Protein AF-0000000078789336 (afdb_homodimer)

Secondary structure (DSSP, 8-state):
--HHHHHHHHHHHHHIIIIIHHHHHHHHHHHHHHHHHHTT---PPPTTHHHHHHHHTTT-S---HHHHHHHHHHH-S-TTPPPHHHIIIIIHHHHS-HHHHHHHH-GGGHHHHHTTT-SS--S--EEEEEETTEEE-TT--EE-GGG--HHHHTTT-SEEEEEESSS--TTTT-EEEEEETTEEEETTEEEEE--HHHHHHHH-SSEEEEE-PPBPHHHHTT-SSS---EEEEEEE-TTT--EE---EEEEEPPTT-S---GGGT-EEEEE-TTSBEEEEEE-TT--EESEETTEETTT---B-TTHHHHHHHHHHHHTT-TT-SEEEEEEEEBTTS-EEEEEEESS---HHHHHTTT--SSGGGHHHHHHHHHHTGGG----B---/--HHHHHHHHHHHHHIIIIIHHHHHHHHHHHHHHHHHHTT---PPPTTHHHHHHHHTTT-S---HHHHHHHHHHH-S-TTPPPHHHIIIIIHHHHS-HHHHHHHH-GGGHHHHHTTT-SS--S--EEEEEETTEEE-TT--EE-GGG--HHHHTTT-SEEEEEESSS--TTTT-EEEEEETTEEEETTEEEEE--HHHHHHHH-SSEEEEE-PPBPHHHHTT-SSS---EEEEEEE-TTT--EE---EEEEEPPTT-S---GGGT-EEEEE-TTSBEEEEEE-TT--EESEETTEETTT---B-TTHHHHHHHHHHHHTT-TT-SEEEEEEEEBTTS-EEEEEEESS---HHHHHTTT--SSGGGHHHHHHHHHHTGGG----B---

Sequence (774 aa):
MSNGKKILYKINRYYDSVLSLGVSKVIASREINKIMSISHISNKKLETEEAWVKKWSVLSKYVNRKFYRTFSKYVGEDINIVPDDICHNIIEPILNPIRYRSLYADKCMFEKFLFNHFTNQVTPRTLLRNINGIYYDENYNELDESEINIDIISDAFDKLIVKPSVDSSSGRNILFFAKNTGGFFLVGNEKEKLSIAFLEETFGKNFLIQECLEQSSFMAQFCNTSVNTLRVQLYRSVKNNEIIIPNIIMRIGKSGSLVDNAHAGGCFVGVGADGLVHNRVCNQYGETSHVFNDIDFQKNTFIIPEFDKVRQLAMEVGKCIPHCRCIALDIMIDSSGMPRLIEYNVSVFSLWLFQFTTGSAFGSYTDEVIEYCVKHKKEASRIFVTFMSNGKKILYKINRYYDSVLSLGVSKVIASREINKIMSISHISNKKLETEEAWVKKWSVLSKYVNRKFYRTFSKYVGEDINIVPDDICHNIIEPILNPIRYRSLYADKCMFEKFLFNHFTNQVTPRTLLRNINGIYYDENYNELDESEINIDIISDAFDKLIVKPSVDSSSGRNILFFAKNTGGFFLVGNEKEKLSIAFLEETFGKNFLIQECLEQSSFMAQFCNTSVNTLRVQLYRSVKNNEIIIPNIIMRIGKSGSLVDNAHAGGCFVGVGADGLVHNRVCNQYGETSHVFNDIDFQKNTFIIPEFDKVRQLAMEVGKCIPHCRCIALDIMIDSSGMPRLIEYNVSVFSLWLFQFTTGSAFGSYTDEVIEYCVKHKKEASRIFVTF

Nearest PDB structures (foldseek):
  3se7-assembly3_E  TM=6.150E-01  e=1.003E-06  unclassified
  3se7-assembly1_B  TM=6.312E-01  e=4.286E-06  unclassified
  3q1k-assembly1_B  TM=6.047E-01  e=5.731E-06  Salmonella enterica subsp. enterica serovar Typhimurium
  7u56-assembly1_A  TM=6.206E-01  e=8.122E-06  Klebsiella pneumoniae subsp. pneumoniae HS11286
  2i87-assembly1_B  TM=5.410E-01  e=3.397E-06  Staphylococcus aureus subsp. aureus COL

Structure (mmCIF, N/CA/C/O backbone):
data_AF-0000000078789336-model_v1
#
loop_
_entity.id
_entity.type
_entity.pdbx_description
1 polymer 'Alpha-L-glutamate ligase-related protein ATP-grasp domain-containing protein'
#
loop_
_atom_site.group_PDB
_atom_site.id
_atom_site.type_symbol
_atom_site.label_atom_id
_atom_site.label_alt_id
_atom_site.label_comp_id
_atom_site.label_asym_id
_atom_site.label_entity_id
_atom_site.label_seq_id
_atom_site.pdbx_PDB_ins_code
_atom_site.Cartn_x
_atom_site.Cartn_y
_atom_site.Cartn_z
_atom_site.occupancy
_atom_site.B_iso_or_equiv
_atom_site.auth_seq_id
_atom_site.auth_comp_id
_atom_site.auth_asym_id
_atom_site.auth_atom_id
_atom_site.pdbx_PDB_model_num
ATOM 1 N N . MET A 1 1 ? -11.961 -20.031 10.039 1 39.78 1 MET A N 1
ATOM 2 C CA . MET A 1 1 ? -10.812 -19.766 10.898 1 39.78 1 MET A CA 1
ATOM 3 C C . MET A 1 1 ? -10.719 -20.812 12.008 1 39.78 1 MET A C 1
ATOM 5 O O . MET A 1 1 ? -11.703 -21.094 12.695 1 39.78 1 MET A O 1
ATOM 9 N N . SER A 1 2 ? -9.695 -21.484 11.898 1 50.03 2 SER A N 1
ATOM 10 C CA . SER A 1 2 ? -9.508 -22.516 12.922 1 50.03 2 SER A CA 1
ATOM 11 C C . SER A 1 2 ? -9.484 -21.891 14.32 1 50.03 2 SER A C 1
ATOM 13 O O . SER A 1 2 ? -9.211 -20.703 14.469 1 50.03 2 SER A O 1
ATOM 15 N N . ASN A 1 3 ? -9.922 -22.703 15.297 1 54.94 3 ASN A N 1
ATOM 16 C CA . ASN A 1 3 ? -9.984 -22.312 16.703 1 54.94 3 ASN A CA 1
ATOM 17 C C . ASN A 1 3 ? -8.656 -21.734 17.172 1 54.94 3 ASN A C 1
ATOM 19 O O . ASN A 1 3 ? -8.633 -20.766 17.938 1 54.94 3 ASN A O 1
ATOM 23 N N . GLY A 1 4 ? -7.648 -22.281 16.688 1 47.56 4 GLY A N 1
ATOM 24 C CA . GLY A 1 4 ? -6.336 -21.781 17.062 1 47.56 4 GLY A CA 1
ATOM 25 C C . GLY A 1 4 ? -6.066 -20.375 16.547 1 47.56 4 GLY A C 1
ATOM 26 O O . GLY A 1 4 ? -5.551 -19.531 17.281 1 47.56 4 GLY A O 1
ATOM 27 N N . LYS A 1 5 ? -6.535 -20.047 15.398 1 53.44 5 LYS A N 1
ATOM 28 C CA . LYS A 1 5 ? -6.359 -18.719 14.828 1 53.44 5 LYS A CA 1
ATOM 29 C C . LYS A 1 5 ? -7.176 -17.688 15.594 1 53.44 5 LYS A C 1
ATOM 31 O O . LYS A 1 5 ? -6.715 -16.562 15.812 1 53.44 5 LYS A O 1
ATOM 36 N N . LYS A 1 6 ? -8.219 -18.297 16.141 1 56.22 6 LYS A N 1
ATOM 37 C CA . LYS A 1 6 ? -9.078 -17.406 16.922 1 56.22 6 LYS A CA 1
ATOM 38 C C . LYS A 1 6 ? -8.406 -16.984 18.219 1 56.22 6 LYS A C 1
ATOM 40 O O . LYS A 1 6 ? -8.484 -15.82 18.609 1 56.22 6 LYS A O 1
ATOM 45 N N . ILE A 1 7 ? -7.91 -18 18.859 1 52.75 7 ILE A N 1
ATOM 46 C CA . ILE A 1 7 ? -7.223 -17.734 20.125 1 52.75 7 ILE A CA 1
ATOM 47 C C . ILE A 1 7 ? -6.035 -16.812 19.891 1 52.75 7 ILE A C 1
ATOM 49 O O . ILE A 1 7 ? -5.844 -15.836 20.625 1 52.75 7 ILE A O 1
ATOM 53 N N . LEU A 1 8 ? -5.449 -17.062 18.891 1 51.12 8 LEU A N 1
ATOM 54 C CA . LEU A 1 8 ? -4.293 -16.234 18.547 1 51.12 8 LEU A CA 1
ATOM 55 C C . LEU A 1 8 ? -4.715 -14.812 18.234 1 51.12 8 LEU A C 1
ATOM 57 O O . LEU A 1 8 ? -4.051 -13.852 18.641 1 51.12 8 LEU A O 1
ATOM 61 N N . TYR A 1 9 ? -5.812 -14.805 17.641 1 52.75 9 TYR A N 1
ATOM 62 C CA . TYR A 1 9 ? -6.363 -13.484 17.328 1 52.75 9 TYR A CA 1
ATOM 63 C C . TYR A 1 9 ? -6.684 -12.719 18.609 1 52.75 9 TYR A C 1
ATOM 65 O O . TYR A 1 9 ? -6.398 -11.523 18.703 1 52.75 9 TYR A O 1
ATOM 73 N N . LYS A 1 10 ? -7.16 -13.438 19.594 1 53.34 10 LYS A N 1
ATOM 74 C CA . LYS A 1 10 ? -7.527 -12.812 20.859 1 53.34 10 LYS A CA 1
ATOM 75 C C . LYS A 1 10 ? -6.293 -12.375 21.641 1 53.34 10 LYS A C 1
ATOM 77 O O . LYS A 1 10 ? -6.266 -11.281 22.219 1 53.34 10 LYS A O 1
ATOM 82 N N . ILE A 1 11 ? -5.359 -13.18 21.625 1 51.88 11 ILE A N 1
ATOM 83 C CA . ILE A 1 11 ? -4.129 -12.875 22.359 1 51.88 11 ILE A CA 1
ATOM 84 C C . ILE A 1 11 ? -3.436 -11.68 21.719 1 51.88 11 ILE A C 1
ATOM 86 O O . ILE A 1 11 ? -2.99 -10.766 22.422 1 51.88 11 ILE A O 1
ATOM 90 N N . ASN A 1 12 ? -3.488 -11.68 20.453 1 50.03 12 ASN A N 1
ATOM 91 C CA . ASN A 1 12 ? -2.875 -10.578 19.719 1 50.03 12 ASN A CA 1
ATOM 92 C C . ASN A 1 12 ? -3.611 -9.266 19.969 1 50.03 12 ASN A C 1
ATOM 94 O O . ASN A 1 12 ? -2.982 -8.219 20.141 1 50.03 12 ASN A O 1
ATOM 98 N N . ARG A 1 13 ? -4.82 -9.5 20.016 1 52.75 13 ARG A N 1
ATOM 99 C CA . ARG A 1 13 ? -5.641 -8.32 20.281 1 52.75 13 ARG A CA 1
ATOM 100 C C . ARG A 1 13 ? -5.344 -7.742 21.656 1 52.75 13 ARG A C 1
ATOM 102 O O . ARG A 1 13 ? -5.281 -6.523 21.828 1 52.75 13 ARG A O 1
ATOM 109 N N . TYR A 1 14 ? -5.246 -8.656 22.578 1 51.97 14 TYR A N 1
ATOM 110 C CA . TYR A 1 14 ? -4.988 -8.219 23.938 1 51.97 14 TYR A CA 1
ATOM 111 C C . TYR A 1 14 ? -3.617 -7.559 24.062 1 51.97 14 TYR A C 1
ATOM 113 O O . TYR A 1 14 ? -3.475 -6.516 24.703 1 51.97 14 TYR A O 1
ATOM 121 N N . TYR A 1 15 ? -2.748 -8.141 23.5 1 49.44 15 TYR A N 1
ATOM 122 C CA . TYR A 1 15 ? -1.38 -7.637 23.547 1 49.44 15 TYR A CA 1
ATOM 123 C C . TYR A 1 15 ? -1.275 -6.285 22.844 1 49.44 15 TYR A C 1
ATOM 125 O O . TYR A 1 15 ? -0.682 -5.348 23.375 1 49.44 15 TYR A O 1
ATOM 133 N N . ASP A 1 16 ? -1.847 -6.293 21.781 1 51.28 16 ASP A N 1
ATOM 134 C CA . ASP A 1 16 ? -1.877 -5.039 21.031 1 51.28 16 ASP A CA 1
ATOM 135 C C . ASP A 1 16 ? -2.498 -3.922 21.859 1 51.28 16 ASP A C 1
ATOM 137 O O . ASP A 1 16 ? -1.985 -2.801 21.891 1 51.28 16 ASP A O 1
ATOM 141 N N . SER A 1 17 ? -3.463 -4.418 22.438 1 51.75 17 SER A N 1
ATOM 142 C CA . SER A 1 17 ? -4.184 -3.457 23.266 1 51.75 17 SER A CA 1
ATOM 143 C C . SER A 1 17 ? -3.322 -2.975 24.422 1 51.75 17 SER A C 1
ATOM 145 O O . SER A 1 17 ? -3.293 -1.781 24.734 1 51.75 17 SER A O 1
ATOM 147 N N . VAL A 1 18 ? -2.695 -3.902 24.953 1 53.81 18 VAL A N 1
ATOM 148 C CA . VAL A 1 18 ? -1.99 -3.545 26.172 1 53.81 18 VAL A CA 1
ATOM 149 C C . VAL A 1 18 ? -0.744 -2.73 25.844 1 53.81 18 VAL A C 1
ATOM 151 O O . VAL A 1 18 ? -0.491 -1.688 26.453 1 53.81 18 VAL A O 1
ATOM 154 N N . LEU A 1 19 ? -0.002 -3.229 24.953 1 51.25 19 LEU A N 1
ATOM 155 C CA . LEU A 1 19 ? 1.288 -2.592 24.719 1 51.25 19 LEU A CA 1
ATOM 156 C C . LEU A 1 19 ? 1.116 -1.294 23.922 1 51.25 19 LEU A C 1
ATOM 158 O O . LEU A 1 19 ? 1.679 -0.261 24.297 1 51.25 19 LEU A O 1
ATOM 162 N N . SER A 1 20 ? 0.394 -1.471 22.859 1 53.97 20 SER A N 1
ATOM 163 C CA . SER A 1 20 ? 0.312 -0.292 22 1 53.97 20 SER A CA 1
ATOM 164 C C . SER A 1 20 ? -0.439 0.842 22.688 1 53.97 20 SER A C 1
ATOM 166 O O . SER A 1 20 ? 0.018 1.987 22.688 1 53.97 20 SER A O 1
ATOM 168 N N . LEU A 1 21 ? -1.457 0.341 23.344 1 57.75 21 LEU A N 1
ATOM 169 C CA . LEU A 1 21 ? -2.307 1.361 23.938 1 57.75 21 LEU A CA 1
ATOM 170 C C . LEU A 1 21 ? -1.665 1.92 25.203 1 57.75 21 LEU A C 1
ATOM 172 O O . LEU A 1 21 ? -1.709 3.127 25.453 1 57.75 21 LEU A O 1
ATOM 176 N N . GLY A 1 22 ? -0.94 1.01 25.781 1 55.53 22 GLY A N 1
ATOM 177 C CA . GLY A 1 22 ? -0.364 1.48 27.031 1 55.53 22 GLY A CA 1
ATOM 178 C C . GLY A 1 22 ? 0.817 2.41 26.828 1 55.53 22 GLY A C 1
ATOM 179 O O . GLY A 1 22 ? 0.872 3.49 27.422 1 55.53 22 GLY A O 1
ATOM 180 N N . VAL A 1 23 ? 1.676 2.062 25.953 1 53.97 23 VAL A N 1
ATOM 181 C CA . VAL A 1 23 ? 2.873 2.857 25.703 1 53.97 23 VAL A CA 1
ATOM 182 C C . VAL A 1 23 ? 2.49 4.18 25.047 1 53.97 23 VAL A C 1
ATOM 184 O O . VAL A 1 23 ? 2.996 5.238 25.422 1 53.97 23 VAL A O 1
ATOM 187 N N . SER A 1 24 ? 1.615 4.062 24.188 1 65.75 24 SER A N 1
ATOM 188 C CA . SER A 1 24 ? 1.168 5.273 23.5 1 65.75 24 SER A CA 1
ATOM 189 C C . SER A 1 24 ? 0.543 6.262 24.484 1 65.75 24 SER A C 1
ATOM 191 O O . SER A 1 24 ? 0.762 7.473 24.375 1 65.75 24 SER A O 1
ATOM 193 N N . LYS A 1 25 ? -0.056 5.656 25.438 1 70.44 25 LYS A N 1
ATOM 194 C CA . LYS A 1 25 ? -0.703 6.516 26.422 1 70.44 25 LYS A CA 1
ATOM 195 C C . LYS A 1 25 ? 0.327 7.191 27.328 1 70.44 25 LYS A C 1
ATOM 197 O O . LYS A 1 25 ? 0.195 8.375 27.656 1 70.44 25 LYS A O 1
ATOM 202 N N . VAL A 1 26 ? 1.337 6.434 27.578 1 70.56 26 VAL A N 1
ATOM 203 C CA . VAL A 1 26 ? 2.381 6.973 28.453 1 70.56 26 VAL A CA 1
ATOM 204 C C . VAL A 1 26 ? 3.146 8.07 27.703 1 70.56 26 VAL A C 1
ATOM 206 O O . VAL A 1 26 ? 3.391 9.148 28.266 1 70.56 26 VAL A O 1
ATOM 209 N N . ILE A 1 27 ? 3.408 7.828 26.5 1 68.44 27 ILE A N 1
ATOM 210 C CA . ILE A 1 27 ? 4.152 8.797 25.703 1 68.44 27 ILE A CA 1
ATOM 211 C C . ILE A 1 27 ? 3.311 10.062 25.516 1 68.44 27 ILE A C 1
ATOM 213 O O . ILE A 1 27 ? 3.805 11.18 25.703 1 68.44 27 ILE A O 1
ATOM 217 N N . ALA A 1 28 ? 2.121 9.859 25.25 1 76.12 28 ALA A N 1
ATOM 218 C CA . ALA A 1 28 ? 1.223 10.992 25.062 1 76.12 28 ALA A CA 1
ATOM 219 C C . ALA A 1 28 ? 1.092 11.82 26.328 1 76.12 28 ALA A C 1
ATOM 221 O O . ALA A 1 28 ? 1.064 13.055 26.281 1 76.12 28 ALA A O 1
ATOM 222 N N . SER A 1 29 ? 1.046 11.133 27.422 1 80.38 29 SER A N 1
ATOM 223 C CA . SER A 1 29 ? 0.927 11.828 28.703 1 80.38 29 SER A CA 1
ATOM 224 C C . SER A 1 29 ? 2.176 12.648 29 1 80.38 29 SER A C 1
ATOM 226 O O . SER A 1 29 ? 2.08 13.773 29.484 1 80.38 29 SER A O 1
ATOM 228 N N . ARG A 1 30 ? 3.248 12.102 28.688 1 81.38 30 ARG A N 1
ATOM 229 C CA . ARG A 1 30 ? 4.496 12.82 28.906 1 81.38 30 ARG A CA 1
ATOM 230 C C . ARG A 1 30 ? 4.574 14.062 28.031 1 81.38 30 ARG A C 1
ATOM 232 O O . ARG A 1 30 ? 5.008 15.125 28.5 1 81.38 30 ARG A O 1
ATOM 239 N N . GLU A 1 31 ? 4.164 13.906 26.859 1 83.69 31 GLU A N 1
ATOM 240 C CA . GLU A 1 31 ? 4.223 15.016 25.906 1 83.69 31 GLU A CA 1
ATOM 241 C C . GLU A 1 31 ? 3.293 16.156 26.312 1 83.69 31 GLU A C 1
ATOM 243 O O . GLU A 1 31 ? 3.682 17.312 26.281 1 83.69 31 GLU A O 1
ATOM 248 N N . ILE A 1 32 ? 2.109 15.82 26.75 1 91.25 32 ILE A N 1
ATOM 249 C CA . ILE A 1 32 ? 1.146 16.859 27.109 1 91.25 32 ILE A CA 1
ATOM 250 C C . ILE A 1 32 ? 1.578 17.531 28.406 1 91.25 32 ILE A C 1
ATOM 252 O O . ILE A 1 32 ? 1.37 18.734 28.594 1 91.25 32 ILE A O 1
ATOM 256 N N . ASN A 1 33 ? 2.195 16.766 29.281 1 91.81 33 ASN A N 1
ATOM 257 C CA . ASN A 1 33 ? 2.727 17.359 30.5 1 91.81 33 ASN A CA 1
ATOM 258 C C . ASN A 1 33 ? 3.824 18.375 30.203 1 91.81 33 ASN A C 1
ATOM 260 O O . ASN A 1 33 ? 3.887 19.422 30.828 1 91.81 33 ASN A O 1
ATOM 264 N N . LYS A 1 34 ? 4.633 17.984 29.328 1 91.5 34 LYS A N 1
ATOM 265 C CA . LYS A 1 34 ? 5.703 18.891 28.906 1 91.5 34 LYS A CA 1
ATOM 266 C C . LYS A 1 34 ? 5.137 20.188 28.328 1 91.5 34 LYS A C 1
ATOM 268 O O . LYS A 1 34 ? 5.598 21.281 28.672 1 91.5 34 LYS A O 1
ATOM 273 N N . ILE A 1 35 ? 4.16 20.109 27.531 1 93.19 35 ILE A N 1
ATOM 274 C CA . ILE A 1 35 ? 3.521 21.25 26.906 1 93.19 35 ILE A CA 1
ATOM 275 C C . ILE A 1 35 ? 2.893 22.141 27.969 1 93.19 35 ILE A C 1
ATOM 277 O O . ILE A 1 35 ? 3.062 23.359 27.953 1 93.19 35 ILE A O 1
ATOM 281 N N . MET A 1 36 ? 2.203 21.562 28.906 1 94.94 36 MET A N 1
ATOM 282 C CA . MET A 1 36 ? 1.554 22.312 29.969 1 94.94 36 MET A CA 1
ATOM 283 C C . MET A 1 36 ? 2.58 23.078 30.797 1 94.94 36 MET A C 1
ATOM 285 O O . MET A 1 36 ? 2.346 24.234 31.172 1 94.94 36 MET A O 1
ATOM 289 N N . SER A 1 37 ? 3.676 22.422 31 1 94.31 37 SER A N 1
ATOM 290 C CA . SER A 1 37 ? 4.734 23.062 31.781 1 94.31 37 SER A CA 1
ATOM 291 C C . SER A 1 37 ? 5.359 24.219 31.016 1 94.31 37 SER A C 1
ATOM 293 O O . SER A 1 37 ? 5.465 25.328 31.547 1 94.31 37 SER A O 1
ATOM 295 N N . ILE A 1 38 ? 5.68 24.031 29.828 1 92.94 38 ILE A N 1
ATOM 296 C CA . ILE A 1 38 ? 6.383 25.016 29.016 1 92.94 38 ILE A CA 1
ATOM 297 C C . ILE A 1 38 ? 5.477 26.219 28.75 1 92.94 38 ILE A C 1
ATOM 299 O O . ILE A 1 38 ? 5.914 27.359 28.812 1 92.94 38 ILE A O 1
ATOM 303 N N . SER A 1 39 ? 4.223 25.969 28.531 1 93.38 39 SER A N 1
ATOM 304 C CA . SER A 1 39 ? 3.299 27.031 28.125 1 93.38 39 SER A CA 1
ATOM 305 C C . SER A 1 39 ? 2.459 27.5 29.312 1 93.38 39 SER A C 1
ATOM 307 O O . SER A 1 39 ? 1.484 28.25 29.141 1 93.38 39 SER A O 1
ATOM 309 N N . HIS A 1 40 ? 2.773 27.016 30.484 1 93 40 HIS A N 1
ATOM 310 C CA . HIS A 1 40 ? 2.152 27.438 31.734 1 93 40 HIS A CA 1
ATOM 311 C C . HIS A 1 40 ? 0.636 27.297 31.672 1 93 40 HIS A C 1
ATOM 313 O O . HIS A 1 40 ? -0.101 28.234 31.984 1 93 40 HIS A O 1
ATOM 319 N N . ILE A 1 41 ? 0.262 26.156 31.312 1 93.44 41 ILE A N 1
ATOM 320 C CA . ILE A 1 41 ? -1.161 25.859 31.234 1 93.44 41 ILE A CA 1
ATOM 321 C C . ILE A 1 41 ? -1.64 25.297 32.562 1 93.44 41 ILE A C 1
ATOM 323 O O . ILE A 1 41 ? -1.045 24.359 33.125 1 93.44 41 ILE A O 1
ATOM 327 N N . SER A 1 42 ? -2.67 25.844 33.062 1 92.94 42 SER A N 1
ATOM 328 C CA . SER A 1 42 ? -3.24 25.438 34.344 1 92.94 42 SER A CA 1
ATOM 329 C C . SER A 1 42 ? -3.828 24.031 34.281 1 92.94 42 SER A C 1
ATOM 331 O O . SER A 1 42 ? -4.453 23.672 33.281 1 92.94 42 SER A O 1
ATOM 333 N N . ASN A 1 43 ? -3.664 23.281 35.312 1 94.25 43 ASN A N 1
ATOM 334 C CA . ASN A 1 43 ? -4.25 21.953 35.375 1 94.25 43 ASN A CA 1
ATOM 335 C C . ASN A 1 43 ? -5.586 21.969 36.125 1 94.25 43 ASN A C 1
ATOM 337 O O . ASN A 1 43 ? -6.059 20.922 36.562 1 94.25 43 ASN A O 1
ATOM 341 N N . LYS A 1 44 ? -6.184 23.031 36.156 1 95.81 44 LYS A N 1
ATOM 342 C CA . LYS A 1 44 ? -7.457 23.172 36.875 1 95.81 44 LYS A CA 1
ATOM 343 C C . LYS A 1 44 ? -8.617 22.688 36 1 95.81 44 LYS A C 1
ATOM 345 O O . LYS A 1 44 ? -8.609 22.85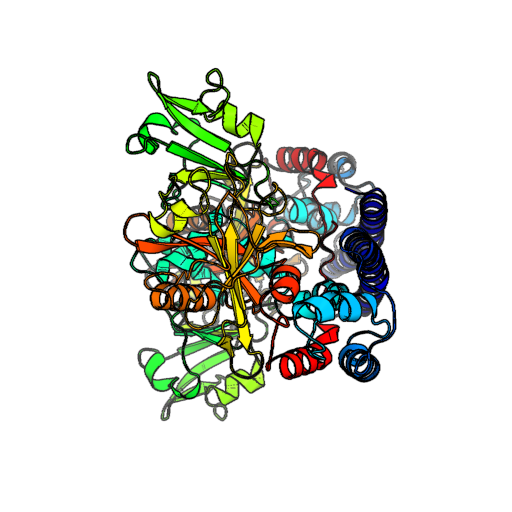9 34.781 1 95.81 44 LYS A O 1
ATOM 350 N N . LYS A 1 45 ? -9.586 22.203 36.688 1 96.81 45 LYS A N 1
ATOM 351 C CA . LYS A 1 45 ? -10.789 21.688 36.031 1 96.81 45 LYS A CA 1
ATOM 352 C C . LYS A 1 45 ? -11.555 22.812 35.312 1 96.81 45 LYS A C 1
ATOM 354 O O . LYS A 1 45 ? -11.703 23.906 35.875 1 96.81 45 LYS A O 1
ATOM 359 N N . LEU A 1 46 ? -12.039 22.516 34.156 1 97.56 46 LEU A N 1
ATOM 360 C CA . LEU A 1 46 ? -12.805 23.484 33.375 1 97.56 46 LEU A CA 1
ATOM 361 C C . LEU A 1 46 ? -14.297 23.188 33.469 1 97.56 46 LEU A C 1
ATOM 363 O O . LEU A 1 46 ? -14.703 22.094 33.875 1 97.56 46 LEU A O 1
ATOM 367 N N . GLU A 1 47 ? -15.094 24.109 33.062 1 96.75 47 GLU A N 1
ATOM 368 C CA . GLU A 1 47 ? -16.547 24.062 33.219 1 96.75 47 GLU A CA 1
ATOM 369 C C . GLU A 1 47 ? -17.141 22.906 32.406 1 96.75 47 GLU A C 1
ATOM 371 O O . GLU A 1 47 ? -17.984 22.172 32.938 1 96.75 47 GLU A O 1
ATOM 376 N N . THR A 1 48 ? -16.719 22.703 31.219 1 97.44 48 THR A N 1
ATOM 377 C CA . THR A 1 48 ? -17.359 21.75 30.328 1 97.44 48 THR A CA 1
ATOM 378 C C . THR A 1 48 ? -16.547 20.453 30.266 1 97.44 48 THR A C 1
ATOM 380 O O . THR A 1 48 ? -16.797 19.594 29.406 1 97.44 48 THR A O 1
ATOM 383 N N . GLU A 1 49 ? -15.625 20.297 31.141 1 98.06 49 GLU A N 1
ATOM 384 C CA . GLU A 1 49 ? -14.672 19.188 31.109 1 98.06 49 GLU A CA 1
ATOM 385 C C . GLU A 1 49 ? -15.375 17.844 31.25 1 98.06 49 GLU A C 1
ATOM 387 O O . GLU A 1 49 ? -15.008 16.859 30.594 1 98.06 49 GLU A O 1
ATOM 392 N N . GLU A 1 50 ? -16.375 17.766 32.125 1 97.94 50 GLU A N 1
ATOM 393 C CA . GLU A 1 50 ? -17.062 16.5 32.344 1 97.94 50 GLU A CA 1
ATOM 394 C C . GLU A 1 50 ? -17.844 16.062 31.109 1 97.94 50 GLU A C 1
ATOM 396 O O . GLU A 1 50 ? -17.922 14.875 30.797 1 97.94 50 GLU A O 1
ATOM 401 N N . ALA A 1 51 ? -18.438 17.016 30.5 1 98.31 51 ALA A N 1
ATOM 402 C CA . ALA A 1 51 ? -19.141 16.719 29.25 1 98.31 51 ALA A CA 1
ATOM 403 C C . ALA A 1 51 ? -18.156 16.172 28.203 1 98.31 51 ALA A C 1
ATOM 405 O O . ALA A 1 51 ? -18.5 15.25 27.453 1 98.31 51 ALA A O 1
ATOM 406 N N . TRP A 1 52 ? -17 16.734 28.125 1 98.5 52 TRP A N 1
ATOM 407 C CA . TRP A 1 52 ? -15.945 16.281 27.219 1 98.5 52 TRP A CA 1
ATOM 408 C C . TRP A 1 52 ? -15.523 14.852 27.547 1 98.5 52 TRP A C 1
ATOM 410 O O . TRP A 1 52 ? -15.422 14 26.656 1 98.5 52 TRP A O 1
ATOM 420 N N . VAL A 1 53 ? -15.305 14.555 28.797 1 98.06 53 VAL A N 1
ATOM 421 C CA . VAL A 1 53 ? -14.922 13.219 29.234 1 98.06 53 VAL A CA 1
ATOM 422 C C . VAL A 1 53 ? -16 12.219 28.844 1 98.06 53 VAL A C 1
ATOM 424 O O . VAL A 1 53 ? -15.703 11.141 28.328 1 98.06 53 VAL A O 1
ATOM 427 N N . LYS A 1 54 ? -17.234 12.531 29.094 1 97.81 54 LYS A N 1
ATOM 428 C CA . LYS A 1 54 ? -18.344 11.664 28.75 1 97.81 54 LYS A CA 1
ATOM 429 C C . LYS A 1 54 ? -18.359 11.359 27.25 1 97.81 54 LYS A C 1
ATOM 431 O O . LYS A 1 54 ? -18.562 10.211 26.844 1 97.81 54 LYS A O 1
ATOM 436 N N . LYS A 1 55 ? -18.141 12.32 26.453 1 98.19 55 LYS A N 1
ATOM 437 C CA . LYS A 1 55 ? -18.172 12.188 25 1 98.19 55 LYS A CA 1
ATOM 438 C C . LYS A 1 55 ? -17.109 11.203 24.516 1 98.19 55 LYS A C 1
ATOM 440 O O . LYS A 1 55 ? -17.375 10.336 23.688 1 98.19 55 LYS A O 1
ATOM 445 N N . TRP A 1 56 ? -15.93 11.273 25.031 1 97.56 56 TRP A N 1
ATOM 446 C CA . TRP A 1 56 ? -14.797 10.508 24.516 1 97.56 56 TRP A CA 1
ATOM 447 C C . TRP A 1 56 ? -14.672 9.172 25.25 1 97.56 56 TRP A C 1
ATOM 449 O O . TRP A 1 56 ? -13.984 8.266 24.766 1 97.56 56 TRP A O 1
ATOM 459 N N . SER A 1 57 ? -15.336 8.961 26.375 1 95.81 57 SER A N 1
ATOM 460 C CA . SER A 1 57 ? -15.281 7.73 27.156 1 95.81 57 SER A CA 1
ATOM 461 C C . SER A 1 57 ? -15.906 6.566 26.391 1 95.81 57 SER A C 1
ATOM 463 O O . SER A 1 57 ? -15.672 5.402 26.719 1 95.81 57 SER A O 1
ATOM 465 N N . VAL A 1 58 ? -16.656 6.832 25.391 1 95.88 58 VAL A N 1
ATOM 466 C CA . VAL A 1 58 ? -17.281 5.781 24.594 1 95.88 58 VAL A CA 1
ATOM 467 C C . VAL A 1 58 ? -16.203 5.051 23.781 1 95.88 58 VAL A C 1
ATOM 469 O O . VAL A 1 58 ? -16.406 3.898 23.391 1 95.88 58 VAL A O 1
ATOM 472 N N . LEU A 1 59 ? -15.094 5.688 23.516 1 92.75 59 LEU A N 1
ATOM 473 C CA . LEU A 1 59 ? -14.016 5.082 22.734 1 92.75 59 LEU A CA 1
ATOM 474 C C . LEU A 1 59 ? -12.945 4.508 23.656 1 92.75 59 LEU A C 1
ATOM 476 O O . LEU A 1 59 ? -12.258 3.549 23.297 1 92.75 59 LEU A O 1
ATOM 480 N N . SER A 1 60 ? -12.797 5.121 24.766 1 87.12 60 SER A N 1
ATOM 481 C CA . SER A 1 60 ? -11.766 4.691 25.703 1 87.12 60 SER A CA 1
ATOM 482 C C . SER A 1 60 ? -12.195 4.934 27.141 1 87.12 60 SER A C 1
ATOM 484 O O . SER A 1 60 ? -12.688 6.016 27.484 1 87.12 60 SER A O 1
ATOM 486 N N . LYS A 1 61 ? -11.859 3.994 27.969 1 86.38 61 LYS A N 1
ATOM 487 C CA . LYS A 1 61 ? -12.227 4.105 29.375 1 86.38 61 LYS A CA 1
ATOM 488 C C . LYS A 1 61 ? -11.383 5.168 30.078 1 86.38 61 LYS A C 1
ATOM 490 O O . LYS A 1 61 ? -11.828 5.781 31.047 1 86.38 61 LYS A O 1
ATOM 495 N N . TYR A 1 62 ? -10.234 5.34 29.625 1 87.56 62 TYR A N 1
ATOM 496 C CA . TYR A 1 62 ? -9.375 6.387 30.172 1 87.56 62 TYR A CA 1
ATOM 497 C C . TYR A 1 62 ? -9.281 7.566 29.203 1 87.56 62 TYR A C 1
ATOM 499 O O . TYR A 1 62 ? -8.812 7.414 28.078 1 87.56 62 TYR A O 1
ATOM 507 N N . VAL A 1 63 ? -9.734 8.703 29.703 1 93.75 63 VAL A N 1
ATOM 508 C CA . VAL A 1 63 ? -9.656 9.945 28.938 1 93.75 63 VAL A CA 1
ATOM 509 C C . VAL A 1 63 ? -8.781 10.953 29.672 1 93.75 63 VAL A C 1
ATOM 511 O O . VAL A 1 63 ? -9.18 11.477 30.719 1 93.75 63 VAL A O 1
ATOM 514 N N . ASN A 1 64 ? -7.594 11.25 29.141 1 94.38 64 ASN A N 1
ATOM 515 C CA . ASN A 1 64 ? -6.652 12.164 29.781 1 94.38 64 ASN A CA 1
ATOM 516 C C . ASN A 1 64 ? -7.125 13.609 29.688 1 94.38 64 ASN A C 1
ATOM 518 O O . ASN A 1 64 ? -7.004 14.242 28.641 1 94.38 64 ASN A O 1
ATOM 522 N N . ARG A 1 65 ? -7.543 14.195 30.766 1 96.62 65 ARG A N 1
ATOM 523 C CA . ARG A 1 65 ? -8.172 15.508 30.828 1 96.62 65 ARG A CA 1
ATOM 524 C C . ARG A 1 65 ? -7.18 16.609 30.469 1 96.62 65 ARG A C 1
ATOM 526 O O . ARG A 1 65 ? -7.582 17.719 30.109 1 96.62 65 ARG A O 1
ATOM 533 N N . LYS A 1 66 ? -5.914 16.297 30.547 1 96.38 66 LYS A N 1
ATOM 534 C CA . LYS A 1 66 ? -4.891 17.297 30.266 1 96.38 66 LYS A CA 1
ATOM 535 C C . LYS A 1 66 ? -4.953 17.75 28.812 1 96.38 66 LYS A C 1
ATOM 537 O O . LYS A 1 66 ? -4.594 18.891 28.5 1 96.38 66 LYS A O 1
ATOM 542 N N . PHE A 1 67 ? -5.457 16.922 27.953 1 96.88 67 PHE A N 1
ATOM 543 C CA . PHE A 1 67 ? -5.609 17.328 26.562 1 96.88 67 PHE A CA 1
ATOM 544 C C . PHE A 1 67 ? -6.668 18.422 26.438 1 96.88 67 PHE A C 1
ATOM 546 O O . PHE A 1 67 ? -6.457 19.422 25.734 1 96.88 67 PHE A O 1
ATOM 553 N N . TYR A 1 68 ? -7.746 18.203 27.109 1 97.88 68 TYR A N 1
ATOM 554 C CA . TYR A 1 68 ? -8.812 19.203 27.078 1 97.88 68 TYR A CA 1
ATOM 555 C C . TYR A 1 68 ? -8.359 20.516 27.703 1 97.88 68 TYR A C 1
ATOM 557 O O . TYR A 1 68 ? -8.578 21.578 27.125 1 97.88 68 TYR A O 1
ATOM 565 N N . ARG A 1 69 ? -7.773 20.453 28.828 1 97.94 69 ARG A N 1
ATOM 566 C CA . ARG A 1 69 ? -7.312 21.625 29.547 1 97.94 69 ARG A CA 1
ATOM 567 C C . ARG A 1 69 ? -6.27 22.391 28.734 1 97.94 69 ARG A C 1
ATOM 569 O O . ARG A 1 69 ? -6.242 23.625 28.75 1 97.94 69 ARG A O 1
ATOM 576 N N . THR A 1 70 ? -5.48 21.703 28.047 1 97.44 70 THR A N 1
ATOM 577 C CA . THR A 1 70 ? -4.434 22.328 27.234 1 97.44 70 THR A CA 1
ATOM 578 C C . THR A 1 70 ? -5.027 23.016 26.016 1 97.44 70 THR A C 1
ATOM 580 O O . THR A 1 70 ? -4.871 24.234 25.844 1 97.44 70 THR A O 1
ATOM 583 N N . PHE A 1 71 ? -5.773 22.328 25.234 1 97.69 71 PHE A N 1
ATOM 584 C CA . PHE A 1 71 ? -6.191 22.859 23.938 1 97.69 71 PHE A CA 1
ATOM 585 C C . PHE A 1 71 ? -7.312 23.875 24.109 1 97.69 71 PHE A C 1
ATOM 587 O O . PHE A 1 71 ? -7.496 24.75 23.266 1 97.69 71 PHE A O 1
ATOM 594 N N . SER A 1 72 ? -8.047 23.828 25.219 1 97.81 72 SER A N 1
ATOM 595 C CA . SER A 1 72 ? -9.086 24.812 25.484 1 97.81 72 SER A CA 1
ATOM 596 C C . SER A 1 72 ? -8.5 26.219 25.609 1 97.81 72 SER A C 1
ATOM 598 O O . SER A 1 72 ? -9.188 27.203 25.359 1 97.81 72 SER A O 1
ATOM 600 N N . LYS A 1 73 ? -7.262 26.25 25.984 1 96.25 73 LYS A N 1
ATOM 601 C CA . LYS A 1 73 ? -6.59 27.547 26.094 1 96.25 73 LYS A CA 1
ATOM 602 C C . LYS A 1 73 ? -6.453 28.219 24.734 1 96.25 73 LYS A C 1
ATOM 604 O O . LYS A 1 73 ? -6.379 29.438 24.641 1 96.25 73 LYS A O 1
ATOM 609 N N . TYR A 1 74 ? -6.477 27.484 23.719 1 96.94 74 TYR A N 1
ATOM 610 C CA . TYR A 1 74 ? -6.172 28 22.391 1 96.94 74 TYR A CA 1
ATOM 611 C C . TYR A 1 74 ? -7.434 28.125 21.562 1 96.94 74 TYR A C 1
ATOM 613 O O . TYR A 1 74 ? -7.594 29.094 20.797 1 96.94 74 TYR A O 1
ATOM 621 N N . VAL A 1 75 ? -8.359 27.172 21.719 1 97 75 VAL A N 1
ATOM 622 C CA . VAL A 1 75 ? -9.492 27.156 20.797 1 97 75 VAL A CA 1
ATOM 623 C C . VAL A 1 75 ? -10.797 27.25 21.578 1 97 75 VAL A C 1
ATOM 625 O O . VAL A 1 75 ? -11.883 27.062 21.016 1 97 75 VAL A O 1
ATOM 628 N N . GLY A 1 76 ? -10.695 27.578 22.828 1 96.94 76 GLY A N 1
ATOM 629 C CA . GLY A 1 76 ? -11.883 27.672 23.672 1 96.94 76 GLY A CA 1
ATOM 630 C C . GLY A 1 76 ? -12.375 26.312 24.156 1 96.94 76 GLY A C 1
ATOM 631 O O . GLY A 1 76 ? -11.875 25.281 23.734 1 96.94 76 GLY A O 1
ATOM 632 N N . GLU A 1 77 ? -13.281 26.359 25.125 1 97.94 77 GLU A N 1
ATOM 633 C CA . GLU A 1 77 ? -13.875 25.125 25.641 1 97.94 77 GLU A CA 1
ATOM 634 C C . GLU A 1 77 ? -14.797 24.5 24.594 1 97.94 77 GLU A C 1
ATOM 636 O O . GLU A 1 77 ? -15.977 24.844 24.516 1 97.94 77 GLU A O 1
ATOM 641 N N . ASP A 1 78 ? -14.297 23.609 23.844 1 98.06 78 ASP A N 1
ATOM 642 C CA . ASP A 1 78 ? -14.969 22.859 22.781 1 98.06 78 ASP A CA 1
ATOM 643 C C . ASP A 1 78 ? -14.945 21.359 23.062 1 98.06 78 ASP A C 1
ATOM 645 O O . ASP A 1 78 ? -13.883 20.734 23 1 98.06 78 ASP A O 1
ATOM 649 N N . ILE A 1 79 ? -16.031 20.781 23.281 1 98.25 79 ILE A N 1
ATOM 650 C CA . ILE A 1 79 ? -16.078 19.391 23.719 1 98.25 79 ILE A CA 1
ATOM 651 C C . ILE A 1 79 ? -15.703 18.469 22.547 1 98.25 79 ILE A C 1
ATOM 653 O O . ILE A 1 79 ? -15.57 17.266 22.719 1 98.25 79 ILE A O 1
ATOM 657 N N . ASN A 1 80 ? -15.492 19.062 21.359 1 98.5 80 ASN A N 1
ATOM 658 C CA . ASN A 1 80 ? -15.07 18.297 20.203 1 98.5 80 ASN A CA 1
ATOM 659 C C . ASN A 1 80 ? -13.547 18.188 20.125 1 98.5 80 ASN A C 1
ATOM 661 O O . ASN A 1 80 ? -13.008 17.531 19.234 1 98.5 80 ASN A O 1
ATOM 665 N N . ILE A 1 81 ? -12.859 18.797 21.062 1 98.5 81 ILE A N 1
ATOM 666 C CA . ILE A 1 81 ? -11.414 18.641 21.125 1 98.5 81 ILE A CA 1
ATOM 667 C C . ILE A 1 81 ? -11.055 17.172 21.25 1 98.5 81 ILE A C 1
ATOM 669 O O . ILE A 1 81 ? -11.57 16.453 22.109 1 98.5 81 ILE A O 1
ATOM 673 N N . VAL A 1 82 ? -10.172 16.719 20.406 1 97.94 82 VAL A N 1
ATOM 674 C CA . VAL A 1 82 ? -9.852 15.305 20.312 1 97.94 82 VAL A CA 1
ATOM 675 C C . VAL A 1 82 ? -8.633 14.992 21.172 1 97.94 82 VAL A C 1
ATOM 677 O O . VAL A 1 82 ? -7.586 15.633 21.031 1 97.94 82 VAL A O 1
ATOM 680 N N . PRO A 1 83 ? -8.766 14.031 22.078 1 94.81 83 PRO A N 1
ATOM 681 C CA . PRO A 1 83 ? -7.562 13.594 22.797 1 94.81 83 PRO A CA 1
ATOM 682 C C . PRO A 1 83 ? -6.551 12.914 21.875 1 94.81 83 PRO A C 1
ATOM 684 O O . PRO A 1 83 ? -6.906 11.992 21.141 1 94.81 83 PRO A O 1
ATOM 687 N N . ASP A 1 84 ? -5.332 13.266 21.984 1 90.12 84 ASP A N 1
ATOM 688 C CA . ASP A 1 84 ? -4.281 12.797 21.078 1 90.12 84 ASP A CA 1
ATOM 689 C C . ASP A 1 84 ? -4.125 11.273 21.172 1 90.12 84 ASP A C 1
ATOM 691 O O . ASP A 1 84 ? -3.93 10.609 20.156 1 90.12 84 ASP A O 1
ATOM 695 N N . ASP A 1 85 ? -4.125 10.758 22.328 1 84.62 85 ASP A N 1
ATOM 696 C CA . ASP A 1 85 ? -3.916 9.328 22.516 1 84.62 85 ASP A CA 1
ATOM 697 C C . ASP A 1 85 ? -5.066 8.523 21.906 1 84.62 85 ASP A C 1
ATOM 699 O O . ASP A 1 85 ? -4.844 7.473 21.297 1 84.62 85 ASP A O 1
ATOM 703 N N . ILE A 1 86 ? -6.309 8.984 22.062 1 88.12 86 ILE A N 1
ATOM 704 C CA . ILE A 1 86 ? -7.461 8.305 21.484 1 88.12 86 ILE A CA 1
ATOM 705 C C . ILE A 1 86 ? -7.402 8.391 19.953 1 88.12 86 ILE A C 1
ATOM 707 O O . ILE A 1 86 ? -7.699 7.414 19.266 1 88.12 86 ILE A O 1
ATOM 711 N N . CYS A 1 87 ? -7.023 9.516 19.453 1 90.69 87 CYS A N 1
ATOM 712 C CA . CYS A 1 87 ? -6.895 9.664 18.016 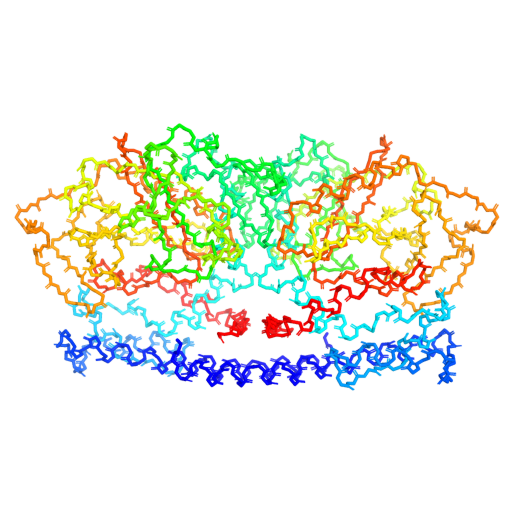1 90.69 87 CYS A CA 1
ATOM 713 C C . CYS A 1 87 ? -5.875 8.68 17.453 1 90.69 87 CYS A C 1
ATOM 715 O O . CYS A 1 87 ? -6.172 7.938 16.516 1 90.69 87 CYS A O 1
ATOM 717 N N . HIS A 1 88 ? -4.746 8.625 18.047 1 84.5 88 HIS A N 1
ATOM 718 C CA . HIS A 1 88 ? -3.637 7.828 17.531 1 84.5 88 HIS A CA 1
ATOM 719 C C . HIS A 1 88 ? -3.926 6.336 17.672 1 84.5 88 HIS A C 1
ATOM 721 O O . HIS A 1 88 ? -3.566 5.551 16.797 1 84.5 88 HIS A O 1
ATOM 727 N N . ASN A 1 89 ? -4.59 5.969 18.703 1 80.06 89 ASN A N 1
ATOM 728 C CA . ASN A 1 89 ? -4.699 4.551 19.016 1 80.06 89 ASN A CA 1
ATOM 729 C C . ASN A 1 89 ? -6.012 3.961 18.5 1 80.06 89 ASN A C 1
ATOM 731 O O . ASN A 1 89 ? -6.137 2.742 18.359 1 80.06 89 ASN A O 1
ATOM 735 N N . ILE A 1 90 ? -6.953 4.801 18.297 1 85.5 90 ILE A N 1
ATOM 736 C CA . ILE A 1 90 ? -8.266 4.258 17.953 1 85.5 90 ILE A CA 1
ATOM 737 C C . ILE A 1 90 ? -8.758 4.863 16.641 1 85.5 90 ILE A C 1
ATOM 739 O O . ILE A 1 90 ? -8.945 4.148 15.656 1 85.5 90 ILE A O 1
ATOM 743 N N . ILE A 1 91 ? -8.844 6.164 16.562 1 91.56 91 ILE A N 1
ATOM 744 C CA . ILE A 1 91 ? -9.508 6.832 15.445 1 91.56 91 ILE A CA 1
ATOM 745 C C . ILE A 1 91 ? -8.688 6.648 14.172 1 91.56 91 ILE A C 1
ATOM 747 O O . ILE A 1 91 ? -9.195 6.156 13.164 1 91.56 91 ILE A O 1
ATOM 751 N N . GLU A 1 92 ? -7.398 6.949 14.234 1 89.94 92 GLU A N 1
ATOM 752 C CA . GLU A 1 92 ? -6.555 6.91 13.047 1 89.94 92 GLU A CA 1
ATOM 753 C C . GLU A 1 92 ? -6.438 5.492 12.492 1 89.94 92 GLU A C 1
ATOM 755 O O . GLU A 1 92 ? -6.562 5.277 11.289 1 89.94 92 GLU A O 1
ATOM 760 N N . PRO A 1 93 ? -6.258 4.477 13.328 1 86.62 93 PRO A N 1
ATOM 761 C CA . PRO A 1 93 ? -6.16 3.123 12.781 1 86.62 93 PRO A CA 1
ATOM 762 C C . PRO A 1 93 ? -7.449 2.666 12.102 1 86.62 93 PRO A C 1
ATOM 764 O O . PRO A 1 93 ? -7.418 1.808 11.219 1 86.62 93 PRO A O 1
ATOM 767 N N . ILE A 1 94 ? -8.547 3.211 12.516 1 91 94 ILE A N 1
ATOM 768 C CA . ILE A 1 94 ? -9.828 2.84 11.938 1 91 94 ILE A CA 1
ATOM 769 C C . ILE A 1 94 ? -10.055 3.621 10.641 1 91 94 ILE A C 1
ATOM 771 O O . ILE A 1 94 ? -10.445 3.045 9.617 1 91 94 ILE A O 1
ATOM 775 N N . LEU A 1 95 ? -9.742 4.871 10.641 1 94.44 95 LEU A N 1
ATOM 776 C CA . LEU A 1 95 ? -9.984 5.727 9.484 1 94.44 95 LEU A CA 1
ATOM 777 C C . LEU A 1 95 ? -8.898 5.547 8.43 1 94.44 95 LEU A C 1
ATOM 779 O O . LEU A 1 95 ? -9.141 5.742 7.238 1 94.44 95 LEU A O 1
ATOM 783 N N . ASN A 1 96 ? -7.703 5.262 8.891 1 93.31 96 ASN A N 1
ATOM 784 C CA . ASN A 1 96 ? -6.539 4.977 8.055 1 93.31 96 ASN A CA 1
ATOM 785 C C . ASN A 1 96 ? -5.91 3.633 8.406 1 93.31 96 ASN A C 1
ATOM 787 O O . ASN A 1 96 ? -4.855 3.586 9.039 1 93.31 96 ASN A O 1
ATOM 791 N N . PRO A 1 97 ? -6.453 2.594 7.938 1 89.44 97 PRO A N 1
ATOM 792 C CA . PRO A 1 97 ? -5.93 1.281 8.328 1 89.44 97 PRO A CA 1
ATOM 793 C C . PRO A 1 97 ? -4.441 1.126 8.031 1 89.44 97 PRO A C 1
ATOM 795 O O . PRO A 1 97 ? -3.988 1.468 6.938 1 89.44 97 PRO A O 1
ATOM 798 N N . ILE A 1 98 ? -3.758 0.581 8.969 1 86 98 ILE A N 1
ATOM 799 C CA . ILE A 1 98 ? -2.301 0.513 8.961 1 86 98 ILE A CA 1
ATOM 800 C C . ILE A 1 98 ? -1.83 -0.277 7.738 1 86 98 ILE A C 1
ATOM 802 O O . ILE A 1 98 ? -0.802 0.047 7.141 1 86 98 ILE A O 1
ATOM 806 N N . ARG A 1 99 ? -2.533 -1.262 7.305 1 86.38 99 ARG A N 1
ATOM 807 C CA . ARG A 1 99 ? -2.125 -2.186 6.25 1 86.38 99 ARG A CA 1
ATOM 808 C C . ARG A 1 99 ? -1.976 -1.462 4.914 1 86.38 99 ARG A C 1
ATOM 810 O O . ARG A 1 99 ? -1.331 -1.971 3.996 1 86.38 99 ARG A O 1
ATOM 817 N N . TYR A 1 100 ? -2.525 -0.267 4.824 1 92.5 100 TYR A N 1
ATOM 818 C CA . TYR A 1 100 ? -2.477 0.431 3.545 1 92.5 100 TYR A CA 1
ATOM 819 C C . TYR A 1 100 ? -1.486 1.59 3.594 1 92.5 100 TYR A C 1
ATOM 821 O O . TYR A 1 100 ? -1.12 2.146 2.555 1 92.5 100 TYR A O 1
ATOM 829 N N . ARG A 1 101 ? -0.952 1.946 4.711 1 92.81 101 ARG A N 1
ATOM 830 C CA . ARG A 1 101 ? -0.306 3.236 4.93 1 92.81 101 ARG A CA 1
ATOM 831 C C . ARG A 1 101 ? 1.063 3.283 4.262 1 92.81 101 ARG A C 1
ATOM 833 O O . ARG A 1 101 ? 1.404 4.27 3.604 1 92.81 101 ARG A O 1
ATOM 840 N N . SER A 1 102 ? 1.835 2.234 4.383 1 92.25 102 SER A N 1
ATOM 841 C CA . SER A 1 102 ? 3.252 2.291 4.035 1 92.25 102 SER A CA 1
ATOM 842 C C . SER A 1 102 ? 3.445 2.539 2.543 1 92.25 102 SER A C 1
ATOM 844 O O . SER A 1 102 ? 4.316 3.314 2.145 1 92.25 102 SER A O 1
ATOM 846 N N . LEU A 1 103 ? 2.656 1.88 1.779 1 96.06 103 LEU A N 1
ATOM 847 C CA . LEU A 1 103 ? 2.812 2.074 0.342 1 96.06 103 LEU A CA 1
ATOM 848 C C . LEU A 1 103 ? 2.338 3.463 -0.074 1 96.06 103 LEU A C 1
ATOM 850 O O . LEU A 1 103 ? 2.988 4.129 -0.881 1 96.06 103 LEU A O 1
ATOM 854 N N . TYR A 1 104 ? 1.267 3.912 0.487 1 96.44 104 TYR A N 1
ATOM 855 C CA . TYR A 1 104 ? 0.811 5.273 0.229 1 96.44 104 TYR A CA 1
ATOM 856 C C . TYR A 1 104 ? 1.848 6.293 0.688 1 96.44 104 TYR A C 1
ATOM 858 O O . TYR A 1 104 ? 1.987 7.359 0.088 1 96.44 104 TYR A O 1
ATOM 866 N N . ALA A 1 105 ? 2.553 5.938 1.763 1 95 105 ALA A N 1
ATOM 867 C CA . ALA A 1 105 ? 3.463 6.887 2.4 1 95 105 ALA A CA 1
ATOM 868 C C . ALA A 1 105 ? 4.824 6.891 1.706 1 95 105 ALA A C 1
ATOM 870 O O . ALA A 1 105 ? 5.656 7.766 1.965 1 95 105 ALA A O 1
ATOM 871 N N . ASP A 1 106 ? 5.137 5.922 0.877 1 96.69 106 ASP A N 1
ATOM 872 C CA . ASP A 1 106 ? 6.391 5.926 0.128 1 96.69 106 ASP A CA 1
ATOM 873 C C . ASP A 1 106 ? 6.402 7.043 -0.912 1 96.69 106 ASP A C 1
ATOM 875 O O . ASP A 1 106 ? 5.703 6.965 -1.924 1 96.69 106 ASP A O 1
ATOM 879 N N . LYS A 1 107 ? 7.242 8.008 -0.733 1 96.94 107 LYS A N 1
ATOM 880 C CA . LYS A 1 107 ? 7.281 9.211 -1.565 1 96.94 107 LYS A CA 1
ATOM 881 C C . LYS A 1 107 ? 7.602 8.859 -3.016 1 96.94 107 LYS A C 1
ATOM 883 O O . LYS A 1 107 ? 7.223 9.586 -3.936 1 96.94 107 LYS A O 1
ATOM 888 N N . CYS A 1 108 ? 8.273 7.727 -3.217 1 97.56 108 CYS A N 1
ATOM 889 C CA . CYS A 1 108 ? 8.578 7.285 -4.574 1 97.56 108 CYS A CA 1
ATOM 890 C C . CYS A 1 108 ? 7.316 6.848 -5.305 1 97.56 108 CYS A C 1
ATOM 892 O O . CYS A 1 108 ? 7.309 6.738 -6.531 1 97.56 108 CYS A O 1
ATOM 894 N N . MET A 1 109 ? 6.246 6.648 -4.543 1 96.5 109 MET A N 1
ATOM 895 C CA . MET A 1 109 ? 5.062 6.051 -5.156 1 96.5 109 MET A CA 1
ATOM 896 C C . MET A 1 109 ? 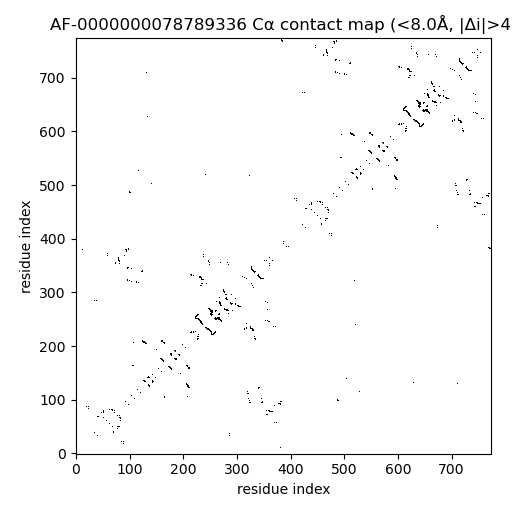3.971 7.098 -5.355 1 96.5 109 MET A C 1
ATOM 898 O O . MET A 1 109 ? 2.945 6.816 -5.98 1 96.5 109 MET A O 1
ATOM 902 N N . PHE A 1 110 ? 4.133 8.336 -4.91 1 95.69 110 PHE A N 1
ATOM 903 C CA . PHE A 1 110 ? 3.094 9.359 -4.914 1 95.69 110 PHE A CA 1
ATOM 904 C C . PHE A 1 110 ? 2.484 9.508 -6.305 1 95.69 110 PHE A C 1
ATOM 906 O O . PHE A 1 110 ? 1.26 9.5 -6.453 1 95.69 110 PHE A O 1
ATOM 913 N N . GLU A 1 111 ? 3.309 9.578 -7.281 1 92.75 111 GLU A N 1
ATOM 914 C CA . GLU A 1 111 ? 2.822 9.867 -8.625 1 92.75 111 GLU A CA 1
ATOM 915 C C . GLU A 1 111 ? 2.006 8.703 -9.18 1 92.75 111 GLU A C 1
ATOM 917 O O . GLU A 1 111 ? 1.128 8.891 -10.023 1 92.75 111 GLU A O 1
ATOM 922 N N . LYS A 1 112 ? 2.246 7.465 -8.68 1 92.56 112 LYS A N 1
ATOM 923 C CA . LYS A 1 112 ? 1.452 6.312 -9.094 1 92.56 112 LYS A CA 1
ATOM 924 C C . LYS A 1 112 ? -0.019 6.5 -8.727 1 92.56 112 LYS A C 1
ATOM 926 O O . LYS A 1 112 ? -0.905 6.082 -9.477 1 92.56 112 LYS A O 1
ATOM 931 N N . PHE A 1 113 ? -0.248 7.152 -7.672 1 94.44 113 PHE A N 1
ATOM 932 C CA . PHE A 1 113 ? -1.615 7.301 -7.188 1 94.44 113 PHE A CA 1
ATOM 933 C C . PHE A 1 113 ? -2.254 8.562 -7.758 1 94.44 113 PHE A C 1
ATOM 935 O O . PHE A 1 113 ? -3.479 8.695 -7.77 1 94.44 113 PHE A O 1
ATOM 942 N N . LEU A 1 114 ? -1.394 9.469 -8.32 1 92.69 114 LEU A N 1
ATOM 943 C CA . LEU A 1 114 ? -1.901 10.781 -8.719 1 92.69 114 LEU A CA 1
ATOM 944 C C . LEU A 1 114 ? -1.957 10.898 -10.242 1 92.69 114 LEU A C 1
ATOM 946 O O . LEU A 1 114 ? -2.73 11.688 -10.781 1 92.69 114 LEU A O 1
ATOM 950 N N . PHE A 1 115 ? -1.169 10.203 -11.031 1 77.69 115 PHE A N 1
ATOM 951 C CA . PHE A 1 115 ? -0.88 10.414 -12.445 1 77.69 115 PHE A CA 1
ATOM 952 C C . PHE A 1 115 ? -2.158 10.359 -13.273 1 77.69 115 PHE A C 1
ATOM 954 O O . PHE A 1 115 ? -2.359 11.172 -14.18 1 77.69 115 PHE A O 1
ATOM 961 N N . ASN A 1 116 ? -2.986 9.539 -13.031 1 78.62 116 ASN A N 1
ATOM 962 C CA . ASN A 1 116 ? -4.156 9.398 -13.898 1 78.62 116 ASN A CA 1
ATOM 963 C C . ASN A 1 116 ? -5.254 10.383 -13.516 1 78.62 116 ASN A C 1
ATOM 965 O O . ASN A 1 116 ? -6.195 10.602 -14.281 1 78.62 116 ASN A O 1
ATOM 969 N N . HIS A 1 117 ? -5.008 11 -12.516 1 87.38 117 HIS A N 1
ATOM 970 C CA . HIS A 1 117 ? -6.059 11.875 -12.016 1 87.38 117 HIS A CA 1
ATOM 971 C C . HIS A 1 117 ? -5.816 13.328 -12.43 1 87.38 117 HIS A C 1
ATOM 973 O O . HIS A 1 117 ? -6.766 14.078 -12.648 1 87.38 117 HIS A O 1
ATOM 979 N N . PHE A 1 118 ? -4.539 13.688 -12.531 1 90.12 118 PHE A N 1
ATOM 980 C CA . PHE A 1 118 ? -4.18 15.062 -12.852 1 90.12 118 PHE A CA 1
ATOM 981 C C . PHE A 1 118 ? -3.574 15.148 -14.25 1 90.12 118 PHE A C 1
ATOM 983 O O . PHE A 1 118 ? -2.727 14.328 -14.617 1 90.12 118 PHE A O 1
ATOM 990 N N . THR A 1 119 ? -4.008 16.031 -15.008 1 82.38 119 THR A N 1
ATOM 991 C CA . THR A 1 119 ? -3.455 16.281 -16.328 1 82.38 119 THR A CA 1
ATOM 992 C C . THR A 1 119 ? -2.09 16.953 -16.234 1 82.38 119 THR A C 1
ATOM 994 O O . THR A 1 119 ? -1.203 16.688 -17.047 1 82.38 119 THR A O 1
ATOM 997 N N . ASN A 1 120 ? -2.006 17.766 -15.227 1 82.94 120 ASN A N 1
ATOM 998 C CA . ASN A 1 120 ? -0.753 18.469 -15.008 1 82.94 120 ASN A CA 1
ATOM 999 C C . ASN A 1 120 ? -0.004 17.922 -13.797 1 82.94 120 ASN A C 1
ATOM 1001 O O . ASN A 1 120 ? -0.604 17.297 -12.914 1 82.94 120 ASN A O 1
ATOM 1005 N N . GLN A 1 121 ? 1.272 18.203 -13.852 1 86.25 121 GLN A N 1
ATOM 1006 C CA . GLN A 1 121 ? 2.096 17.797 -12.719 1 86.25 121 GLN A CA 1
ATOM 1007 C C . GLN A 1 121 ? 1.777 18.641 -11.484 1 86.25 121 GLN A C 1
ATOM 1009 O O . GLN A 1 121 ? 1.874 19.859 -11.516 1 86.25 121 GLN A O 1
ATOM 1014 N N . VAL A 1 122 ? 1.405 17.953 -10.414 1 94.25 122 VAL A N 1
ATOM 1015 C CA . VAL A 1 122 ? 0.998 18.688 -9.219 1 94.25 122 VAL A CA 1
ATOM 1016 C C . VAL A 1 122 ? 2.033 18.5 -8.117 1 94.25 122 VAL A C 1
ATOM 1018 O O . VAL A 1 122 ? 1.971 19.156 -7.074 1 94.25 122 VAL A O 1
ATOM 1021 N N . THR A 1 123 ? 2.955 17.594 -8.289 1 96.06 123 THR A N 1
ATOM 1022 C CA . THR A 1 123 ? 4.07 17.359 -7.379 1 96.06 123 THR A CA 1
ATOM 1023 C C . THR A 1 123 ? 5.379 17.844 -8 1 96.06 123 THR A C 1
ATOM 1025 O O . THR A 1 123 ? 5.449 18.094 -9.203 1 96.06 123 THR A O 1
ATOM 1028 N N . PRO A 1 124 ? 6.445 18.094 -7.137 1 96.19 124 PRO A N 1
ATOM 1029 C CA . PRO A 1 124 ? 7.754 18.281 -7.77 1 96.19 124 PRO A CA 1
ATOM 1030 C C . PRO A 1 124 ? 8.133 17.141 -8.695 1 96.19 124 PRO A C 1
ATOM 1032 O O . PRO A 1 124 ? 7.773 15.984 -8.43 1 96.19 124 PRO A O 1
ATOM 1035 N N . ARG A 1 125 ? 8.805 17.453 -9.758 1 95.81 125 ARG A N 1
ATOM 1036 C CA . ARG A 1 125 ? 9.297 16.406 -10.633 1 95.81 125 ARG A CA 1
ATOM 1037 C C . ARG A 1 125 ? 10.297 15.508 -9.906 1 95.81 125 ARG A C 1
ATOM 1039 O O . ARG A 1 125 ? 11.211 15.992 -9.242 1 95.81 125 ARG A O 1
ATOM 1046 N N . THR A 1 126 ? 10.109 14.242 -9.984 1 97.19 126 THR A N 1
ATOM 1047 C CA . THR A 1 126 ? 11.047 13.266 -9.438 1 97.19 126 THR A CA 1
ATOM 1048 C C . THR A 1 126 ? 11.961 12.734 -10.539 1 97.19 126 THR A C 1
ATOM 1050 O O . THR A 1 126 ? 11.508 12.023 -11.438 1 97.19 126 THR A O 1
ATOM 1053 N N . LEU A 1 127 ? 13.188 13.023 -10.43 1 98.06 127 LEU A N 1
ATOM 1054 C CA . LEU A 1 127 ? 14.117 12.75 -11.516 1 98.06 127 LEU A CA 1
ATOM 1055 C C . LEU A 1 127 ? 14.648 11.32 -11.414 1 98.06 127 LEU A C 1
ATOM 1057 O O . LEU A 1 127 ? 14.945 10.695 -12.438 1 98.06 127 LEU A O 1
ATOM 1061 N N . LEU A 1 128 ? 14.836 10.891 -10.227 1 98.5 128 LEU A N 1
ATOM 1062 C CA . LEU A 1 128 ? 15.367 9.562 -9.945 1 98.5 128 LEU A CA 1
ATOM 1063 C C . LEU A 1 128 ? 14.781 8.992 -8.656 1 98.5 128 LEU A C 1
ATOM 1065 O O . LEU A 1 128 ? 14.641 9.711 -7.668 1 98.5 128 LEU A O 1
ATOM 1069 N N . ARG A 1 129 ? 14.445 7.734 -8.703 1 98.38 129 ARG A N 1
ATOM 1070 C CA . ARG A 1 129 ? 13.922 7.008 -7.547 1 98.38 129 ARG A CA 1
ATOM 1071 C C . ARG A 1 129 ? 14.758 5.766 -7.258 1 98.38 129 ARG A C 1
ATOM 1073 O O . ARG A 1 129 ? 15.195 5.078 -8.18 1 98.38 129 ARG A O 1
ATOM 1080 N N . ASN A 1 130 ? 15.016 5.551 -6.059 1 98.62 130 ASN A N 1
ATOM 1081 C CA . ASN A 1 130 ? 15.422 4.23 -5.582 1 98.62 130 ASN A CA 1
ATOM 1082 C C . ASN A 1 130 ? 14.352 3.605 -4.691 1 98.62 130 ASN A C 1
ATOM 1084 O O . ASN A 1 130 ? 14.047 4.133 -3.621 1 98.62 130 ASN A O 1
ATOM 1088 N N . ILE A 1 131 ? 13.766 2.508 -5.195 1 98.38 131 ILE A N 1
ATOM 1089 C CA . ILE A 1 131 ? 12.711 1.787 -4.48 1 98.38 131 ILE A CA 1
ATOM 1090 C C . ILE A 1 131 ? 13.195 0.377 -4.145 1 98.38 131 ILE A C 1
ATOM 1092 O O . ILE A 1 131 ? 13.305 -0.475 -5.027 1 98.38 131 ILE A O 1
ATOM 1096 N N . ASN A 1 132 ? 13.453 0.176 -2.873 1 96.75 132 ASN A N 1
ATOM 1097 C CA . ASN A 1 132 ? 13.883 -1.146 -2.43 1 96.75 132 ASN A CA 1
ATOM 1098 C C . ASN A 1 132 ? 15.148 -1.595 -3.162 1 96.75 132 ASN A C 1
ATOM 1100 O O . ASN A 1 132 ? 15.266 -2.758 -3.549 1 96.75 132 ASN A O 1
ATOM 1104 N N . GLY A 1 133 ? 16 -0.648 -3.426 1 96.81 133 GLY A N 1
ATOM 1105 C CA . GLY A 1 133 ? 17.281 -0.964 -4.043 1 96.81 133 GLY A CA 1
ATOM 1106 C C . GLY A 1 133 ? 17.219 -0.973 -5.562 1 96.81 133 GLY A C 1
ATOM 1107 O O . GLY A 1 133 ? 18.203 -1.299 -6.223 1 96.81 133 GLY A O 1
ATOM 1108 N N . ILE A 1 134 ? 16.109 -0.613 -6.133 1 98.25 134 ILE A N 1
ATOM 1109 C CA . ILE A 1 134 ? 15.93 -0.611 -7.582 1 98.25 134 ILE A CA 1
ATOM 1110 C C . ILE A 1 134 ? 15.773 0.824 -8.078 1 98.25 134 ILE A C 1
ATOM 1112 O O . ILE A 1 134 ? 15.008 1.604 -7.52 1 98.25 134 ILE A O 1
ATOM 1116 N N . TYR A 1 135 ? 16.469 1.162 -9.164 1 98.38 135 TYR A N 1
ATOM 1117 C CA . TYR A 1 135 ? 16.438 2.525 -9.688 1 98.38 135 TYR A CA 1
ATOM 1118 C C . TYR A 1 135 ? 15.367 2.676 -10.758 1 98.38 135 TYR A C 1
ATOM 1120 O O . TYR A 1 135 ? 15.195 1.79 -11.602 1 98.38 135 TYR A O 1
ATOM 1128 N N . TYR A 1 136 ? 14.656 3.746 -10.672 1 97.81 136 TYR A N 1
ATOM 1129 C CA . TYR A 1 136 ? 13.633 4.098 -11.656 1 97.81 136 TYR A CA 1
ATOM 1130 C C . TYR A 1 136 ? 13.766 5.551 -12.094 1 97.81 136 TYR A C 1
ATOM 1132 O O . TYR A 1 136 ? 14.141 6.414 -11.297 1 97.81 136 TYR A O 1
ATOM 1140 N N . ASP A 1 137 ? 13.438 5.82 -13.32 1 96.75 137 ASP A N 1
ATOM 1141 C CA . ASP A 1 137 ? 13.406 7.195 -13.805 1 96.75 137 ASP A CA 1
ATOM 1142 C C . ASP A 1 137 ? 12.07 7.863 -13.492 1 96.75 137 ASP A C 1
ATOM 1144 O O . ASP A 1 137 ? 11.273 7.336 -12.711 1 96.75 137 ASP A O 1
ATOM 1148 N N . GLU A 1 138 ? 11.828 9.047 -14.031 1 94.38 138 GLU A N 1
ATOM 1149 C CA . GLU A 1 138 ? 10.656 9.875 -13.758 1 94.38 138 GLU A CA 1
ATOM 1150 C C . GLU A 1 138 ? 9.367 9.156 -14.156 1 94.38 138 GLU A C 1
ATOM 1152 O O . GLU A 1 138 ? 8.32 9.367 -13.539 1 94.38 138 GLU A O 1
ATOM 1157 N N . ASN A 1 139 ? 9.438 8.297 -15.133 1 92.94 139 ASN A N 1
ATOM 1158 C CA . ASN A 1 139 ? 8.258 7.605 -15.656 1 92.94 139 ASN A CA 1
ATOM 1159 C C . ASN A 1 139 ? 8.18 6.172 -15.141 1 92.94 139 ASN A C 1
ATOM 1161 O O . ASN A 1 139 ? 7.469 5.344 -15.703 1 92.94 139 ASN A O 1
ATOM 1165 N N . TYR A 1 140 ? 9.016 5.785 -14.133 1 94.81 140 TYR A N 1
ATOM 1166 C CA . TYR A 1 140 ? 9.031 4.492 -13.453 1 94.81 140 TYR A CA 1
ATOM 1167 C C . TYR A 1 140 ? 9.594 3.404 -14.359 1 94.81 140 TYR A C 1
ATOM 1169 O O . TYR A 1 140 ? 9.219 2.236 -14.25 1 94.81 140 TYR A O 1
ATOM 1177 N N . ASN A 1 141 ? 10.375 3.824 -15.328 1 95.62 141 ASN A N 1
ATOM 1178 C CA . ASN A 1 141 ? 11.164 2.818 -16.031 1 95.62 141 ASN A CA 1
ATOM 1179 C C . ASN A 1 141 ? 12.383 2.389 -15.211 1 95.62 141 ASN A C 1
ATOM 1181 O O . ASN A 1 141 ? 13.125 3.232 -14.703 1 95.62 141 ASN A O 1
ATOM 1185 N N . GLU A 1 142 ? 12.5 1.126 -15.094 1 96.81 142 GLU A N 1
ATOM 1186 C CA . GLU A 1 142 ? 13.633 0.6 -14.344 1 96.81 142 GLU A CA 1
ATOM 1187 C C . GLU A 1 142 ? 14.953 0.937 -15.039 1 96.81 142 GLU A C 1
ATOM 1189 O O . GLU A 1 142 ? 15.055 0.854 -16.266 1 96.81 142 GLU A O 1
ATOM 1194 N N . LEU A 1 143 ? 15.922 1.317 -14.25 1 97.12 143 LEU A N 1
ATOM 1195 C CA . LEU A 1 143 ? 17.234 1.702 -14.773 1 97.12 143 LEU A CA 1
ATOM 1196 C C . LEU A 1 143 ? 18.328 0.779 -14.242 1 97.12 143 LEU A C 1
ATOM 1198 O O . LEU A 1 143 ? 18.281 0.366 -13.078 1 97.12 143 LEU A O 1
ATOM 1202 N N . ASP A 1 144 ? 19.297 0.54 -15.094 1 96.12 144 ASP A N 1
ATOM 1203 C CA . ASP A 1 144 ? 20.531 -0.069 -14.617 1 96.12 144 ASP A CA 1
ATOM 1204 C C . ASP A 1 144 ? 21.406 0.956 -13.906 1 96.12 144 ASP A C 1
ATOM 1206 O O . ASP A 1 144 ? 21.656 2.043 -14.438 1 96.12 144 ASP A O 1
ATOM 1210 N N . GLU A 1 145 ? 21.781 0.579 -12.836 1 95.56 145 GLU A N 1
ATOM 1211 C CA . GLU A 1 145 ? 22.578 1.476 -12.008 1 95.56 145 GLU A CA 1
ATOM 1212 C C . GLU A 1 145 ? 23.766 2.031 -12.797 1 95.56 145 GLU A C 1
ATOM 1214 O O . GLU A 1 145 ? 24.078 3.221 -12.703 1 95.56 145 GLU A O 1
ATOM 1219 N N . SER A 1 146 ? 24.438 1.211 -13.602 1 94.44 146 SER A N 1
ATOM 1220 C CA . SER A 1 146 ? 25.641 1.582 -14.336 1 94.44 146 SER A CA 1
ATOM 1221 C C . SER A 1 146 ? 25.328 2.6 -15.43 1 94.44 146 SER A C 1
ATOM 1223 O O . SER A 1 146 ? 26.234 3.277 -15.93 1 94.44 146 SER A O 1
ATOM 1225 N N . GLU A 1 147 ? 24.078 2.744 -15.758 1 94.94 147 GLU A N 1
ATOM 1226 C CA . GLU A 1 147 ? 23.688 3.615 -16.859 1 94.94 147 GLU A CA 1
ATOM 1227 C C . GLU A 1 147 ? 23.172 4.957 -16.359 1 94.94 147 GLU A C 1
ATOM 1229 O O . GLU A 1 147 ? 22.891 5.855 -17.141 1 94.94 147 GLU A O 1
ATOM 1234 N N . ILE A 1 148 ? 23.125 5.102 -15.117 1 97.12 148 ILE A N 1
ATOM 1235 C CA . ILE A 1 148 ? 22.578 6.328 -14.547 1 97.12 148 ILE A CA 1
ATOM 1236 C C . ILE A 1 148 ? 23.625 7.43 -14.578 1 97.12 148 ILE A C 1
ATOM 1238 O O . ILE A 1 148 ? 24.75 7.246 -14.078 1 97.12 148 ILE A O 1
ATOM 1242 N N . ASN A 1 149 ? 23.312 8.492 -15.156 1 95.5 149 ASN A N 1
ATOM 1243 C CA . ASN A 1 149 ? 24.125 9.703 -15.164 1 95.5 149 ASN A CA 1
ATOM 1244 C C . ASN A 1 149 ? 23.391 10.891 -14.555 1 95.5 149 ASN A C 1
ATOM 1246 O O . ASN A 1 149 ? 22.531 11.492 -15.211 1 95.5 149 ASN A O 1
ATOM 1250 N N . ILE A 1 150 ? 23.719 11.281 -13.422 1 95.19 150 ILE A N 1
ATOM 1251 C CA . ILE A 1 150 ? 23.031 12.305 -12.648 1 95.19 150 ILE A CA 1
ATOM 1252 C C . ILE A 1 150 ? 23.125 13.648 -13.359 1 95.19 150 ILE A C 1
ATOM 1254 O O . ILE A 1 150 ? 22.172 14.422 -13.375 1 95.19 150 ILE A O 1
ATOM 1258 N N . ASP A 1 151 ? 24.281 13.93 -13.891 1 92.44 151 ASP A N 1
ATOM 1259 C CA . ASP A 1 151 ? 24.484 15.203 -14.57 1 92.44 151 ASP A CA 1
ATOM 1260 C C . ASP A 1 151 ? 23.531 15.352 -15.758 1 92.44 151 ASP A C 1
ATOM 1262 O O . ASP A 1 151 ? 23.031 16.438 -16.016 1 92.44 151 ASP A O 1
ATOM 1266 N N . ILE A 1 152 ? 23.297 14.273 -16.391 1 93.31 152 ILE A N 1
ATOM 1267 C CA . ILE A 1 152 ? 22.422 14.305 -17.562 1 93.31 152 ILE A CA 1
ATOM 1268 C C . ILE A 1 152 ? 20.969 14.461 -17.125 1 93.31 152 ILE A C 1
ATOM 1270 O O . ILE A 1 152 ? 20.234 15.289 -17.672 1 93.31 152 ILE A O 1
ATOM 1274 N N . ILE A 1 153 ? 20.531 13.719 -16.078 1 94.31 153 ILE A N 1
ATOM 1275 C CA . ILE A 1 153 ? 19.125 13.719 -15.672 1 94.31 153 ILE A CA 1
ATOM 1276 C C . ILE A 1 153 ? 18.781 15.047 -15.008 1 94.31 153 ILE A C 1
ATOM 1278 O O . ILE A 1 153 ? 17.625 15.461 -15.008 1 94.31 153 ILE A O 1
ATOM 1282 N N . SER A 1 154 ? 19.766 15.711 -14.508 1 94.25 154 SER A N 1
ATOM 1283 C CA . SER A 1 154 ? 19.531 16.906 -13.719 1 94.25 154 SER A CA 1
ATOM 1284 C C . SER A 1 154 ? 19.984 18.156 -14.469 1 94.25 154 SER A C 1
ATOM 1286 O O . SER A 1 154 ? 20 19.25 -13.898 1 94.25 154 SER A O 1
ATOM 1288 N N . ASP A 1 155 ? 20.328 18.094 -15.703 1 93.56 155 ASP A N 1
ATOM 1289 C CA . ASP A 1 155 ? 20.984 19.156 -16.469 1 93.56 155 ASP A CA 1
ATOM 1290 C C . ASP A 1 155 ? 20.156 20.438 -16.469 1 93.56 155 ASP A C 1
ATOM 1292 O O . ASP A 1 155 ? 20.719 21.531 -16.406 1 93.56 155 ASP A O 1
ATOM 1296 N N . ALA A 1 156 ? 18.938 20.328 -16.453 1 94.12 156 ALA A N 1
ATOM 1297 C CA . ALA A 1 156 ? 18.047 21.469 -16.625 1 94.12 156 ALA A CA 1
ATOM 1298 C C . ALA A 1 156 ? 17.828 22.188 -15.289 1 94.12 156 ALA A C 1
ATOM 1300 O O . ALA A 1 156 ? 17.188 23.25 -15.242 1 94.12 156 ALA A O 1
ATOM 1301 N N . PHE A 1 157 ? 18.422 21.734 -14.211 1 96.25 157 PHE A N 1
ATOM 1302 C CA . PHE A 1 157 ? 18.125 22.266 -12.883 1 96.25 157 PHE A CA 1
ATOM 1303 C C . PHE A 1 157 ? 19.375 22.891 -12.266 1 96.25 157 PHE A C 1
ATOM 1305 O O . PHE A 1 157 ? 20.5 22.5 -12.578 1 96.25 157 PHE A O 1
ATOM 1312 N N . ASP A 1 158 ? 19.141 23.859 -11.344 1 95.88 158 ASP A N 1
ATOM 1313 C CA . ASP A 1 158 ? 20.234 24.516 -10.633 1 95.88 158 ASP A CA 1
ATOM 1314 C C . ASP A 1 158 ? 20.312 24.031 -9.188 1 95.88 158 ASP A C 1
ATOM 1316 O O . ASP A 1 158 ? 21.344 24.219 -8.523 1 95.88 158 ASP A O 1
ATOM 1320 N N . LYS A 1 159 ? 19.219 23.484 -8.75 1 95.81 159 LYS A N 1
ATOM 1321 C CA . LYS A 1 159 ? 19.125 22.953 -7.395 1 95.81 159 LYS A CA 1
ATOM 1322 C C . LYS A 1 159 ? 18.312 21.656 -7.359 1 95.81 159 LYS A C 1
ATOM 1324 O O . LYS A 1 159 ? 17.375 21.484 -8.141 1 95.81 159 LYS A O 1
ATOM 1329 N N . LEU A 1 160 ? 18.719 20.766 -6.504 1 97.44 160 LEU A N 1
ATOM 1330 C CA . LEU A 1 160 ? 18.047 19.5 -6.328 1 97.44 160 LEU A CA 1
ATOM 1331 C C . LEU A 1 160 ? 17.828 19.188 -4.848 1 97.44 160 LEU A C 1
ATOM 1333 O O . LEU A 1 160 ? 18.547 19.703 -3.994 1 97.44 160 LEU A O 1
ATOM 1337 N N . ILE A 1 161 ? 16.859 18.469 -4.559 1 97 161 ILE A N 1
ATOM 1338 C CA . ILE A 1 161 ? 16.609 17.953 -3.211 1 97 161 ILE A CA 1
ATOM 1339 C C . ILE A 1 161 ? 16.656 16.438 -3.219 1 97 161 ILE A C 1
ATOM 1341 O O . ILE A 1 161 ? 16.156 15.797 -4.152 1 97 161 ILE A O 1
ATOM 1345 N N . VAL A 1 162 ? 17.312 15.867 -2.283 1 97.5 162 VAL A N 1
ATOM 1346 C CA . VAL A 1 162 ? 17.344 14.422 -2.062 1 97.5 162 VAL A CA 1
ATOM 1347 C C . VAL A 1 162 ? 16.734 14.094 -0.702 1 97.5 162 VAL A C 1
ATOM 1349 O O . VAL A 1 162 ? 17.031 14.75 0.296 1 97.5 162 VAL A O 1
ATOM 1352 N N . LYS A 1 163 ? 15.859 13.141 -0.657 1 96.44 163 LYS A N 1
ATOM 1353 C CA . LYS A 1 163 ? 15.227 12.781 0.607 1 96.44 163 LYS A CA 1
ATOM 1354 C C . LYS A 1 163 ? 14.93 11.281 0.667 1 96.44 163 LYS A C 1
ATOM 1356 O O . LYS A 1 163 ? 14.711 10.648 -0.365 1 96.44 163 LYS A O 1
ATOM 1361 N N . PRO A 1 164 ? 14.984 10.711 1.867 1 96.94 164 PRO A N 1
ATOM 1362 C CA . PRO A 1 164 ? 14.477 9.352 2.012 1 96.94 164 PRO A CA 1
ATOM 1363 C C . PRO A 1 164 ? 12.992 9.234 1.657 1 96.94 164 PRO A C 1
ATOM 1365 O O . PRO A 1 164 ? 12.219 10.156 1.92 1 96.94 164 PRO A O 1
ATOM 1368 N N . SER A 1 165 ? 12.641 8.133 1.088 1 96.94 165 SER A N 1
ATOM 1369 C CA . SER A 1 165 ? 11.273 8.023 0.606 1 96.94 165 SER A CA 1
ATOM 1370 C C . SER A 1 165 ? 10.375 7.34 1.636 1 96.94 165 SER A C 1
ATOM 1372 O O . SER A 1 165 ? 9.148 7.438 1.564 1 96.94 165 SER A O 1
ATOM 1374 N N . VAL A 1 166 ? 11.031 6.602 2.559 1 93 166 VAL A N 1
ATOM 1375 C CA . VAL A 1 166 ? 10.242 5.879 3.551 1 93 166 VAL A CA 1
ATOM 1376 C C . VAL A 1 166 ? 10.797 6.148 4.949 1 93 166 VAL A C 1
ATOM 1378 O O . VAL A 1 166 ? 11.977 6.465 5.102 1 93 166 VAL A O 1
ATOM 1381 N N . ASP A 1 167 ? 9.93 6.098 5.898 1 84.19 167 ASP A N 1
ATOM 1382 C CA . ASP A 1 167 ? 10.258 6.098 7.32 1 84.19 167 ASP A CA 1
ATOM 1383 C C . ASP A 1 167 ? 11.008 7.371 7.711 1 84.19 167 ASP A C 1
ATOM 1385 O O . ASP A 1 167 ? 11.953 7.324 8.5 1 84.19 167 ASP A O 1
ATOM 1389 N N . SER A 1 168 ? 10.727 8.383 7.008 1 81.62 168 SER A N 1
ATOM 1390 C CA . SER A 1 168 ? 11.289 9.688 7.344 1 81.62 168 SER A CA 1
ATOM 1391 C C . SER A 1 168 ? 10.188 10.734 7.496 1 81.62 168 SER A C 1
ATOM 1393 O O . SER A 1 168 ? 9.141 10.633 6.863 1 81.62 168 SER A O 1
ATOM 1395 N N . SER A 1 169 ? 10.422 11.609 8.477 1 76.5 169 SER A N 1
ATOM 1396 C CA . SER A 1 169 ? 9.492 12.695 8.758 1 76.5 169 SER A CA 1
ATOM 1397 C C . SER A 1 169 ? 10.227 13.914 9.32 1 76.5 169 SER A C 1
ATOM 1399 O O . SER A 1 169 ? 11.438 13.875 9.531 1 76.5 169 SER A O 1
ATOM 1401 N N . SER A 1 170 ? 9.555 14.984 9.359 1 72.38 170 SER A N 1
ATOM 1402 C CA . SER A 1 170 ? 10.016 16.172 10.062 1 72.38 170 SER A CA 1
ATOM 1403 C C . SER A 1 170 ? 11.242 16.781 9.375 1 72.38 170 SER A C 1
ATOM 1405 O O . SER A 1 170 ? 12.109 17.359 10.039 1 72.38 170 SER A O 1
ATOM 1407 N N . GLY A 1 171 ? 11.414 16.5 8.117 1 73.75 171 GLY A N 1
ATOM 1408 C CA . GLY A 1 171 ? 12.523 17.094 7.379 1 73.75 171 GLY A CA 1
ATOM 1409 C C . GLY A 1 171 ? 13.852 16.406 7.645 1 73.75 171 GLY A C 1
ATOM 1410 O O . GLY A 1 171 ? 14.898 16.906 7.246 1 73.75 171 GLY A O 1
ATOM 1411 N N . ARG A 1 172 ? 13.82 15.305 8.25 1 78.06 172 ARG A N 1
ATOM 1412 C CA . ARG A 1 172 ? 15.039 14.578 8.57 1 78.06 172 ARG A CA 1
ATOM 1413 C C . ARG A 1 172 ? 15.672 13.977 7.312 1 78.06 172 ARG A C 1
ATOM 1415 O O . ARG A 1 172 ? 14.969 13.406 6.477 1 78.06 172 ARG A O 1
ATOM 1422 N N . ASN A 1 173 ? 16.828 14.188 7.125 1 86.69 173 ASN A N 1
ATOM 1423 C CA . ASN A 1 173 ? 17.688 13.617 6.094 1 86.69 173 ASN A CA 1
ATOM 1424 C C . ASN A 1 173 ? 17.344 14.164 4.711 1 86.69 173 ASN A C 1
ATOM 1426 O O . ASN A 1 173 ? 17.469 13.461 3.707 1 86.69 173 ASN A O 1
ATOM 1430 N N . ILE A 1 174 ? 16.828 15.312 4.797 1 92.75 174 ILE A N 1
ATOM 1431 C CA . ILE A 1 174 ? 16.641 16.031 3.539 1 92.75 174 ILE A CA 1
ATOM 1432 C C . ILE A 1 174 ? 17.922 16.766 3.176 1 92.75 174 ILE A C 1
ATOM 1434 O O . ILE A 1 174 ? 18.484 17.5 3.996 1 92.75 174 ILE A O 1
ATOM 1438 N N . LEU A 1 175 ? 18.391 16.609 2.01 1 95.31 175 LEU A N 1
ATOM 1439 C CA . LEU A 1 175 ? 19.641 17.234 1.555 1 95.31 175 LEU A CA 1
ATOM 1440 C C . LEU A 1 175 ? 19.391 18.078 0.311 1 95.31 175 LEU A C 1
ATOM 1442 O O . LEU A 1 175 ? 18.625 17.688 -0.576 1 95.31 175 LEU A O 1
ATOM 1446 N N . PHE A 1 176 ? 20.047 19.172 0.283 1 95.5 176 PHE A N 1
ATOM 1447 C CA . PHE A 1 176 ? 19.984 20.078 -0.864 1 95.5 176 PHE A CA 1
ATOM 1448 C C . PHE A 1 176 ? 21.312 20.109 -1.609 1 95.5 176 PHE A C 1
ATOM 1450 O O . PHE A 1 176 ? 22.375 20.109 -0.989 1 95.5 176 PHE A O 1
ATOM 1457 N N . PHE A 1 177 ? 21.203 20.109 -2.898 1 97 177 PHE A N 1
ATOM 1458 C CA . PHE A 1 177 ? 22.375 20.188 -3.752 1 97 177 PHE A CA 1
ATOM 1459 C C . PHE A 1 177 ? 22.266 21.344 -4.73 1 97 177 PHE A C 1
ATOM 1461 O O . PHE A 1 177 ? 21.188 21.609 -5.262 1 97 177 PHE A O 1
ATOM 1468 N N . ALA A 1 178 ? 23.344 21.984 -4.969 1 96.31 178 ALA A N 1
ATOM 1469 C CA . ALA A 1 178 ? 23.406 23.109 -5.906 1 96.31 178 ALA A CA 1
ATOM 1470 C C . ALA A 1 178 ? 24.375 22.812 -7.047 1 96.31 178 ALA A C 1
ATOM 1472 O O . ALA A 1 178 ? 25.438 22.219 -6.832 1 96.31 178 ALA A O 1
ATOM 1473 N N . LYS A 1 179 ? 24 23.297 -8.18 1 96.12 179 LYS A N 1
ATOM 1474 C CA . LYS A 1 179 ? 24.828 23.109 -9.367 1 96.12 179 LYS A CA 1
ATOM 1475 C C . LYS A 1 179 ? 26.062 24 -9.328 1 96.12 179 LYS A C 1
ATOM 1477 O O . LYS A 1 179 ? 25.953 25.188 -8.984 1 96.12 179 LYS A O 1
ATOM 1482 N N . ASN A 1 180 ? 27.141 23.531 -9.609 1 91.94 180 ASN A N 1
ATOM 1483 C CA . ASN A 1 180 ? 28.406 24.203 -9.789 1 91.94 180 ASN A CA 1
ATOM 1484 C C . ASN A 1 180 ? 29.234 23.578 -10.906 1 91.94 180 ASN A C 1
ATOM 1486 O O . ASN A 1 180 ? 28.797 22.625 -11.547 1 91.94 180 ASN A O 1
ATOM 1490 N N . THR A 1 181 ? 30.453 24.234 -11.055 1 88.5 181 THR A N 1
ATOM 1491 C CA . THR A 1 181 ? 31.344 23.672 -12.062 1 88.5 181 THR A CA 1
ATOM 1492 C C . THR A 1 181 ? 31.672 22.219 -11.758 1 88.5 181 THR A C 1
ATOM 1494 O O . THR A 1 181 ? 32.125 21.891 -10.664 1 88.5 181 THR A O 1
ATOM 1497 N N . GLY A 1 182 ? 31.266 21.312 -12.562 1 89.06 182 GLY A N 1
ATOM 1498 C CA . GLY A 1 182 ? 31.625 19.922 -12.398 1 89.06 182 GLY A CA 1
ATOM 1499 C C . GLY A 1 182 ? 30.469 19.062 -11.898 1 89.06 182 GLY A C 1
ATOM 1500 O O . GLY A 1 182 ? 30.641 17.875 -11.656 1 89.06 182 GLY A O 1
ATOM 1501 N N . GLY A 1 183 ? 29.391 19.734 -11.555 1 94.31 183 GLY A N 1
ATOM 1502 C CA . GLY A 1 183 ? 28.234 18.938 -11.164 1 94.31 183 GLY A CA 1
ATOM 1503 C C . GLY A 1 183 ? 27.469 19.547 -10.008 1 94.31 183 GLY A C 1
ATOM 1504 O O . GLY A 1 183 ? 27.469 20.766 -9.82 1 94.31 183 GLY A O 1
ATOM 1505 N N . PHE A 1 184 ? 26.688 18.672 -9.281 1 96.81 184 PHE A N 1
ATOM 1506 C CA . PHE A 1 184 ? 25.906 19.109 -8.133 1 96.81 184 PHE A CA 1
ATOM 1507 C C . PHE A 1 184 ? 26.625 18.797 -6.832 1 96.81 184 PHE A C 1
ATOM 1509 O O . PHE A 1 184 ? 27.125 17.688 -6.648 1 96.81 184 PHE A O 1
ATOM 1516 N N . PHE A 1 185 ? 26.641 19.797 -5.93 1 97.06 185 PHE A N 1
ATOM 1517 C CA . PHE A 1 185 ? 27.344 19.641 -4.664 1 97.06 185 PHE A CA 1
ATOM 1518 C C . PHE A 1 185 ? 26.438 19.969 -3.488 1 97.06 185 PHE A C 1
ATOM 1520 O O . PHE A 1 185 ? 25.547 20.812 -3.602 1 97.06 185 PHE A O 1
ATOM 1527 N N . LEU A 1 186 ? 26.688 19.266 -2.41 1 96.69 186 LEU A N 1
ATOM 1528 C CA . LEU A 1 186 ? 25.875 19.422 -1.209 1 96.69 186 LEU A CA 1
ATOM 1529 C C . LEU A 1 186 ? 25.938 20.859 -0.708 1 96.69 186 LEU A C 1
ATOM 1531 O O . LEU A 1 186 ? 27.031 21.438 -0.567 1 96.69 186 LEU A O 1
ATOM 1535 N N . VAL A 1 187 ? 24.781 21.406 -0.465 1 92.88 187 VAL A N 1
ATOM 1536 C CA . VAL A 1 187 ? 24.734 22.734 0.114 1 92.88 187 VAL A CA 1
ATOM 1537 C C . VAL A 1 187 ? 25.281 22.703 1.541 1 92.88 187 VAL A C 1
ATOM 1539 O O . VAL A 1 187 ? 24.828 21.906 2.363 1 92.88 187 VAL A O 1
ATOM 1542 N N . GLY A 1 188 ? 26.219 23.547 1.871 1 90.06 188 GLY A N 1
ATOM 1543 C CA . GLY A 1 188 ? 26.859 23.578 3.178 1 90.06 188 GLY A CA 1
ATOM 1544 C C . GLY A 1 188 ? 28.141 22.797 3.227 1 90.06 188 GLY A C 1
ATOM 1545 O O . GLY A 1 188 ? 28.922 22.922 4.172 1 90.06 188 GLY A O 1
ATOM 1546 N N . ASN A 1 189 ? 28.391 21.875 2.25 1 92.31 189 ASN A N 1
ATOM 1547 C CA . ASN A 1 189 ? 29.625 21.109 2.133 1 92.31 189 ASN A CA 1
ATOM 1548 C C . ASN A 1 189 ? 29.969 20.828 0.676 1 92.31 189 ASN A C 1
ATOM 1550 O O . ASN A 1 189 ? 29.703 19.734 0.173 1 92.31 189 ASN A O 1
ATOM 1554 N N . GLU A 1 190 ? 30.75 21.672 0.089 1 88.75 190 GLU A N 1
ATOM 1555 C CA . GLU A 1 190 ? 31 21.641 -1.349 1 88.75 190 GLU A CA 1
ATOM 1556 C C . GLU A 1 190 ? 31.969 20.531 -1.717 1 88.75 190 GLU A C 1
ATOM 1558 O O . GLU A 1 190 ? 32.25 20.297 -2.896 1 88.75 190 GLU A O 1
ATOM 1563 N N . LYS A 1 191 ? 32.438 19.812 -0.812 1 92.62 191 LYS A N 1
ATOM 1564 C CA . LYS A 1 191 ? 33.344 18.688 -1.093 1 92.62 191 LYS A CA 1
ATOM 1565 C C . LYS A 1 191 ? 32.531 17.438 -1.454 1 92.62 191 LYS A C 1
ATOM 1567 O O . LYS A 1 191 ? 33.094 16.484 -2.004 1 92.62 191 LYS A O 1
ATOM 1572 N N . GLU A 1 192 ? 31.297 17.438 -1.143 1 95.38 192 GLU A N 1
ATOM 1573 C CA . GLU A 1 192 ? 30.438 16.281 -1.396 1 95.38 192 GLU A CA 1
ATOM 1574 C C . GLU A 1 192 ? 29.656 16.438 -2.691 1 95.38 192 GLU A C 1
ATOM 1576 O O . GLU A 1 192 ? 28.703 17.234 -2.752 1 95.38 192 GLU A O 1
ATOM 1581 N N . LYS A 1 193 ? 30.047 15.688 -3.664 1 96.44 193 LYS A N 1
ATOM 1582 C CA . LYS A 1 193 ? 29.359 15.703 -4.949 1 96.44 193 LYS A CA 1
ATOM 1583 C C . LYS A 1 193 ? 28.203 14.703 -4.969 1 96.44 193 LYS A C 1
ATOM 1585 O O . LYS A 1 193 ? 28.328 13.586 -4.469 1 96.44 193 LYS A O 1
ATOM 1590 N N . LEU A 1 194 ? 27.094 15.133 -5.566 1 97.69 194 LEU A N 1
ATOM 1591 C CA . LEU A 1 194 ? 25.969 14.227 -5.754 1 97.69 194 LEU A CA 1
ATOM 1592 C C . LEU A 1 194 ? 26.328 13.117 -6.742 1 97.69 194 LEU A C 1
ATOM 1594 O O . LEU A 1 194 ? 26.688 13.398 -7.891 1 97.69 194 LEU A O 1
ATOM 1598 N N . SER A 1 195 ? 26.281 11.938 -6.293 1 96.94 195 SER A N 1
ATOM 1599 C CA . SER A 1 195 ? 26.562 10.75 -7.086 1 96.94 195 SER A CA 1
ATOM 1600 C C . SER A 1 195 ? 25.797 9.539 -6.57 1 96.94 195 SER A C 1
ATOM 1602 O O . SER A 1 195 ? 25.25 9.57 -5.469 1 96.94 195 SER A O 1
ATOM 1604 N N . ILE A 1 196 ? 25.75 8.562 -7.375 1 97.56 196 ILE A N 1
ATOM 1605 C CA . ILE A 1 196 ? 25.094 7.328 -6.957 1 97.56 196 ILE A CA 1
ATOM 1606 C C . ILE A 1 196 ? 25.797 6.766 -5.727 1 97.56 196 ILE A C 1
ATOM 1608 O O . ILE A 1 196 ? 25.156 6.32 -4.777 1 97.56 196 ILE A O 1
ATOM 1612 N N . ALA A 1 197 ? 27.125 6.82 -5.75 1 96.75 197 ALA A N 1
ATOM 1613 C CA . ALA A 1 197 ? 27.906 6.336 -4.617 1 96.75 197 ALA A CA 1
ATOM 1614 C C . ALA A 1 197 ? 27.562 7.102 -3.344 1 96.75 197 ALA A C 1
ATOM 1616 O O . ALA A 1 197 ? 27.359 6.5 -2.287 1 96.75 197 ALA A O 1
ATOM 1617 N N . PHE A 1 198 ? 27.5 8.414 -3.443 1 97.06 198 PHE A N 1
ATOM 1618 C CA . PHE A 1 198 ? 27.141 9.242 -2.305 1 97.06 198 PHE A CA 1
ATOM 1619 C C . PHE A 1 198 ? 25.766 8.852 -1.777 1 97.06 198 PHE A C 1
ATOM 1621 O O . PHE A 1 198 ? 25.578 8.695 -0.568 1 97.06 198 PHE A O 1
ATOM 1628 N N . LEU A 1 199 ? 24.781 8.672 -2.656 1 98 199 LEU A N 1
ATOM 1629 C CA . LEU A 1 199 ? 23.391 8.367 -2.309 1 98 199 LEU A CA 1
ATOM 1630 C C . LEU A 1 199 ? 23.297 7.027 -1.598 1 98 199 LEU A C 1
ATOM 1632 O O . LEU A 1 199 ? 22.609 6.906 -0.58 1 98 199 LEU A O 1
ATOM 1636 N N . GLU A 1 200 ? 23.938 6.055 -2.092 1 97.19 200 GLU A N 1
ATOM 1637 C CA . GLU A 1 200 ? 23.875 4.715 -1.519 1 97.19 200 GLU A CA 1
ATOM 1638 C C . GLU A 1 200 ? 24.562 4.66 -0.16 1 97.19 200 GLU A C 1
ATOM 1640 O O . GLU A 1 200 ? 24.125 3.939 0.739 1 97.19 200 GLU A O 1
ATOM 1645 N N . GLU A 1 201 ? 25.625 5.383 0.002 1 96.56 201 GLU A N 1
ATOM 1646 C CA . GLU A 1 201 ? 26.312 5.457 1.287 1 96.56 201 GLU A CA 1
ATOM 1647 C C . GLU A 1 201 ? 25.469 6.188 2.324 1 96.56 201 GLU A C 1
ATOM 1649 O O . GLU A 1 201 ? 25.438 5.793 3.492 1 96.56 201 GLU A O 1
ATOM 1654 N N . THR A 1 202 ? 24.766 7.207 1.875 1 95.44 202 THR A N 1
ATOM 1655 C CA . THR A 1 202 ? 24.047 8.086 2.781 1 95.44 202 THR A CA 1
ATOM 1656 C C . THR A 1 202 ? 22.672 7.496 3.129 1 95.44 202 THR A C 1
ATOM 1658 O O . THR A 1 202 ? 22.25 7.531 4.285 1 95.44 202 THR A O 1
ATOM 1661 N N . PHE A 1 203 ? 22 6.902 2.1 1 95.88 203 PHE A N 1
ATOM 1662 C CA . PHE A 1 203 ? 20.609 6.523 2.289 1 95.88 203 PHE A CA 1
ATOM 1663 C C . PHE A 1 203 ? 20.438 5.016 2.189 1 95.88 203 PHE A C 1
ATOM 1665 O O . PHE A 1 203 ? 19.406 4.473 2.602 1 95.88 203 PHE A O 1
ATOM 1672 N N . GLY A 1 204 ? 21.469 4.312 1.666 1 94.94 204 GLY A N 1
ATOM 1673 C CA . GLY A 1 204 ? 21.266 2.91 1.336 1 94.94 204 GLY A CA 1
ATOM 1674 C C . GLY A 1 204 ? 20.281 2.705 0.198 1 94.94 204 GLY A C 1
ATOM 1675 O O . GLY A 1 204 ? 20.656 2.783 -0.974 1 94.94 204 GLY A O 1
ATOM 1676 N N . LYS A 1 205 ? 19.062 2.434 0.539 1 95.38 205 LYS A N 1
ATOM 1677 C CA . LYS A 1 205 ? 17.969 2.35 -0.428 1 95.38 205 LYS A CA 1
ATOM 1678 C C . LYS A 1 205 ? 16.812 3.256 -0.026 1 95.38 205 LYS A C 1
ATOM 1680 O O . LYS A 1 205 ? 16.859 3.898 1.024 1 95.38 205 LYS A O 1
ATOM 1685 N N . ASN A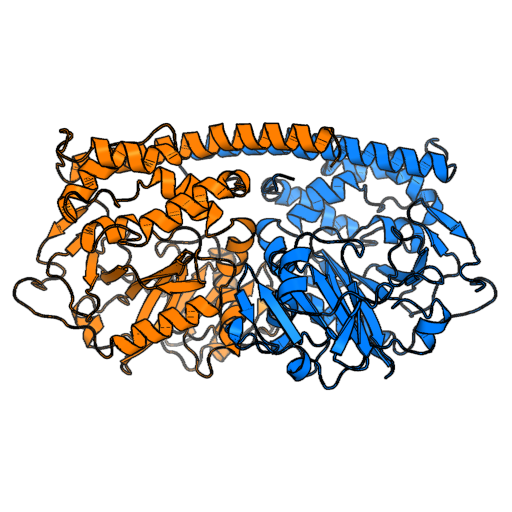 1 206 ? 15.828 3.379 -0.938 1 97.44 206 ASN A N 1
ATOM 1686 C CA . ASN A 1 206 ? 14.586 4.105 -0.678 1 97.44 206 ASN A CA 1
ATOM 1687 C C . ASN A 1 206 ? 14.836 5.605 -0.534 1 97.44 206 ASN A C 1
ATOM 1689 O O . ASN A 1 206 ? 14.695 6.16 0.556 1 97.44 206 ASN A O 1
ATOM 1693 N N . PHE A 1 207 ? 15.086 6.258 -1.566 1 98.31 207 PHE A N 1
ATOM 1694 C CA . PHE A 1 207 ? 15.289 7.699 -1.66 1 98.31 207 PHE A CA 1
ATOM 1695 C C . PHE A 1 207 ? 14.898 8.211 -3.039 1 98.31 207 PHE A C 1
ATOM 1697 O O . PHE A 1 207 ? 14.602 7.426 -3.939 1 98.31 207 PHE A O 1
ATOM 1704 N N . LEU A 1 208 ? 14.812 9.5 -3.227 1 98.56 208 LEU A N 1
ATOM 1705 C CA . LEU A 1 208 ? 14.516 10.086 -4.531 1 98.56 208 LEU A CA 1
ATOM 1706 C C . LEU A 1 208 ? 15.227 11.43 -4.699 1 98.56 208 LEU A C 1
ATOM 1708 O O . LEU A 1 208 ? 15.617 12.055 -3.715 1 98.56 208 LEU A O 1
ATOM 1712 N N . ILE A 1 209 ? 15.492 11.812 -5.871 1 98.5 209 ILE A N 1
ATOM 1713 C CA . ILE A 1 209 ? 15.984 13.125 -6.277 1 98.5 209 ILE A CA 1
ATOM 1714 C C . ILE A 1 209 ? 14.852 13.914 -6.941 1 98.5 209 ILE A C 1
ATOM 1716 O O . ILE A 1 209 ? 14.242 13.438 -7.898 1 98.5 209 ILE A O 1
ATOM 1720 N N . GLN A 1 210 ? 14.617 15.109 -6.453 1 97.88 210 GLN A N 1
ATOM 1721 C CA . GLN A 1 210 ? 13.547 15.93 -7.004 1 97.88 210 GLN A CA 1
ATOM 1722 C C . GLN A 1 210 ? 14.039 17.344 -7.316 1 97.88 210 GLN A C 1
ATOM 1724 O O . GLN A 1 210 ? 15.07 17.766 -6.793 1 97.88 210 GLN A O 1
ATOM 1729 N N . GLU A 1 211 ? 13.312 17.969 -8.164 1 96.69 211 GLU A N 1
ATOM 1730 C CA . GLU A 1 211 ? 13.523 19.391 -8.391 1 96.69 211 GLU A CA 1
ATOM 1731 C C . GLU A 1 211 ? 13.203 20.203 -7.133 1 96.69 211 GLU A C 1
ATOM 1733 O O . GLU A 1 211 ? 12.414 19.766 -6.293 1 96.69 211 GLU A O 1
ATOM 1738 N N . CYS A 1 212 ? 13.82 21.266 -7.004 1 95.06 212 CYS A N 1
ATOM 1739 C CA . CYS A 1 212 ? 13.5 22.234 -5.961 1 95.06 212 CYS A CA 1
ATOM 1740 C C . CYS A 1 212 ? 12.531 23.297 -6.48 1 95.06 212 CYS A C 1
ATOM 1742 O O . CYS A 1 212 ? 12.898 24.125 -7.312 1 95.06 212 CYS A O 1
ATOM 1744 N N . LEU A 1 213 ? 11.391 23.297 -5.977 1 94.81 213 LEU A N 1
ATOM 1745 C CA . LEU A 1 213 ? 10.406 24.281 -6.414 1 94.81 213 LEU A CA 1
ATOM 1746 C C . LEU A 1 213 ? 10.656 25.625 -5.758 1 94.81 213 LEU A C 1
ATOM 1748 O O . LEU A 1 213 ? 11.062 25.688 -4.594 1 94.81 213 LEU A O 1
ATOM 1752 N N . GLU A 1 214 ? 10.398 26.609 -6.512 1 95.75 214 GLU A N 1
ATOM 1753 C CA . GLU A 1 214 ? 10.469 27.969 -5.984 1 95.75 214 GLU A CA 1
ATOM 1754 C C . GLU A 1 214 ? 9.094 28.453 -5.508 1 95.75 214 GLU A C 1
ATOM 1756 O O . GLU A 1 214 ? 8.109 28.359 -6.246 1 95.75 214 GLU A O 1
ATOM 1761 N N . GLN A 1 215 ? 9.047 28.906 -4.301 1 97.19 215 GLN A N 1
ATOM 1762 C CA . GLN A 1 215 ? 7.766 29.359 -3.762 1 97.19 215 GLN A CA 1
ATOM 1763 C C . GLN A 1 215 ? 7.414 30.75 -4.262 1 97.19 215 GLN A C 1
ATOM 1765 O O . GLN A 1 215 ? 8.289 31.484 -4.742 1 97.19 215 GLN A O 1
ATOM 1770 N N . SER A 1 216 ? 6.215 31.172 -4.188 1 97.69 216 SER A N 1
ATOM 1771 C CA . SER A 1 216 ? 5.742 32.5 -4.586 1 97.69 216 SER A CA 1
ATOM 1772 C C . SER A 1 216 ? 6.324 33.594 -3.693 1 97.69 216 SER A C 1
ATOM 1774 O O . SER A 1 216 ? 6.762 33.312 -2.574 1 97.69 216 SER A O 1
ATOM 1776 N N . SER A 1 217 ? 6.266 34.812 -4.188 1 97.62 217 SER A N 1
ATOM 1777 C CA . SER A 1 217 ? 6.711 35.938 -3.385 1 97.62 217 SER A CA 1
ATOM 1778 C C . SER A 1 217 ? 5.867 36.094 -2.125 1 97.62 217 SER A C 1
ATOM 1780 O O . SER A 1 217 ? 6.375 36.5 -1.075 1 97.62 217 SER A O 1
ATOM 1782 N N . PHE A 1 218 ? 4.637 35.781 -2.244 1 97.75 218 PHE A N 1
ATOM 1783 C CA . PHE A 1 218 ? 3.754 35.875 -1.086 1 97.75 218 PHE A CA 1
ATOM 1784 C C . PHE A 1 218 ? 4.23 34.938 0.02 1 97.75 218 PHE A C 1
ATOM 1786 O O . PHE A 1 218 ? 4.355 35.344 1.176 1 97.75 218 PHE A O 1
ATOM 1793 N N . MET A 1 219 ? 4.512 33.719 -0.293 1 97.56 219 MET A N 1
ATOM 1794 C CA . MET A 1 219 ? 4.93 32.75 0.707 1 97.56 219 MET A CA 1
ATOM 1795 C C . MET A 1 219 ? 6.328 33.062 1.226 1 97.56 219 MET A C 1
ATOM 1797 O O . MET A 1 219 ? 6.602 32.906 2.418 1 97.56 219 MET A O 1
ATOM 1801 N N . ALA A 1 220 ? 7.156 33.562 0.373 1 97.12 220 ALA A N 1
ATOM 1802 C CA . ALA A 1 220 ? 8.562 33.812 0.694 1 97.12 220 ALA A CA 1
ATOM 1803 C C . ALA A 1 220 ? 8.695 34.938 1.716 1 97.12 220 ALA A C 1
ATOM 1805 O O . ALA A 1 220 ? 9.703 35.031 2.416 1 97.12 220 ALA A O 1
ATOM 1806 N N . GLN A 1 221 ? 7.738 35.781 1.806 1 96.69 221 GLN A N 1
ATOM 1807 C CA . GLN A 1 221 ? 7.832 36.938 2.717 1 96.69 221 GLN A CA 1
ATOM 1808 C C . GLN A 1 221 ? 7.879 36.469 4.172 1 96.69 221 GLN A C 1
ATOM 1810 O O . GLN A 1 221 ? 8.375 37.188 5.043 1 96.69 221 GLN A O 1
ATOM 1815 N N . PHE A 1 222 ? 7.363 35.281 4.426 1 97.25 222 PHE A N 1
ATOM 1816 C CA . PHE A 1 222 ? 7.348 34.75 5.789 1 97.25 222 PHE A CA 1
ATOM 1817 C C . PHE A 1 222 ? 8.68 34.125 6.141 1 97.25 222 PHE A C 1
ATOM 1819 O O . PHE A 1 222 ? 9.109 34.156 7.297 1 97.25 222 PHE A O 1
ATOM 1826 N N . CYS A 1 223 ? 9.266 33.469 5.219 1 96.12 223 CYS A N 1
ATOM 1827 C CA . CYS A 1 223 ? 10.602 32.875 5.258 1 96.12 223 CYS A CA 1
ATOM 1828 C C . CYS A 1 223 ? 11.109 32.594 3.854 1 96.12 223 CYS A C 1
ATOM 1830 O O . CYS A 1 223 ? 10.508 31.797 3.125 1 96.12 223 CYS A O 1
ATOM 1832 N N . ASN A 1 224 ? 12.219 33.062 3.496 1 94.12 224 ASN A N 1
ATOM 1833 C CA . ASN A 1 224 ? 12.672 32.938 2.113 1 94.12 224 ASN A CA 1
ATOM 1834 C C . ASN A 1 224 ? 13.68 31.812 1.949 1 94.12 224 ASN A C 1
ATOM 1836 O O . ASN A 1 224 ? 14.055 31.469 0.827 1 94.12 224 ASN A O 1
ATOM 1840 N N . THR A 1 225 ? 14.125 31.203 3.012 1 91.06 225 THR A N 1
ATOM 1841 C CA . THR A 1 225 ? 15.156 30.156 2.92 1 91.06 225 THR A CA 1
ATOM 1842 C C . THR A 1 225 ? 14.523 28.781 2.885 1 91.06 225 THR A C 1
ATOM 1844 O O . THR A 1 225 ? 15.172 27.797 2.506 1 91.06 225 THR A O 1
ATOM 1847 N N . SER A 1 226 ? 13.281 28.719 3.311 1 91 226 SER A N 1
ATOM 1848 C CA . SER A 1 226 ? 12.539 27.469 3.252 1 91 226 SER A CA 1
ATOM 1849 C C . SER A 1 226 ? 11.234 27.625 2.484 1 91 226 SER A C 1
ATOM 1851 O O . SER A 1 226 ? 10.719 28.75 2.354 1 91 226 SER A O 1
ATOM 1853 N N . VAL A 1 227 ? 10.82 26.5 1.917 1 93.75 227 VAL A N 1
ATOM 1854 C CA . VAL A 1 227 ? 9.461 26.484 1.382 1 93.75 227 VAL A CA 1
ATOM 1855 C C . VAL A 1 227 ? 8.453 26.438 2.529 1 93.75 227 VAL A C 1
ATOM 1857 O O . VAL A 1 227 ? 8.547 25.578 3.408 1 93.75 227 VAL A O 1
ATOM 1860 N N . ASN A 1 228 ? 7.57 27.406 2.592 1 96.81 228 ASN A N 1
ATOM 1861 C CA . ASN A 1 228 ? 6.48 27.422 3.559 1 96.81 228 ASN A CA 1
ATOM 1862 C C . ASN A 1 228 ? 5.23 26.75 3.008 1 96.81 228 ASN A C 1
ATOM 1864 O O . ASN A 1 228 ? 4.75 27.094 1.929 1 96.81 228 ASN A O 1
ATOM 1868 N N . THR A 1 229 ? 4.719 25.812 3.727 1 97.38 229 THR A N 1
ATOM 1869 C CA . THR A 1 229 ? 3.629 25.016 3.18 1 97.38 229 THR A CA 1
ATOM 1870 C C . THR A 1 229 ? 2.34 25.25 3.959 1 97.38 229 THR A C 1
ATOM 1872 O O . THR A 1 229 ? 2.377 25.703 5.105 1 97.38 229 THR A O 1
ATOM 1875 N N . LEU A 1 230 ? 1.266 25.047 3.285 1 98.19 230 LEU A N 1
ATOM 1876 C CA . LEU A 1 230 ? -0.045 24.906 3.908 1 98.19 230 LEU A CA 1
ATOM 1877 C C . LEU A 1 230 ? -0.321 23.438 4.246 1 98.19 230 LEU A C 1
ATOM 1879 O O . LEU A 1 230 ? -0.318 22.578 3.361 1 98.19 230 LEU A O 1
ATOM 1883 N N . ARG A 1 231 ? -0.476 23.172 5.512 1 97.25 231 ARG A N 1
ATOM 1884 C CA . ARG A 1 231 ? -0.985 21.891 5.945 1 97.25 231 ARG A CA 1
ATOM 1885 C C . ARG A 1 231 ? -2.508 21.844 5.891 1 97.25 231 ARG A C 1
ATOM 1887 O O . ARG A 1 231 ? -3.18 22.5 6.691 1 97.25 231 ARG A O 1
ATOM 1894 N N . VAL A 1 232 ? -2.975 21.156 4.938 1 97.81 232 VAL A N 1
ATOM 1895 C CA . VAL A 1 232 ? -4.414 21.047 4.723 1 97.81 232 VAL A CA 1
ATOM 1896 C C . VAL A 1 232 ? -4.906 19.688 5.207 1 97.81 232 VAL A C 1
ATOM 1898 O O . VAL A 1 232 ? -4.504 18.641 4.676 1 97.81 232 VAL A O 1
ATOM 1901 N N . GLN A 1 233 ? -5.75 19.688 6.195 1 97.88 233 GLN A N 1
ATOM 1902 C CA . GLN A 1 233 ? -6.34 18.453 6.688 1 97.88 233 GLN A CA 1
ATOM 1903 C C . GLN A 1 233 ? -7.531 18.031 5.832 1 97.88 233 GLN A C 1
ATOM 1905 O O . GLN A 1 233 ? -8.406 18.844 5.531 1 97.88 233 GLN A O 1
ATOM 1910 N N . LEU A 1 234 ? -7.516 16.844 5.418 1 97.88 234 LEU A N 1
ATOM 1911 C CA . LEU A 1 234 ? -8.672 16.266 4.746 1 97.88 234 LEU A CA 1
ATOM 1912 C C . LEU A 1 234 ? -9.344 15.203 5.625 1 97.88 234 LEU A C 1
ATOM 1914 O O . LEU A 1 234 ? -8.664 14.422 6.289 1 97.88 234 LEU A O 1
ATOM 1918 N N . TYR A 1 235 ? -10.656 15.289 5.688 1 98.25 235 TYR A N 1
ATOM 1919 C CA . TYR A 1 235 ? -11.508 14.25 6.27 1 98.25 235 TYR A CA 1
ATOM 1920 C C . TYR A 1 235 ? -12.562 13.789 5.273 1 98.25 235 TYR A C 1
ATOM 1922 O O . TYR A 1 235 ? -13.336 14.602 4.758 1 98.25 235 TYR A O 1
ATOM 1930 N N . ARG A 1 236 ? -12.477 12.562 4.938 1 98.25 236 ARG A N 1
ATOM 1931 C CA . ARG A 1 236 ? -13.562 11.984 4.148 1 98.25 236 ARG A CA 1
ATOM 1932 C C . ARG A 1 236 ? -14.656 11.422 5.055 1 98.25 236 ARG A C 1
ATOM 1934 O O . ARG A 1 236 ? -14.422 10.461 5.789 1 98.25 236 ARG A O 1
ATOM 1941 N N . SER A 1 237 ? -15.781 11.891 4.957 1 98.38 237 SER A N 1
ATOM 1942 C CA . SER A 1 237 ? -16.891 11.57 5.859 1 98.38 237 SER A CA 1
ATOM 1943 C C . SER A 1 237 ? -17.203 10.078 5.82 1 98.38 237 SER A C 1
ATOM 1945 O O . SER A 1 237 ? -17.375 9.5 4.746 1 98.38 237 SER A O 1
ATOM 1947 N N . VAL A 1 238 ? -17.297 9.5 6.961 1 97.25 238 VAL A N 1
ATOM 1948 C CA . VAL A 1 238 ? -17.656 8.086 7.105 1 97.25 238 VAL A CA 1
ATOM 1949 C C . VAL A 1 238 ? -19.141 7.891 6.824 1 97.25 238 VAL A C 1
ATOM 1951 O O . VAL A 1 238 ? -19.594 6.766 6.625 1 97.25 238 VAL A O 1
ATOM 1954 N N . LYS A 1 239 ? -19.844 8.977 6.734 1 96.31 239 LYS A N 1
ATOM 1955 C CA . LYS A 1 239 ? -21.281 8.891 6.539 1 96.31 239 LYS A CA 1
ATOM 1956 C C . LYS A 1 239 ? -21.641 8.93 5.055 1 96.31 239 LYS A C 1
ATOM 1958 O O . LYS A 1 239 ? -22.484 8.172 4.59 1 96.31 239 LYS A O 1
ATOM 1963 N N . ASN A 1 240 ? -20.922 9.781 4.297 1 95.56 240 ASN A N 1
ATOM 1964 C CA . ASN A 1 240 ? -21.391 9.969 2.926 1 95.56 240 ASN A CA 1
ATOM 1965 C C . ASN A 1 240 ? -20.219 10.07 1.948 1 95.56 240 ASN A C 1
ATOM 1967 O O . ASN A 1 240 ? -20.422 10.383 0.771 1 95.56 240 ASN A O 1
ATOM 1971 N N . ASN A 1 241 ? -18.969 10.008 2.389 1 96.62 241 ASN A N 1
ATOM 1972 C CA . ASN A 1 241 ? -17.75 9.961 1.586 1 96.62 241 ASN A CA 1
ATOM 1973 C C . ASN A 1 241 ? -17.391 11.336 1.021 1 96.62 241 ASN A C 1
ATOM 1975 O O . ASN A 1 241 ? -16.5 11.453 0.175 1 96.62 241 ASN A O 1
ATOM 1979 N N . GLU A 1 242 ? -18.062 12.328 1.524 1 96.88 242 GLU A N 1
ATOM 1980 C CA . GLU A 1 242 ? -17.672 13.68 1.126 1 96.88 242 GLU A CA 1
ATOM 1981 C C . GLU A 1 242 ? -16.312 14.047 1.691 1 96.88 242 GLU A C 1
ATOM 1983 O O . GLU A 1 242 ? -16 13.742 2.85 1 96.88 242 GLU A O 1
ATOM 1988 N N . ILE A 1 243 ? -15.531 14.672 0.873 1 97.88 243 ILE A N 1
ATOM 1989 C CA . ILE A 1 243 ? -14.234 15.133 1.339 1 97.88 243 ILE A CA 1
ATOM 1990 C C . ILE A 1 243 ? -14.352 16.547 1.889 1 97.88 243 ILE A C 1
ATOM 1992 O O . ILE A 1 243 ? -14.82 17.453 1.193 1 97.88 243 ILE A O 1
ATOM 1996 N N . ILE A 1 244 ? -13.898 16.734 3.125 1 97.44 244 ILE A N 1
ATOM 1997 C CA . ILE A 1 244 ? -14 18 3.838 1 97.44 244 ILE A CA 1
ATOM 1998 C C . ILE A 1 244 ? -12.609 18.469 4.254 1 97.44 244 ILE A C 1
ATOM 2000 O O . ILE A 1 244 ? -11.688 17.656 4.391 1 97.44 244 ILE A O 1
ATOM 2004 N N . ILE A 1 245 ? -12.508 19.75 4.324 1 97.88 245 ILE A N 1
ATOM 2005 C CA . ILE A 1 245 ? -11.297 20.375 4.867 1 97.88 245 ILE A CA 1
ATOM 2006 C C . ILE A 1 245 ? -11.609 21.016 6.219 1 97.88 245 ILE A C 1
ATOM 2008 O O . ILE A 1 245 ? -12.008 22.172 6.281 1 97.88 245 ILE A O 1
ATOM 2012 N N . PRO A 1 246 ? -11.344 20.312 7.293 1 97.12 246 PRO A N 1
ATOM 2013 C CA . PRO A 1 246 ? -11.68 20.875 8.602 1 97.12 246 PRO A CA 1
ATOM 2014 C C . PRO A 1 246 ? -10.734 22 9.016 1 97.12 246 PRO A C 1
ATOM 2016 O O . PRO A 1 246 ? -11.164 22.953 9.672 1 97.12 246 PRO A O 1
ATOM 2019 N N . ASN A 1 247 ? -9.5 21.812 8.758 1 97.44 247 ASN A N 1
ATOM 2020 C CA . ASN A 1 247 ? -8.516 22.781 9.227 1 97.44 247 ASN A CA 1
ATOM 2021 C C . ASN A 1 247 ? -7.414 23.016 8.195 1 97.44 247 ASN A C 1
ATOM 2023 O O . ASN A 1 247 ? -7.09 22.109 7.422 1 97.44 247 ASN A O 1
ATOM 2027 N N . ILE A 1 248 ? -6.906 24.203 8.188 1 98.12 248 ILE A N 1
ATOM 2028 C CA . ILE A 1 248 ? -5.719 24.562 7.422 1 98.12 248 ILE A CA 1
ATOM 2029 C C . ILE A 1 248 ? -4.797 25.422 8.289 1 98.12 248 ILE A C 1
ATOM 2031 O O . ILE A 1 248 ? -5.258 26.312 9 1 98.12 248 ILE A O 1
ATOM 2035 N N . ILE A 1 249 ? -3.557 25.094 8.258 1 98.06 249 ILE A N 1
ATOM 2036 C CA . ILE A 1 249 ? -2.562 25.953 8.883 1 98.06 249 ILE A CA 1
ATOM 2037 C C . ILE A 1 249 ? -1.436 26.25 7.891 1 98.06 249 ILE A C 1
ATOM 2039 O O . ILE A 1 249 ? -1.303 25.547 6.879 1 98.06 249 ILE A O 1
ATOM 2043 N N . MET A 1 250 ? -0.775 27.266 8.125 1 98.25 250 MET A N 1
ATOM 2044 C CA . MET A 1 250 ? 0.44 27.562 7.379 1 98.25 250 MET A CA 1
ATOM 2045 C C . MET A 1 250 ? 1.681 27.328 8.234 1 98.25 250 MET A C 1
ATOM 2047 O O . MET A 1 250 ? 1.771 27.812 9.359 1 98.25 250 MET A O 1
ATOM 2051 N N . ARG A 1 251 ? 2.57 26.531 7.734 1 97.25 251 ARG A N 1
ATOM 2052 C CA . ARG A 1 251 ? 3.859 26.312 8.375 1 97.25 251 ARG A CA 1
ATOM 2053 C C . ARG A 1 251 ? 4.906 27.297 7.871 1 97.25 251 ARG A C 1
ATOM 2055 O O . ARG A 1 251 ? 5.008 27.547 6.668 1 97.25 251 ARG A O 1
ATOM 2062 N N . ILE A 1 252 ? 5.621 27.875 8.781 1 97.31 252 ILE A N 1
ATOM 2063 C CA . ILE A 1 252 ? 6.629 28.875 8.469 1 97.31 252 ILE A CA 1
ATOM 2064 C C . ILE A 1 252 ? 7.98 28.453 9.039 1 97.31 252 ILE A C 1
ATOM 2066 O O . ILE A 1 252 ? 8.109 28.25 10.25 1 97.31 252 ILE A O 1
ATOM 2070 N N . GLY A 1 253 ? 8.914 28.359 8.18 1 95.06 253 GLY A N 1
ATOM 2071 C CA . GLY A 1 253 ? 10.258 28.062 8.641 1 95.06 253 GLY A CA 1
ATOM 2072 C C . GLY A 1 253 ? 10.906 29.203 9.391 1 95.06 253 GLY A C 1
ATOM 2073 O O . GLY A 1 253 ? 10.539 30.359 9.195 1 95.06 253 GLY A O 1
ATOM 2074 N N . LYS A 1 254 ? 11.828 28.859 10.242 1 93.56 254 LYS A N 1
ATOM 2075 C CA . LYS A 1 254 ? 12.664 29.891 10.859 1 93.56 254 LYS A CA 1
ATOM 2076 C C . LYS A 1 254 ? 13.641 30.484 9.852 1 93.56 254 LYS A C 1
ATOM 2078 O O . LYS A 1 254 ? 14.188 29.766 9.008 1 93.56 254 LYS A O 1
ATOM 2083 N N . SER A 1 255 ? 13.82 31.781 10.023 1 92.19 255 SER A N 1
ATOM 2084 C CA . SER A 1 255 ? 14.789 32.438 9.133 1 92.19 255 SER A CA 1
ATOM 2085 C C . SER A 1 255 ? 16.125 31.688 9.141 1 92.19 255 SER A C 1
ATOM 2087 O O . SER A 1 255 ? 16.656 31.375 10.211 1 92.19 255 SER A O 1
ATOM 2089 N N . GLY A 1 256 ? 16.547 31.312 7.93 1 88.88 256 GLY A N 1
ATOM 2090 C CA . GLY A 1 256 ? 17.812 30.594 7.809 1 88.88 256 GLY A CA 1
ATOM 2091 C C . GLY A 1 256 ? 17.625 29.094 7.672 1 88.88 256 GLY A C 1
ATOM 2092 O O . GLY A 1 256 ? 18.547 28.391 7.234 1 88.88 256 GLY A O 1
ATOM 2093 N N . SER A 1 257 ? 16.469 28.625 8.039 1 85.44 257 SER A N 1
ATOM 2094 C CA . SER A 1 257 ? 16.203 27.188 7.941 1 85.44 257 SER A CA 1
ATOM 2095 C C . SER A 1 257 ? 15.859 26.797 6.512 1 85.44 257 SER A C 1
ATOM 2097 O O . SER A 1 257 ? 15.359 27.609 5.734 1 85.44 257 SER A O 1
ATOM 2099 N N . LEU A 1 258 ? 16.094 25.531 6.18 1 84 258 LEU A N 1
ATOM 2100 C CA . LEU A 1 258 ? 15.797 25.016 4.848 1 84 258 LEU A CA 1
ATOM 2101 C C . LEU A 1 258 ? 14.477 24.266 4.844 1 84 258 LEU A C 1
ATOM 2103 O O . LEU A 1 258 ? 13.984 23.859 3.785 1 84 258 LEU A O 1
ATOM 2107 N N . VAL A 1 259 ? 13.906 24.062 6.035 1 83.69 259 VAL A N 1
ATOM 2108 C CA . VAL A 1 259 ? 12.633 23.359 6.145 1 83.69 259 VAL A CA 1
ATOM 2109 C C . VAL A 1 259 ? 11.656 24.188 6.973 1 83.69 259 VAL A C 1
ATOM 2111 O O . VAL A 1 259 ? 12.07 25.062 7.742 1 83.69 259 VAL A O 1
ATOM 2114 N N . ASP A 1 260 ? 10.344 23.859 6.848 1 83.56 260 ASP A N 1
ATOM 2115 C CA . ASP A 1 260 ? 9.336 24.703 7.488 1 83.56 260 ASP A CA 1
ATOM 2116 C C . ASP A 1 260 ? 8.758 24.016 8.727 1 83.56 260 ASP A C 1
ATOM 2118 O O . ASP A 1 260 ? 7.762 24.469 9.289 1 83.56 260 ASP A O 1
ATOM 2122 N N . ASN A 1 261 ? 9.352 22.906 9.18 1 83.19 261 ASN A N 1
ATOM 2123 C CA . ASN A 1 261 ? 8.789 22.109 10.266 1 83.19 261 ASN A CA 1
ATOM 2124 C C . ASN A 1 261 ? 9.016 22.781 11.617 1 83.19 261 ASN A C 1
ATOM 2126 O O . ASN A 1 261 ? 10.078 23.344 11.867 1 83.19 261 ASN A O 1
ATOM 2130 N N . ALA A 1 262 ? 8.023 22.688 12.43 1 80.69 262 ALA A N 1
ATOM 2131 C CA . ALA A 1 262 ? 8.125 23.234 13.789 1 80.69 262 ALA A CA 1
ATOM 2132 C C . ALA A 1 262 ? 9.234 22.547 14.578 1 80.69 262 ALA A C 1
ATOM 2134 O O . ALA A 1 262 ? 9.883 23.172 15.414 1 80.69 262 ALA A O 1
ATOM 2135 N N . HIS A 1 263 ? 9.469 21.391 14.266 1 78.5 263 HIS A N 1
ATOM 2136 C CA . HIS A 1 263 ? 10.492 20.609 14.961 1 78.5 263 HIS A CA 1
ATOM 2137 C C . HIS A 1 263 ? 11.883 21.172 14.672 1 78.5 263 HIS A C 1
ATOM 2139 O O . HIS A 1 263 ? 12.828 20.891 15.414 1 78.5 263 HIS A O 1
ATOM 2145 N N . ALA A 1 264 ? 11.953 21.984 13.594 1 77.94 264 ALA A N 1
ATOM 2146 C CA . ALA A 1 264 ? 13.227 22.594 13.219 1 77.94 264 ALA A CA 1
ATOM 2147 C C . ALA A 1 264 ? 13.266 24.062 13.648 1 77.94 264 ALA A C 1
ATOM 2149 O O . ALA A 1 264 ? 14.039 24.844 13.094 1 77.94 264 ALA A O 1
ATOM 2150 N N . GLY A 1 265 ? 12.344 24.453 14.539 1 85.88 265 GLY A N 1
ATOM 2151 C CA . GLY A 1 265 ? 12.32 25.812 15.062 1 85.88 265 GLY A CA 1
ATOM 2152 C C . GLY A 1 265 ? 11.297 26.688 14.383 1 85.88 265 GLY A C 1
ATOM 2153 O O . GLY A 1 265 ? 11.148 27.859 14.734 1 85.88 265 GLY A O 1
ATOM 2154 N N . GLY A 1 266 ? 10.609 26.125 13.438 1 93.12 266 GLY A N 1
ATOM 2155 C CA . GLY A 1 266 ? 9.57 26.875 12.758 1 93.12 266 GLY A CA 1
ATOM 2156 C C . GLY A 1 266 ? 8.328 27.078 13.609 1 93.12 266 GLY A C 1
ATOM 2157 O O . GLY A 1 266 ? 8.289 26.656 14.766 1 93.12 266 GLY A O 1
ATOM 2158 N N . CYS A 1 267 ? 7.457 27.844 13.078 1 96.25 267 CYS A N 1
ATOM 2159 C CA . CYS A 1 267 ? 6.156 28.047 13.703 1 96.25 267 CYS A CA 1
ATOM 2160 C C . CYS A 1 267 ? 5.027 27.781 12.711 1 96.25 267 CYS A C 1
ATOM 2162 O O . CYS A 1 267 ? 5.273 27.406 11.57 1 96.25 267 CYS A O 1
ATOM 2164 N N . PHE A 1 268 ? 3.838 27.812 13.227 1 97.56 268 PHE A N 1
ATOM 2165 C CA . PHE A 1 268 ? 2.662 27.656 12.383 1 97.56 268 PHE A CA 1
ATOM 2166 C C . PHE A 1 268 ? 1.551 28.609 12.805 1 97.56 268 PHE A C 1
ATOM 2168 O O . PHE A 1 268 ? 1.536 29.078 13.945 1 97.56 268 PHE A O 1
ATOM 2175 N N . VAL A 1 269 ? 0.693 28.922 11.891 1 98.25 269 VAL A N 1
ATOM 2176 C CA . VAL A 1 269 ? -0.396 29.875 12.102 1 98.25 269 VAL A CA 1
ATOM 2177 C C . VAL A 1 269 ? -1.659 29.375 11.406 1 98.25 269 VAL A C 1
ATOM 2179 O O . VAL A 1 269 ? -1.586 28.766 10.336 1 98.25 269 VAL A O 1
ATOM 2182 N N . GLY A 1 270 ? -2.783 29.578 12.039 1 98.25 270 GLY A N 1
ATOM 2183 C CA . GLY A 1 270 ? -4.047 29.156 11.461 1 98.25 270 GLY A CA 1
ATOM 2184 C C . GLY A 1 270 ? -4.418 29.906 10.203 1 98.25 270 GLY A C 1
ATOM 2185 O O . GLY A 1 270 ? -4.039 31.078 10.039 1 98.25 270 GLY A O 1
ATOM 2186 N N . VAL A 1 271 ? -5.117 29.281 9.328 1 98.62 271 VAL A N 1
ATOM 2187 C CA . VAL A 1 271 ? -5.688 29.891 8.133 1 98.62 271 VAL A CA 1
ATOM 2188 C C . VAL A 1 271 ? -7.195 29.641 8.094 1 98.62 271 VAL A C 1
ATOM 2190 O O . VAL A 1 271 ? -7.645 28.5 8.211 1 98.62 271 VAL A O 1
ATOM 2193 N N . GLY A 1 272 ? -7.934 30.672 7.93 1 97.38 272 GLY A N 1
ATOM 2194 C CA . GLY A 1 272 ? -9.383 30.562 7.879 1 97.38 272 GLY A CA 1
ATOM 2195 C C . GLY A 1 272 ? -9.891 29.969 6.574 1 97.38 272 GLY A C 1
ATOM 2196 O O . GLY A 1 272 ? -9.133 29.859 5.605 1 97.38 272 GLY A O 1
ATOM 2197 N N . ALA A 1 273 ? -11.133 29.609 6.555 1 93.38 273 ALA A N 1
ATOM 2198 C CA . ALA A 1 273 ? -11.766 29.016 5.383 1 93.38 273 ALA A CA 1
ATOM 2199 C C . ALA A 1 273 ? -11.75 29.984 4.199 1 93.38 273 ALA A C 1
ATOM 2201 O O . ALA A 1 273 ? -11.93 29.562 3.053 1 93.38 273 ALA A O 1
ATOM 2202 N N . ASP A 1 274 ? -11.539 31.203 4.512 1 95.12 274 ASP A N 1
ATOM 2203 C CA . ASP A 1 274 ? -11.516 32.219 3.471 1 95.12 274 ASP A CA 1
ATOM 2204 C C . ASP A 1 274 ? -10.086 32.531 3.025 1 95.12 274 ASP A C 1
ATOM 2206 O O . ASP A 1 274 ? -9.859 33.406 2.182 1 95.12 274 ASP A O 1
ATOM 2210 N N . GLY A 1 275 ? -9.117 31.875 3.59 1 97.88 275 GLY A N 1
ATOM 2211 C CA . GLY A 1 275 ? -7.727 32.094 3.221 1 97.88 275 GLY A CA 1
ATOM 2212 C C . GLY A 1 275 ? -7.023 33.125 4.094 1 97.88 275 GLY A C 1
ATOM 2213 O O . GLY A 1 275 ? -5.832 33.375 3.918 1 97.88 275 GLY A O 1
ATOM 2214 N N . LEU A 1 276 ? -7.785 33.688 5.023 1 98.19 276 LEU A N 1
ATOM 2215 C CA . LEU A 1 276 ? -7.207 34.688 5.918 1 98.19 276 LEU A CA 1
ATOM 2216 C C . LEU A 1 276 ? -6.238 34.031 6.902 1 98.19 276 LEU A C 1
ATOM 2218 O O . LEU A 1 276 ? -6.594 33.062 7.582 1 98.19 276 LEU A O 1
ATOM 2222 N N . VAL A 1 277 ? -5.02 34.531 6.977 1 98.5 277 VAL A N 1
ATOM 2223 C CA . VAL A 1 277 ? -4.027 34.062 7.941 1 98.5 277 VAL A CA 1
ATOM 2224 C C . VAL A 1 277 ? -4.309 34.688 9.305 1 98.5 277 VAL A C 1
ATOM 2226 O O . VAL A 1 277 ? -4.508 35.906 9.414 1 98.5 277 VAL A O 1
ATOM 2229 N N . HIS A 1 278 ? -4.309 33.906 10.32 1 98 278 HIS A N 1
ATOM 2230 C CA . HIS A 1 278 ? -4.598 34.406 11.656 1 98 278 HIS A CA 1
ATOM 2231 C C . HIS A 1 278 ? -3.439 35.219 12.203 1 98 278 HIS A C 1
ATOM 2233 O O . HIS A 1 278 ? -2.408 35.375 11.547 1 98 278 HIS A O 1
ATOM 2239 N N . ASN A 1 279 ? -3.637 35.719 13.391 1 96.88 279 ASN A N 1
ATOM 2240 C CA . ASN A 1 279 ? -2.686 36.75 13.836 1 96.88 279 ASN A CA 1
ATOM 2241 C C . ASN A 1 279 ? -1.8 36.219 14.961 1 96.88 279 ASN A C 1
ATOM 2243 O O . ASN A 1 279 ? -1.05 36.969 15.57 1 96.88 279 ASN A O 1
ATOM 2247 N N . ARG A 1 280 ? -1.891 35 15.234 1 96.25 280 ARG A N 1
ATOM 2248 C CA . ARG A 1 280 ? -1.067 34.375 16.281 1 96.25 280 ARG A CA 1
ATOM 2249 C C . ARG A 1 280 ? -0.308 33.156 15.734 1 96.25 280 ARG A C 1
ATOM 2251 O O . ARG A 1 280 ? -0.915 32.219 15.227 1 96.25 280 ARG A O 1
ATOM 2258 N N . VAL A 1 281 ? 0.958 33.188 15.906 1 97.12 281 VAL A N 1
ATOM 2259 C CA . VAL A 1 281 ? 1.798 32.062 15.523 1 97.12 281 VAL A CA 1
ATOM 2260 C C . VAL A 1 281 ? 2.092 31.203 16.75 1 97.12 281 VAL A C 1
ATOM 2262 O O . VAL A 1 281 ? 2.109 31.703 17.875 1 97.12 281 VAL A O 1
ATOM 2265 N N . CYS A 1 282 ? 2.236 29.938 16.469 1 96.5 282 CYS A N 1
ATOM 2266 C CA . CYS A 1 282 ? 2.471 28.969 17.531 1 96.5 282 CYS A CA 1
ATOM 2267 C C . CYS A 1 282 ? 3.676 28.094 17.203 1 96.5 282 CYS A C 1
ATOM 2269 O O . CYS A 1 282 ? 3.963 27.828 16.047 1 96.5 282 CYS A O 1
ATOM 2271 N N . ASN A 1 283 ? 4.383 27.641 18.25 1 94.88 283 ASN A N 1
ATOM 2272 C CA . ASN A 1 283 ? 5.441 26.656 18.031 1 94.88 283 ASN A CA 1
ATOM 2273 C C . ASN A 1 283 ? 5.027 25.281 18.531 1 94.88 283 ASN A C 1
ATOM 2275 O O . ASN A 1 283 ? 3.881 25.078 18.938 1 94.88 283 ASN A O 1
ATOM 2279 N N . GLN A 1 284 ? 5.891 24.281 18.484 1 91.25 284 GLN A N 1
ATOM 2280 C CA . GLN A 1 284 ? 5.559 22.875 18.75 1 91.25 284 GLN A CA 1
ATOM 2281 C C . GLN A 1 284 ? 5.18 22.672 20.219 1 91.25 284 GLN A C 1
ATOM 2283 O O . GLN A 1 284 ? 4.586 21.656 20.578 1 91.25 284 GLN A O 1
ATOM 2288 N N . TYR A 1 285 ? 5.418 23.641 21.078 1 91 285 TYR A N 1
ATOM 2289 C CA . TYR A 1 285 ? 5.148 23.5 22.5 1 91 285 TYR A CA 1
ATOM 2290 C C . TYR A 1 285 ? 3.914 24.312 22.906 1 91 285 TYR A C 1
ATOM 2292 O O . TYR A 1 285 ? 3.582 24.406 24.078 1 91 285 TYR A O 1
ATOM 2300 N N . GLY A 1 286 ? 3.33 24.969 21.953 1 93.31 286 GLY A N 1
ATOM 2301 C CA . GLY A 1 286 ? 2.117 25.719 22.219 1 93.31 286 GLY A CA 1
ATOM 2302 C C . GLY A 1 286 ? 2.387 27.172 22.609 1 93.31 286 GLY A C 1
ATOM 2303 O O . GLY A 1 286 ? 1.462 27.906 22.953 1 93.31 286 GLY A O 1
ATOM 2304 N N . GLU A 1 287 ? 3.631 27.531 22.594 1 95.69 287 GLU A N 1
ATOM 2305 C CA . GLU A 1 287 ? 3.928 28.938 22.828 1 95.69 287 GLU A CA 1
ATOM 2306 C C . GLU A 1 287 ? 3.451 29.812 21.672 1 95.69 287 GLU A C 1
ATOM 2308 O O . GLU A 1 287 ? 3.572 29.422 20.516 1 95.69 287 GLU A O 1
ATOM 2313 N N . THR A 1 288 ? 2.877 30.953 22.047 1 95.88 288 THR A N 1
ATOM 2314 C CA . THR A 1 288 ? 2.295 31.812 21.016 1 95.88 288 THR A CA 1
ATOM 2315 C C . THR A 1 288 ? 3.004 33.156 20.984 1 95.88 288 THR A C 1
ATOM 2317 O O . THR A 1 288 ? 3.619 33.562 21.969 1 95.88 288 THR A O 1
ATOM 2320 N N . SER A 1 289 ? 3.002 33.719 19.844 1 96.38 289 SER A N 1
ATOM 2321 C CA . SER A 1 289 ? 3.514 35.062 19.609 1 96.38 289 SER A CA 1
ATOM 2322 C C . SER A 1 289 ? 2.777 35.75 18.453 1 96.38 289 SER A C 1
ATOM 2324 O O . SER A 1 289 ? 2.121 35.062 17.656 1 96.38 289 SER A O 1
ATOM 2326 N N . HIS A 1 290 ? 2.83 37.031 18.453 1 97.62 290 HIS A N 1
ATOM 2327 C CA . HIS A 1 290 ? 2.256 37.75 17.328 1 97.62 290 HIS A CA 1
ATOM 2328 C C . HIS A 1 290 ? 3.33 38.156 16.328 1 97.62 290 HIS A C 1
ATOM 2330 O O . HIS A 1 290 ? 3.02 38.688 15.258 1 97.62 290 HIS A O 1
ATOM 2336 N N . VAL A 1 291 ? 4.566 37.875 16.719 1 97.5 291 VAL A N 1
ATOM 2337 C CA . VAL A 1 291 ? 5.688 38.25 15.852 1 97.5 291 VAL A CA 1
ATOM 2338 C C . VAL A 1 291 ? 6.562 37 15.609 1 97.5 291 VAL A C 1
ATOM 2340 O O . VAL A 1 291 ? 6.871 36.281 16.547 1 97.5 291 VAL A O 1
ATOM 2343 N N . PHE A 1 292 ? 6.871 36.812 14.383 1 96.88 292 PHE A N 1
ATOM 2344 C CA . PHE A 1 292 ? 7.797 35.75 13.992 1 96.88 292 PHE A CA 1
ATOM 2345 C C . PHE A 1 292 ? 8.57 36.156 12.734 1 96.88 292 PHE A C 1
ATOM 2347 O O . PHE A 1 292 ? 7.98 36.656 11.781 1 96.88 292 PHE A O 1
ATOM 2354 N N . ASN A 1 293 ? 9.891 35.969 12.711 1 96.94 293 ASN A N 1
ATOM 2355 C CA . ASN A 1 293 ? 10.75 36.375 11.602 1 96.94 293 ASN A CA 1
ATOM 2356 C C . ASN A 1 293 ? 10.562 37.844 11.25 1 96.94 293 ASN A C 1
ATOM 2358 O O . ASN A 1 293 ? 10.461 38.219 10.078 1 96.94 293 ASN A O 1
ATOM 2362 N N . ASP A 1 294 ? 10.281 38.688 12.273 1 95.88 294 ASP A N 1
ATOM 2363 C CA . ASP A 1 294 ? 10.156 40.125 12.18 1 95.88 294 ASP A CA 1
ATOM 2364 C C . ASP A 1 294 ? 8.867 40.531 11.469 1 95.88 294 ASP A C 1
ATOM 2366 O O . ASP A 1 294 ? 8.758 41.625 10.93 1 95.88 294 ASP A O 1
ATOM 2370 N N . ILE A 1 295 ? 8 39.594 11.344 1 97 295 ILE A N 1
ATOM 2371 C CA . ILE A 1 295 ? 6.684 39.906 10.789 1 97 295 ILE A CA 1
ATOM 2372 C C . ILE A 1 295 ? 5.656 40 11.906 1 97 295 ILE A C 1
ATOM 2374 O O . ILE A 1 295 ? 5.539 39.094 12.734 1 97 295 ILE A O 1
ATOM 2378 N N . ASP A 1 296 ? 4.977 41.031 11.922 1 97.94 296 ASP A N 1
ATOM 2379 C CA . ASP A 1 296 ? 3.92 41.25 12.906 1 97.94 296 ASP A CA 1
ATOM 2380 C C . ASP A 1 296 ? 2.559 40.844 12.352 1 97.94 296 ASP A C 1
ATOM 2382 O O . ASP A 1 296 ? 1.982 41.531 11.523 1 97.94 296 ASP A O 1
ATOM 2386 N N . PHE A 1 297 ? 2.016 39.812 12.812 1 97.38 297 PHE A N 1
ATOM 2387 C CA . PHE A 1 297 ? 0.782 39.219 12.297 1 97.38 297 PHE A CA 1
ATOM 2388 C C . PHE A 1 297 ? -0.435 39.969 12.828 1 97.38 297 PHE A C 1
ATOM 2390 O O . PHE A 1 297 ? -1.544 39.812 12.32 1 97.38 297 PHE A O 1
ATOM 2397 N N . GLN A 1 298 ? -0.273 40.75 13.828 1 95.75 298 GLN A N 1
ATOM 2398 C CA . GLN A 1 298 ? -1.376 41.531 14.344 1 95.75 298 GLN A CA 1
ATOM 2399 C C . GLN A 1 298 ? -1.539 42.844 13.555 1 95.75 298 GLN A C 1
ATOM 2401 O O . GLN A 1 298 ? -2.654 43.344 13.406 1 95.75 298 GLN A O 1
ATOM 2406 N N . LYS A 1 299 ? -0.461 43.312 13.086 1 96.19 299 LYS A N 1
ATOM 2407 C CA . LYS A 1 299 ? -0.468 44.594 12.406 1 96.19 299 LYS A CA 1
ATOM 2408 C C . LYS A 1 299 ? -0.687 44.438 10.906 1 96.19 299 LYS A C 1
ATOM 2410 O O . LYS A 1 299 ? -0.946 45.438 10.203 1 96.19 299 LYS A O 1
ATOM 2415 N N . ASN A 1 300 ? -0.528 43.281 10.445 1 96.12 300 ASN A N 1
ATOM 2416 C CA . ASN A 1 300 ? -0.685 43.031 9.016 1 96.12 300 ASN A CA 1
ATOM 2417 C C . ASN A 1 300 ? -1.805 42 8.758 1 96.12 300 ASN A C 1
ATOM 2419 O O . ASN A 1 300 ? -2.088 41.156 9.602 1 96.12 300 ASN A O 1
ATOM 2423 N N . THR A 1 301 ? -2.467 42.219 7.617 1 97.12 301 THR A N 1
ATOM 2424 C CA . THR A 1 301 ? -3.467 41.281 7.156 1 97.12 301 THR A CA 1
ATOM 2425 C C . THR A 1 301 ? -2.949 40.5 5.953 1 97.12 301 THR A C 1
ATOM 2427 O O . THR A 1 301 ? -2.512 41.094 4.961 1 97.12 301 THR A O 1
ATOM 2430 N N . PHE A 1 302 ? -2.945 39.219 6.074 1 98.06 302 PHE A N 1
ATOM 2431 C CA . PHE A 1 302 ? -2.486 38.344 4.996 1 98.06 302 PHE A CA 1
ATOM 2432 C C . PHE A 1 302 ? -3.604 37.406 4.539 1 98.06 302 PHE A C 1
ATOM 2434 O O . PHE A 1 302 ? -4.266 36.781 5.363 1 98.06 302 PHE A O 1
ATOM 2441 N N . ILE A 1 303 ? -3.836 37.375 3.258 1 97.94 303 ILE A N 1
ATOM 2442 C CA . ILE A 1 303 ? -4.781 36.438 2.654 1 97.94 303 ILE A CA 1
ATOM 2443 C C . ILE A 1 303 ? -4.066 35.562 1.626 1 97.94 303 ILE A C 1
ATOM 2445 O O . ILE A 1 303 ? -3.396 36.062 0.727 1 97.94 303 ILE A O 1
ATOM 2449 N N . ILE A 1 304 ? -4.113 34.25 1.739 1 98.25 304 ILE A N 1
ATOM 2450 C CA . ILE A 1 304 ? -3.473 33.312 0.812 1 98.25 304 ILE A CA 1
ATOM 2451 C C . ILE A 1 304 ? -4.004 33.562 -0.601 1 98.25 304 ILE A C 1
ATOM 2453 O O . ILE A 1 304 ? -5.207 33.438 -0.843 1 98.25 304 ILE A O 1
ATOM 2457 N N . PRO A 1 305 ? -3.156 33.75 -1.542 1 96.12 305 PRO A N 1
ATOM 2458 C CA . PRO A 1 305 ? -3.625 33.969 -2.912 1 96.12 305 PRO A CA 1
ATOM 2459 C C . PRO A 1 305 ? -4.195 32.719 -3.551 1 96.12 305 PRO A C 1
ATOM 2461 O O . PRO A 1 305 ? -3.682 31.625 -3.318 1 96.12 305 PRO A O 1
ATOM 2464 N N . GLU A 1 306 ? -5.25 32.938 -4.398 1 93.75 306 GLU A N 1
ATOM 2465 C CA . GLU A 1 306 ? -5.879 31.844 -5.129 1 93.75 306 GLU A CA 1
ATOM 2466 C C . GLU A 1 306 ? -6.156 30.656 -4.211 1 93.75 306 GLU A C 1
ATOM 2468 O O . GLU A 1 306 ? -5.852 29.516 -4.555 1 93.75 306 GLU A O 1
ATOM 2473 N N . PHE A 1 307 ? -6.637 30.984 -3.07 1 97.5 307 PHE A N 1
ATOM 2474 C CA . PHE A 1 307 ? -6.883 30.031 -1.998 1 97.5 307 PHE A CA 1
ATOM 2475 C C . PHE A 1 307 ? -7.82 28.922 -2.463 1 97.5 307 PHE A C 1
ATOM 2477 O O . PHE A 1 307 ? -7.68 27.766 -2.051 1 97.5 307 PHE A O 1
ATOM 2484 N N . ASP A 1 308 ? -8.695 29.188 -3.355 1 97.5 308 ASP A N 1
ATOM 2485 C CA . ASP A 1 308 ? -9.633 28.203 -3.871 1 97.5 308 ASP A CA 1
ATOM 2486 C C . ASP A 1 308 ? -8.906 27.094 -4.637 1 97.5 308 ASP A C 1
ATOM 2488 O O . ASP A 1 308 ? -9.328 25.938 -4.613 1 97.5 308 ASP A O 1
ATOM 2492 N N . LYS A 1 309 ? -7.867 27.469 -5.309 1 97.5 309 LYS A N 1
ATOM 2493 C CA . LYS A 1 309 ? -7.086 26.469 -6.035 1 97.5 309 LYS A CA 1
ATOM 2494 C C . LYS A 1 309 ? -6.406 25.5 -5.074 1 97.5 309 LYS A C 1
ATOM 2496 O O . LYS A 1 309 ? -6.242 24.328 -5.387 1 97.5 309 LYS A O 1
ATOM 2501 N N . VAL A 1 310 ? -5.996 26.031 -3.926 1 98.25 310 VAL A N 1
ATOM 2502 C CA . VAL A 1 310 ? -5.398 25.188 -2.895 1 98.25 310 VAL A CA 1
ATOM 2503 C C . VAL A 1 310 ? -6.418 24.156 -2.404 1 98.25 310 VAL A C 1
ATOM 2505 O O . VAL A 1 310 ? -6.121 22.969 -2.346 1 98.25 310 VAL A O 1
ATOM 2508 N N . ARG A 1 311 ? -7.578 24.641 -2.1 1 98.31 311 ARG A N 1
ATOM 2509 C CA . ARG A 1 311 ? -8.648 23.766 -1.608 1 98.31 311 ARG A CA 1
ATOM 2510 C C . ARG A 1 311 ? -9.031 22.734 -2.654 1 98.31 311 ARG A C 1
ATOM 2512 O O . ARG A 1 311 ? -9.211 21.562 -2.332 1 98.31 311 ARG A O 1
ATOM 2519 N N . GLN A 1 312 ? -9.156 23.156 -3.879 1 97.44 312 GLN A N 1
ATOM 2520 C CA . GLN A 1 312 ? -9.523 22.25 -4.961 1 97.44 312 GLN A CA 1
ATOM 2521 C C . GLN A 1 312 ? -8.469 21.172 -5.152 1 97.44 312 GLN A C 1
ATOM 2523 O O . GLN A 1 312 ? -8.805 19.984 -5.285 1 97.44 312 GLN A O 1
ATOM 2528 N N . LEU A 1 313 ? -7.191 21.562 -5.18 1 97.81 313 LEU A N 1
ATOM 2529 C CA . LEU A 1 313 ? -6.113 20.578 -5.289 1 97.81 313 LEU A CA 1
ATOM 2530 C C . LEU A 1 313 ? -6.195 19.562 -4.168 1 97.81 313 LEU A C 1
ATOM 2532 O O . LEU A 1 313 ? -6.082 18.359 -4.41 1 97.81 313 LEU A O 1
ATOM 2536 N N . ALA A 1 314 ? -6.426 20.078 -2.992 1 98.31 314 ALA A N 1
ATOM 2537 C CA . ALA A 1 314 ? -6.484 19.203 -1.827 1 98.31 314 ALA A CA 1
ATOM 2538 C C . ALA A 1 314 ? -7.59 18.156 -1.979 1 98.31 314 ALA A C 1
ATOM 2540 O O . ALA A 1 314 ? -7.363 16.969 -1.767 1 98.31 314 ALA A O 1
ATOM 2541 N N . MET A 1 315 ? -8.734 18.609 -2.354 1 97.69 315 MET A N 1
ATOM 2542 C CA . MET A 1 315 ? -9.875 17.703 -2.492 1 97.69 315 MET A CA 1
ATOM 2543 C C . MET A 1 315 ? -9.617 16.656 -3.562 1 97.69 315 MET A C 1
ATOM 2545 O O . MET A 1 315 ? -9.93 15.477 -3.371 1 97.69 315 MET A O 1
ATOM 2549 N N . GLU A 1 316 ? -9.016 17.047 -4.652 1 97.38 316 GLU A N 1
ATOM 2550 C CA . GLU A 1 316 ? -8.719 16.125 -5.742 1 97.38 316 GLU A CA 1
ATOM 2551 C C . GLU A 1 316 ? -7.68 15.094 -5.316 1 97.38 316 GLU A C 1
ATOM 2553 O O . GLU A 1 316 ? -7.785 13.914 -5.672 1 97.38 316 GLU A O 1
ATOM 2558 N N . VAL A 1 317 ? -6.664 15.531 -4.57 1 97.69 317 VAL A N 1
ATOM 2559 C CA . VAL A 1 317 ? -5.684 14.586 -4.051 1 97.69 317 VAL A CA 1
ATOM 2560 C C . VAL A 1 317 ? -6.375 13.57 -3.143 1 97.69 317 VAL A C 1
ATOM 2562 O O . VAL A 1 317 ? -6.066 12.375 -3.189 1 97.69 317 VAL A O 1
ATOM 2565 N N . GLY A 1 318 ? -7.324 14.055 -2.326 1 97.62 318 GLY A N 1
ATOM 2566 C CA . GLY A 1 318 ? -8.07 13.172 -1.438 1 97.62 318 GLY A CA 1
ATOM 2567 C C . GLY A 1 318 ? -8.781 12.055 -2.17 1 97.62 318 GLY A C 1
ATOM 2568 O O . GLY A 1 318 ? -8.883 10.938 -1.659 1 97.62 318 GLY A O 1
ATOM 2569 N N . LYS A 1 319 ? -9.234 12.289 -3.396 1 97.25 319 LYS A N 1
ATOM 2570 C CA . LYS A 1 319 ? -9.961 11.305 -4.191 1 97.25 319 LYS A CA 1
ATOM 2571 C C . LYS A 1 319 ? -9.031 10.18 -4.645 1 97.25 319 LYS A C 1
ATOM 2573 O O . LYS A 1 319 ? -9.492 9.102 -5.039 1 97.25 319 LYS A O 1
ATOM 2578 N N . CYS A 1 320 ? -7.75 10.383 -4.555 1 96.94 320 CYS A N 1
ATOM 2579 C CA . CYS A 1 320 ? -6.773 9.438 -5.082 1 96.94 320 CYS A CA 1
ATOM 2580 C C . CYS A 1 320 ? -6.32 8.461 -4 1 96.94 320 CYS A C 1
ATOM 2582 O O . CYS A 1 320 ? -5.555 7.535 -4.277 1 96.94 320 CYS A O 1
ATOM 2584 N N . ILE A 1 321 ? -6.75 8.633 -2.777 1 97.12 321 ILE A N 1
ATOM 2585 C CA . ILE A 1 321 ? -6.312 7.816 -1.652 1 97.12 321 ILE A CA 1
ATOM 2586 C C . ILE A 1 321 ? -7.523 7.234 -0.933 1 97.12 321 ILE A C 1
ATOM 2588 O O . ILE A 1 321 ? -7.762 7.531 0.241 1 97.12 321 ILE A O 1
ATOM 2592 N N . PRO A 1 322 ? -8.156 6.402 -1.573 1 97.5 322 PRO A N 1
ATOM 2593 C CA . PRO A 1 322 ? -9.477 5.98 -1.104 1 97.5 322 PRO A CA 1
ATOM 2594 C C . PRO A 1 322 ? -9.414 5.148 0.177 1 97.5 322 PRO A C 1
ATOM 2596 O O . PRO A 1 322 ? -10.406 5.047 0.901 1 97.5 322 PRO A O 1
ATOM 2599 N N . HIS A 1 323 ? -8.297 4.543 0.523 1 97.12 323 HIS A N 1
ATOM 2600 C CA . HIS A 1 323 ? -8.219 3.652 1.677 1 97.12 323 HIS A CA 1
ATOM 2601 C C . HIS A 1 323 ? -8.078 4.441 2.973 1 97.12 323 HIS A C 1
ATOM 2603 O O . HIS A 1 323 ? -8.227 3.887 4.062 1 97.12 323 HIS A O 1
ATOM 2609 N N . CYS A 1 324 ? -7.762 5.73 2.859 1 96.56 324 CYS A N 1
ATOM 2610 C CA . CYS A 1 324 ? -7.531 6.582 4.023 1 96.56 324 CYS A CA 1
ATOM 2611 C C . CYS A 1 324 ? -8.516 7.742 4.055 1 96.56 324 CYS A C 1
ATOM 2613 O O . CYS A 1 324 ? -8.758 8.391 3.035 1 96.56 324 CYS A O 1
ATOM 2615 N N . ARG A 1 325 ? -9.023 8.008 5.273 1 97.31 325 ARG A N 1
ATOM 2616 C CA . ARG A 1 325 ? -10.078 9.008 5.371 1 97.31 325 ARG A CA 1
ATOM 2617 C C . ARG A 1 325 ? -9.578 10.266 6.078 1 97.31 325 ARG A C 1
ATOM 2619 O O . ARG A 1 325 ? -10.266 11.289 6.094 1 97.31 325 ARG A O 1
ATOM 2626 N N . CYS A 1 326 ? -8.445 10.195 6.684 1 96.31 326 CYS A N 1
ATOM 2627 C CA . CYS A 1 326 ? -7.805 11.352 7.309 1 96.31 326 CYS A CA 1
ATOM 2628 C C . CYS A 1 326 ? -6.398 11.555 6.758 1 96.31 326 CYS A C 1
ATOM 2630 O O . CYS A 1 326 ? -5.496 10.766 7.039 1 96.31 326 CYS A O 1
ATOM 2632 N N . ILE A 1 327 ? -6.234 12.609 6.012 1 96.75 327 ILE A N 1
ATOM 2633 C CA . ILE A 1 327 ? -4.973 12.875 5.328 1 96.75 327 ILE A CA 1
ATOM 2634 C C . ILE A 1 327 ? -4.543 14.32 5.578 1 96.75 327 ILE A C 1
ATOM 2636 O O . ILE A 1 327 ? -5.383 15.211 5.691 1 96.75 327 ILE A O 1
ATOM 2640 N N . ALA A 1 328 ? -3.303 14.508 5.773 1 97 328 ALA A N 1
ATOM 2641 C CA . ALA A 1 328 ? -2.738 15.852 5.855 1 97 328 ALA A CA 1
ATOM 2642 C C . ALA A 1 328 ? -1.827 16.141 4.664 1 97 328 ALA A C 1
ATOM 2644 O O . ALA A 1 328 ? -0.889 15.383 4.398 1 97 328 ALA A O 1
ATOM 2645 N N . LEU A 1 329 ? -2.125 17.188 3.961 1 97.44 329 LEU A N 1
ATOM 2646 C CA . LEU A 1 329 ? -1.369 17.562 2.773 1 97.44 329 LEU A CA 1
ATOM 2647 C C . LEU A 1 329 ? -0.469 18.766 3.059 1 97.44 329 LEU A C 1
ATOM 2649 O O . LEU A 1 329 ? -0.876 19.703 3.75 1 97.44 329 LEU A O 1
ATOM 2653 N N . ASP A 1 330 ? 0.72 18.719 2.637 1 96.94 330 ASP A N 1
ATOM 2654 C CA . ASP A 1 330 ? 1.602 19.891 2.586 1 96.94 330 ASP A CA 1
ATOM 2655 C C . ASP A 1 330 ? 1.638 20.484 1.182 1 96.94 330 ASP A C 1
ATOM 2657 O O . ASP A 1 330 ? 2.211 19.891 0.263 1 96.94 330 ASP A O 1
ATOM 2661 N N . ILE A 1 331 ? 1.041 21.625 1.084 1 98.19 331 ILE A N 1
ATOM 2662 C CA . ILE A 1 331 ? 0.878 22.266 -0.214 1 98.19 331 ILE A CA 1
ATOM 2663 C C . ILE A 1 331 ? 1.64 23.594 -0.232 1 98.19 331 ILE A C 1
ATOM 2665 O O . ILE A 1 331 ? 1.524 24.406 0.698 1 98.19 331 ILE A O 1
ATOM 2669 N N . MET A 1 332 ? 2.436 23.766 -1.171 1 97.75 332 MET A N 1
ATOM 2670 C CA . MET A 1 332 ? 3.092 25.062 -1.363 1 97.75 332 MET A CA 1
ATOM 2671 C C . MET A 1 332 ? 2.463 25.828 -2.523 1 97.75 332 MET A C 1
ATOM 2673 O O . MET A 1 332 ? 1.655 25.266 -3.271 1 97.75 332 MET A O 1
ATOM 2677 N N . ILE A 1 333 ? 2.684 27.062 -2.586 1 97.94 333 ILE A N 1
ATOM 2678 C CA . ILE A 1 333 ? 2.344 27.906 -3.732 1 97.94 333 ILE A CA 1
ATOM 2679 C C . ILE A 1 333 ? 3.613 28.281 -4.488 1 97.94 333 ILE A C 1
ATOM 2681 O O . ILE A 1 333 ? 4.488 28.953 -3.945 1 97.94 333 ILE A O 1
ATOM 2685 N N . ASP A 1 334 ? 3.682 27.844 -5.684 1 96.88 334 ASP A N 1
ATOM 2686 C CA . ASP A 1 334 ? 4.934 28.016 -6.414 1 96.88 334 ASP A CA 1
ATOM 2687 C C . ASP A 1 334 ? 5.039 29.438 -6.992 1 96.88 334 ASP A C 1
ATOM 2689 O O . ASP A 1 334 ? 4.156 30.266 -6.777 1 96.88 334 ASP A O 1
ATOM 2693 N N . SER A 1 335 ? 6.117 29.703 -7.707 1 96.56 335 SER A N 1
ATOM 2694 C CA . SER A 1 335 ? 6.445 31.047 -8.18 1 96.56 335 SER A CA 1
ATOM 2695 C C . SER A 1 335 ? 5.438 31.531 -9.219 1 96.56 335 SER A C 1
ATOM 2697 O O . SER A 1 335 ? 5.32 32.719 -9.469 1 96.56 335 SER A O 1
ATOM 2699 N N . SER A 1 336 ? 4.684 30.609 -9.836 1 95.44 336 SER A N 1
ATOM 2700 C CA . SER A 1 336 ? 3.652 30.969 -10.797 1 95.44 336 SER A CA 1
ATOM 2701 C C . SER A 1 336 ? 2.301 31.172 -10.117 1 95.44 336 SER A C 1
ATOM 2703 O O . SER A 1 336 ? 1.304 31.453 -10.781 1 95.44 336 SER A O 1
ATOM 2705 N N . GLY A 1 337 ? 2.271 30.922 -8.82 1 95.56 337 GLY A N 1
ATOM 2706 C CA . GLY A 1 337 ? 1.042 31.094 -8.062 1 95.56 337 GLY A CA 1
ATOM 2707 C C . GLY A 1 337 ? 0.18 29.844 -8.016 1 95.56 337 GLY A C 1
ATOM 2708 O O . GLY A 1 337 ? -0.974 29.891 -7.59 1 95.56 337 GLY A O 1
ATOM 2709 N N . MET A 1 338 ? 0.702 28.766 -8.469 1 95.94 338 MET A N 1
ATOM 2710 C CA . MET A 1 338 ? -0.052 27.516 -8.516 1 95.94 338 MET A CA 1
ATOM 2711 C C . MET A 1 338 ? 0.266 26.656 -7.305 1 95.94 338 MET A C 1
ATOM 2713 O O . MET A 1 338 ? 1.423 26.547 -6.887 1 95.94 338 MET A O 1
ATOM 2717 N N . PRO A 1 339 ? -0.771 26.062 -6.699 1 97.75 339 PRO A N 1
ATOM 2718 C CA . PRO A 1 339 ? -0.502 25.125 -5.613 1 97.75 339 PRO A CA 1
ATOM 2719 C C . PRO A 1 339 ? 0.18 23.844 -6.094 1 97.75 339 PRO A C 1
ATOM 2721 O O . PRO A 1 339 ? -0.121 23.359 -7.188 1 97.75 339 PRO A O 1
ATOM 2724 N N . ARG A 1 340 ? 1.107 23.359 -5.328 1 97.44 340 ARG A N 1
ATOM 2725 C CA . ARG A 1 340 ? 1.834 22.125 -5.566 1 97.44 340 ARG A CA 1
ATOM 2726 C C . ARG A 1 340 ? 1.849 21.25 -4.32 1 97.44 340 ARG A C 1
ATOM 2728 O O . ARG A 1 340 ? 2.021 21.75 -3.207 1 97.44 340 ARG A O 1
ATOM 2735 N N . LEU A 1 341 ? 1.626 20 -4.531 1 97.81 341 LEU A N 1
ATOM 2736 C CA . LEU A 1 341 ? 1.675 19.047 -3.426 1 97.81 341 LEU A CA 1
ATOM 2737 C C . LEU A 1 341 ? 3.109 18.609 -3.146 1 97.81 341 LEU A C 1
ATOM 2739 O O . LEU A 1 341 ? 3.73 17.938 -3.971 1 97.81 341 LEU A O 1
ATOM 2743 N N . ILE A 1 342 ? 3.619 18.938 -2.006 1 96.06 342 ILE A N 1
ATOM 2744 C CA . ILE A 1 342 ? 4.965 18.531 -1.608 1 96.06 342 ILE A CA 1
ATOM 2745 C C . ILE A 1 342 ? 4.938 17.125 -1.032 1 96.06 342 ILE A C 1
ATOM 2747 O O . ILE A 1 342 ? 5.801 16.297 -1.345 1 96.06 342 ILE A O 1
ATOM 2751 N N . GLU A 1 343 ? 3.904 16.922 -0.181 1 94.5 343 GLU A N 1
ATOM 2752 C CA . GLU A 1 343 ? 3.758 15.617 0.471 1 94.5 343 GLU A CA 1
ATOM 2753 C C . GLU A 1 343 ? 2.354 15.445 1.043 1 94.5 343 GLU A C 1
ATOM 2755 O O . GLU A 1 343 ? 1.642 16.422 1.266 1 94.5 343 GLU A O 1
ATOM 2760 N N . TYR A 1 344 ? 1.951 14.266 1.088 1 96 344 TYR A N 1
ATOM 2761 C CA . TYR A 1 344 ? 0.785 13.969 1.914 1 96 344 TYR A CA 1
ATOM 2762 C C . TYR A 1 344 ? 1.122 12.945 2.988 1 96 344 TYR A C 1
ATOM 2764 O O . TYR A 1 344 ? 1.994 12.094 2.793 1 96 344 TYR A O 1
ATOM 2772 N N . ASN A 1 345 ? 0.478 13.055 4.105 1 93.81 345 ASN A N 1
ATOM 2773 C CA . ASN A 1 345 ? 0.658 12.164 5.246 1 93.81 345 ASN A CA 1
ATOM 2774 C C . ASN A 1 345 ? -0.618 11.391 5.559 1 93.81 345 ASN A C 1
ATOM 2776 O O . ASN A 1 345 ? -1.686 11.984 5.727 1 93.81 345 ASN A O 1
ATOM 2780 N N . VAL A 1 346 ? -0.438 10.055 5.688 1 94.12 346 VAL A N 1
ATOM 2781 C CA . VAL A 1 346 ? -1.61 9.211 5.914 1 94.12 346 VAL A CA 1
ATOM 2782 C C . VAL A 1 346 ? -1.516 8.555 7.289 1 94.12 346 VAL A C 1
ATOM 2784 O O . VAL A 1 346 ? -2.449 7.875 7.723 1 94.12 346 VAL A O 1
ATOM 2787 N N . SER A 1 347 ? -0.483 8.602 8.094 1 84.19 347 SER A N 1
ATOM 2788 C CA . SER A 1 347 ? -0.305 7.926 9.375 1 84.19 347 SER A CA 1
ATOM 2789 C C . SER A 1 347 ? -0.49 8.891 10.539 1 84.19 347 SER A C 1
ATOM 2791 O O . SER A 1 347 ? -0.96 8.5 11.609 1 84.19 347 SER A O 1
ATOM 2793 N N . VAL A 1 348 ? 0.037 10.016 10.461 1 76.81 348 VAL A N 1
ATOM 2794 C CA . VAL A 1 348 ? -0.055 11.016 11.516 1 76.81 348 VAL A CA 1
ATOM 2795 C C . VAL A 1 348 ? -0.435 12.367 10.914 1 76.81 348 VAL A C 1
ATOM 2797 O O . VAL A 1 348 ? 0.397 13.031 10.289 1 76.81 348 VAL A O 1
ATOM 2800 N N . PHE A 1 349 ? -1.727 12.641 11.18 1 76.19 349 PHE A N 1
ATOM 2801 C CA . PHE A 1 349 ? -2.086 13.922 10.578 1 76.19 349 PHE A CA 1
ATOM 2802 C C . PHE A 1 349 ? -1.86 15.062 11.562 1 76.19 349 PHE A C 1
ATOM 2804 O O . PHE A 1 349 ? -2.07 16.234 11.227 1 76.19 349 PHE A O 1
ATOM 2811 N N . SER A 1 350 ? -1.254 14.781 12.75 1 81.69 350 SER A N 1
ATOM 2812 C CA . SER A 1 350 ? -0.799 15.789 13.703 1 81.69 350 SER A CA 1
ATOM 2813 C C . SER A 1 350 ? -1.925 16.75 14.07 1 81.69 350 SER A C 1
ATOM 2815 O O . SER A 1 350 ? -1.79 17.969 13.914 1 81.69 350 SER A O 1
ATOM 2817 N N . LEU A 1 351 ? -2.932 16.234 14.711 1 91.31 351 LEU A N 1
ATOM 2818 C CA . LEU A 1 351 ? -4.121 17.016 15.047 1 91.31 351 LEU A CA 1
ATOM 2819 C C . LEU A 1 351 ? -3.773 18.156 15.977 1 91.31 351 LEU A C 1
ATOM 2821 O O . LEU A 1 351 ? -4.504 19.156 16.047 1 91.31 351 LEU A O 1
ATOM 2825 N N . TRP A 1 352 ? -2.641 18.047 16.734 1 91.88 352 TRP A N 1
ATOM 2826 C CA . TRP A 1 352 ? -2.262 19.062 17.703 1 91.88 352 TRP A CA 1
ATOM 2827 C C . TRP A 1 352 ? -2.014 20.406 17 1 91.88 352 TRP A C 1
ATOM 2829 O O . TRP A 1 352 ? -2.289 21.469 17.578 1 91.88 352 TRP A O 1
ATOM 2839 N N . LEU A 1 353 ? -1.571 20.359 15.805 1 94.56 353 LEU A N 1
ATOM 2840 C CA . LEU A 1 353 ? -1.336 21.578 15.039 1 94.56 353 LEU A CA 1
ATOM 2841 C C . LEU A 1 353 ? -2.615 22.391 14.906 1 94.56 353 LEU A C 1
ATOM 2843 O O . LEU A 1 353 ? -2.596 23.625 15.07 1 94.56 353 LEU A O 1
ATOM 2847 N N . PHE A 1 354 ? -3.666 21.75 14.656 1 96.81 354 PHE A N 1
ATOM 2848 C CA . PHE A 1 354 ? -4.949 22.406 14.43 1 96.81 354 PHE A CA 1
ATOM 2849 C C . PHE A 1 354 ? -5.574 22.844 15.742 1 96.81 354 PHE A C 1
ATOM 2851 O O . PHE A 1 354 ? -6.145 23.938 15.836 1 96.81 354 PHE A O 1
ATOM 2858 N N . GLN A 1 355 ? -5.371 22.078 16.766 1 97.44 355 GLN A N 1
ATOM 2859 C CA . GLN A 1 355 ? -6.02 22.344 18.047 1 97.44 355 GLN A CA 1
ATOM 2860 C C . GLN A 1 355 ? -5.258 23.391 18.844 1 97.44 355 GLN A C 1
ATOM 2862 O O . GLN A 1 355 ? -5.758 23.906 19.844 1 97.44 355 GLN A O 1
ATOM 2867 N N . PHE A 1 356 ? -4.09 23.828 18.344 1 96.88 356 PHE A N 1
ATOM 2868 C CA . PHE A 1 356 ? -3.379 24.984 18.859 1 96.88 356 PHE A CA 1
ATOM 2869 C C . PHE A 1 356 ? -3.822 26.266 18.141 1 96.88 356 PHE A C 1
ATOM 2871 O O . PHE A 1 356 ? -3.529 27.375 18.578 1 96.88 356 PHE A O 1
ATOM 2878 N N . THR A 1 357 ? -4.52 26.078 17.016 1 96.56 357 THR A N 1
ATOM 2879 C CA . THR A 1 357 ? -4.645 27.25 16.141 1 96.56 357 THR A CA 1
ATOM 2880 C C . THR A 1 357 ? -6.094 27.453 15.711 1 96.56 357 THR A C 1
ATOM 2882 O O . THR A 1 357 ? -6.77 28.359 16.188 1 96.56 357 THR A O 1
ATOM 2885 N N . THR A 1 358 ? -6.629 26.531 14.984 1 95.5 358 THR A N 1
ATOM 2886 C CA . THR A 1 358 ? -7.844 26.797 14.219 1 95.5 358 THR A CA 1
ATOM 2887 C C . THR A 1 358 ? -9.062 26.219 14.938 1 95.5 358 THR A C 1
ATOM 2889 O O . THR A 1 358 ? -10.133 26.828 14.93 1 95.5 358 THR A O 1
ATOM 2892 N N . GLY A 1 359 ? -8.898 25.047 15.484 1 95.81 359 GLY A N 1
ATOM 2893 C CA . GLY A 1 359 ? -10.047 24.406 16.109 1 95.81 359 GLY A CA 1
ATOM 2894 C C . GLY A 1 359 ? -9.828 22.922 16.375 1 95.81 359 GLY A C 1
ATOM 2895 O O . GLY A 1 359 ? -8.711 22.422 16.234 1 95.81 359 GLY A O 1
ATOM 2896 N N . SER A 1 360 ? -10.977 22.312 16.859 1 97.06 360 SER A N 1
ATOM 2897 C CA . SER A 1 360 ? -10.906 20.859 17.062 1 97.06 360 SER A CA 1
ATOM 2898 C C . SER A 1 360 ? -10.68 20.125 15.75 1 97.06 360 SER A C 1
ATOM 2900 O O . SER A 1 360 ? -11.047 20.609 14.68 1 97.06 360 SER A O 1
ATOM 2902 N N . ALA A 1 361 ? -10.125 19.031 15.789 1 96.88 361 ALA A N 1
ATOM 2903 C CA . ALA A 1 361 ? -9.594 18.328 14.633 1 96.88 361 ALA A CA 1
ATOM 2904 C C . ALA A 1 361 ? -10.695 18.031 13.617 1 96.88 361 ALA A C 1
ATOM 2906 O O . ALA A 1 361 ? -10.484 18.141 12.406 1 96.88 361 ALA A O 1
ATOM 2907 N N . PHE A 1 362 ? -11.922 17.703 14.07 1 97.94 362 PHE A N 1
ATOM 2908 C CA . PHE A 1 362 ? -12.969 17.281 13.148 1 97.94 362 PHE A CA 1
ATOM 2909 C C . PHE A 1 362 ? -14.141 18.266 13.188 1 97.94 362 PHE A C 1
ATOM 2911 O O . PHE A 1 362 ? -15.117 18.094 12.453 1 97.94 362 PHE A O 1
ATOM 2918 N N . GLY A 1 363 ? -14.07 19.266 14.055 1 96.75 363 GLY A N 1
ATOM 2919 C CA . GLY A 1 363 ? -15.156 20.234 14.164 1 96.75 363 GLY A CA 1
ATOM 2920 C C . GLY A 1 363 ? -16.516 19.578 14.344 1 96.75 363 GLY A C 1
ATOM 2921 O O . GLY A 1 363 ? -16.703 18.734 15.211 1 96.75 363 GLY A O 1
ATOM 2922 N N . SER A 1 364 ? -17.453 19.984 13.484 1 96.88 364 SER A N 1
ATOM 2923 C CA . SER A 1 364 ? -18.828 19.516 13.562 1 96.88 364 SER A CA 1
ATOM 2924 C C . SER A 1 364 ? -18.953 18.047 13.148 1 96.88 364 SER A C 1
ATOM 2926 O O . SER A 1 364 ? -19.984 17.422 13.344 1 96.88 364 SER A O 1
ATOM 2928 N N . TYR A 1 365 ? -17.906 17.438 12.672 1 98.12 365 TYR A N 1
ATOM 2929 C CA . TYR A 1 365 ? -17.938 16.047 12.211 1 98.12 365 TYR A CA 1
ATOM 2930 C C . TYR A 1 365 ? -17.484 15.094 13.297 1 98.12 365 TYR A C 1
ATOM 2932 O O . TYR A 1 365 ? -17.422 13.883 13.086 1 98.12 365 TYR A O 1
ATOM 2940 N N . THR A 1 366 ? -17.156 15.586 14.477 1 98.5 366 THR A N 1
ATOM 2941 C CA . THR A 1 366 ? -16.609 14.789 15.57 1 98.5 366 THR A CA 1
ATOM 2942 C C . THR A 1 366 ? -17.562 13.656 15.938 1 98.5 366 THR A C 1
ATOM 2944 O O . THR A 1 366 ? -17.141 12.508 16.109 1 98.5 366 THR A O 1
ATOM 2947 N N . ASP A 1 367 ? -18.828 13.922 15.984 1 98.56 367 ASP A N 1
ATOM 2948 C CA . ASP A 1 367 ? -19.797 12.914 16.438 1 98.56 367 ASP A CA 1
ATOM 2949 C C . ASP A 1 367 ? -19.859 11.75 15.445 1 98.56 367 ASP A C 1
ATOM 2951 O O . ASP A 1 367 ? -19.906 10.594 15.852 1 98.56 367 ASP A O 1
ATOM 2955 N N . GLU A 1 368 ? -19.891 12.008 14.141 1 98.5 368 GLU A N 1
ATOM 2956 C CA . GLU A 1 368 ? -19.969 10.898 13.188 1 98.5 368 GLU A CA 1
ATOM 2957 C C . GLU A 1 368 ? -18.703 10.055 13.227 1 98.5 368 GLU A C 1
ATOM 2959 O O . GLU A 1 368 ? -18.75 8.836 13.023 1 98.5 368 GLU A O 1
ATOM 2964 N N . VAL A 1 369 ? -17.578 10.688 13.469 1 98.25 369 VAL A N 1
ATOM 2965 C CA . VAL A 1 369 ? -16.312 9.953 13.594 1 98.25 369 VAL A CA 1
ATOM 2966 C C . VAL A 1 369 ? -16.375 9.031 14.805 1 98.25 369 VAL A C 1
ATOM 2968 O O . VAL A 1 369 ? -16.031 7.852 14.719 1 98.25 369 VAL A O 1
ATOM 2971 N N . ILE A 1 370 ? -16.859 9.586 15.938 1 98.12 370 ILE A N 1
ATOM 2972 C CA . ILE A 1 370 ? -16.969 8.805 17.156 1 98.12 370 ILE A CA 1
ATOM 2973 C C . ILE A 1 370 ? -17.906 7.625 16.938 1 98.12 370 ILE A C 1
ATOM 2975 O O . ILE A 1 370 ? -17.578 6.48 17.25 1 98.12 370 ILE A O 1
ATOM 2979 N N . GLU A 1 371 ? -19.062 7.855 16.375 1 98.06 371 GLU A N 1
ATOM 2980 C CA . GLU A 1 371 ? -20.047 6.816 16.125 1 98.06 371 GLU A CA 1
ATOM 2981 C C . GLU A 1 371 ? -19.484 5.711 15.25 1 98.06 371 GLU A C 1
ATOM 2983 O O . GLU A 1 371 ? -19.672 4.523 15.523 1 98.06 371 GLU A O 1
ATOM 2988 N N . TYR A 1 372 ? -18.859 6.109 14.258 1 97.31 372 TYR A N 1
ATOM 2989 C CA . TYR A 1 372 ? -18.25 5.148 13.344 1 97.31 372 TYR A CA 1
ATOM 2990 C C . TYR A 1 372 ? -17.203 4.309 14.047 1 97.31 372 TYR A C 1
ATOM 2992 O O . TYR A 1 372 ? -17.156 3.086 13.883 1 97.31 372 TYR A O 1
ATOM 3000 N N . CYS A 1 373 ? -16.328 4.934 14.797 1 95 373 CYS A N 1
ATOM 3001 C CA . CYS A 1 373 ? -15.25 4.234 15.484 1 95 373 CYS A CA 1
ATOM 3002 C C . CYS A 1 373 ? -15.805 3.266 16.516 1 95 373 CYS A C 1
ATOM 3004 O O . CYS A 1 373 ? -15.242 2.189 16.734 1 95 373 CYS A O 1
ATOM 3006 N N . VAL A 1 374 ? -16.859 3.662 17.188 1 94.38 374 VAL A N 1
ATOM 3007 C CA . VAL A 1 374 ? -17.5 2.775 18.156 1 94.38 374 VAL A CA 1
ATOM 3008 C C . VAL A 1 374 ? -17.953 1.489 17.453 1 94.38 374 VAL A C 1
ATOM 3010 O O . VAL A 1 374 ? -17.734 0.392 17.984 1 94.38 374 VAL A O 1
ATOM 3013 N N . LYS A 1 375 ? -18.469 1.59 16.25 1 93.25 375 LYS A N 1
ATOM 3014 C CA . LYS A 1 375 ? -18.984 0.452 15.5 1 93.25 375 LYS A CA 1
ATOM 3015 C C . LYS A 1 375 ? -17.859 -0.403 14.938 1 93.25 375 LYS A C 1
ATOM 3017 O O . LYS A 1 375 ? -18.047 -1.582 14.641 1 93.25 375 LYS A O 1
ATOM 3022 N N . HIS A 1 376 ? -16.719 0.192 14.781 1 89.94 376 HIS A N 1
ATOM 3023 C CA . HIS A 1 376 ? -15.641 -0.495 14.086 1 89.94 376 HIS A CA 1
ATOM 3024 C C . HIS A 1 376 ? -14.445 -0.721 15.008 1 89.94 376 HIS A C 1
ATOM 3026 O O . HIS A 1 376 ? -13.312 -0.849 14.539 1 89.94 376 HIS A O 1
ATOM 3032 N N . LYS A 1 377 ? -14.664 -0.735 16.172 1 77.88 377 LYS A N 1
ATOM 3033 C CA . LYS A 1 377 ? -13.609 -0.854 17.172 1 77.88 377 LYS A CA 1
ATOM 3034 C C . LYS A 1 377 ? -12.781 -2.117 16.953 1 77.88 377 LYS A C 1
ATOM 3036 O O . LYS A 1 377 ? -11.57 -2.115 17.172 1 77.88 377 LYS A O 1
ATOM 3041 N N . LYS A 1 378 ? -13.469 -3.123 16.391 1 67.62 378 LYS A N 1
ATOM 3042 C CA . LYS A 1 378 ? -12.797 -4.406 16.219 1 67.62 378 LYS A CA 1
ATOM 3043 C C . LYS A 1 378 ? -11.875 -4.383 15 1 67.62 378 LYS A C 1
ATOM 3045 O O . LYS A 1 378 ? -10.992 -5.234 14.867 1 67.62 378 LYS A O 1
ATOM 3050 N N . GLU A 1 379 ? -12.172 -3.428 14.109 1 65.06 379 GLU A N 1
ATOM 3051 C CA . GLU A 1 379 ? -11.367 -3.318 12.898 1 65.06 379 GLU A CA 1
ATOM 3052 C C . GLU A 1 379 ? -10.023 -2.641 13.18 1 65.06 379 GLU A C 1
ATOM 3054 O O . GLU A 1 379 ? -9.102 -2.729 12.375 1 65.06 379 GLU A O 1
ATOM 3059 N N . ALA A 1 380 ? -10.141 -1.853 14.203 1 57.12 380 ALA A N 1
ATOM 3060 C CA . ALA A 1 380 ? -8.883 -1.197 14.539 1 57.12 380 ALA A CA 1
ATOM 3061 C C . ALA A 1 380 ? -7.766 -2.221 14.742 1 57.12 380 ALA A C 1
ATOM 3063 O O . ALA A 1 380 ? -7.781 -2.98 15.719 1 57.12 380 ALA A O 1
ATOM 3064 N N . SER A 1 381 ? -7.68 -3.004 13.648 1 52.78 381 SER A N 1
ATOM 3065 C CA . SER A 1 381 ? -6.641 -4.027 13.719 1 52.78 381 SER A CA 1
ATOM 3066 C C . SER A 1 381 ? -5.254 -3.402 13.828 1 52.78 381 SER A C 1
ATOM 3068 O O . SER A 1 381 ? -4.93 -2.457 13.109 1 52.78 381 SER A O 1
ATOM 3070 N N . ARG A 1 382 ? -4.832 -3.014 14.906 1 47.31 382 ARG A N 1
ATOM 3071 C CA . ARG A 1 382 ? -3.471 -2.496 14.992 1 47.31 382 ARG A CA 1
ATOM 3072 C C . ARG A 1 382 ? -2.461 -3.52 14.492 1 47.31 382 ARG A C 1
ATOM 3074 O O . ARG A 1 382 ? -2.463 -4.672 14.93 1 47.31 382 ARG A O 1
ATOM 3081 N N . ILE A 1 383 ? -2.412 -3.6 13.133 1 42.78 383 ILE A N 1
ATOM 3082 C CA . ILE A 1 383 ? -1.17 -4.266 12.758 1 42.78 383 ILE A CA 1
ATOM 3083 C C . ILE A 1 383 ? -0.013 -3.709 13.586 1 42.78 383 ILE A C 1
ATOM 3085 O O . ILE A 1 383 ? 0.211 -2.498 13.617 1 42.78 383 ILE A O 1
ATOM 3089 N N . PHE A 1 384 ? 0.186 -4.125 14.734 1 37.34 384 PHE A N 1
ATOM 3090 C CA . PHE A 1 384 ? 1.313 -3.641 15.516 1 37.34 384 PHE A CA 1
ATOM 3091 C C . PHE A 1 384 ? 2.551 -3.469 14.648 1 37.34 384 PHE A C 1
ATOM 3093 O O . PHE A 1 384 ? 2.932 -4.383 13.914 1 37.34 384 PHE A O 1
ATOM 3100 N N . VAL A 1 385 ? 2.562 -2.34 13.93 1 34.19 385 VAL A N 1
ATOM 3101 C CA . VAL A 1 385 ? 3.881 -1.935 13.453 1 34.19 385 VAL A CA 1
ATOM 3102 C C . VAL A 1 385 ? 4.906 -2.076 14.578 1 34.19 385 VAL A C 1
ATOM 3104 O O . VAL A 1 385 ? 4.68 -1.603 15.695 1 34.19 385 VAL A O 1
ATOM 3107 N N . THR A 1 386 ? 5.438 -3.236 14.625 1 30.86 386 THR A N 1
ATOM 3108 C CA . THR A 1 386 ? 6.598 -3.225 15.516 1 30.86 386 THR A CA 1
ATOM 3109 C C . THR A 1 386 ? 7.367 -1.913 15.383 1 30.86 386 THR A C 1
ATOM 3111 O O . THR A 1 386 ? 7.727 -1.51 14.273 1 30.86 386 THR A O 1
ATOM 3114 N N . PHE A 1 387 ? 6.926 -0.851 16.109 1 26.55 387 PHE A N 1
ATOM 3115 C CA . PHE A 1 387 ? 7.824 0.29 16.234 1 26.55 387 PHE A CA 1
ATOM 3116 C C . PHE A 1 387 ? 9.242 -0.172 16.531 1 26.55 387 PHE A C 1
ATOM 3118 O O . PHE A 1 387 ? 9.445 -1.143 17.266 1 26.55 387 PHE A O 1
ATOM 3125 N N . MET B 1 1 ? 15.117 6.449 19.703 1 40 1 MET B N 1
ATOM 3126 C CA . MET B 1 1 ? 14.047 5.613 20.234 1 40 1 MET B CA 1
ATOM 3127 C C . MET B 1 1 ? 14.125 5.543 21.766 1 40 1 MET B C 1
ATOM 3129 O O . MET B 1 1 ? 15.188 5.289 22.328 1 40 1 MET B O 1
ATOM 3133 N N . SER B 1 2 ? 13.164 6.066 22.297 1 50.16 2 SER B N 1
ATOM 3134 C CA . SER B 1 2 ? 13.148 6.004 23.766 1 50.16 2 SER B CA 1
ATOM 3135 C C . SER B 1 2 ? 13.234 4.562 24.25 1 50.16 2 SER B C 1
ATOM 3137 O O . SER B 1 2 ? 12.922 3.629 23.516 1 50.16 2 SER B O 1
ATOM 3139 N N . ASN B 1 3 ? 13.82 4.395 25.438 1 55.34 3 ASN B N 1
ATOM 3140 C CA . ASN B 1 3 ? 13.984 3.105 26.094 1 55.34 3 ASN B CA 1
ATOM 3141 C C . ASN B 1 3 ? 12.68 2.314 26.125 1 55.34 3 ASN B C 1
ATOM 3143 O O . ASN B 1 3 ? 12.688 1.097 25.938 1 55.34 3 ASN B O 1
ATOM 3147 N N . GLY B 1 4 ? 11.664 3.035 26.297 1 46.78 4 GLY B N 1
ATOM 3148 C CA . GLY B 1 4 ? 10.367 2.369 26.297 1 46.78 4 GLY B CA 1
ATOM 3149 C C . GLY B 1 4 ? 9.992 1.778 24.953 1 46.78 4 GLY B C 1
ATOM 3150 O O . GLY B 1 4 ? 9.508 0.65 24.875 1 46.78 4 GLY B O 1
ATOM 3151 N N . LYS B 1 5 ? 10.344 2.473 23.938 1 52.78 5 LYS B N 1
ATOM 3152 C CA . LYS B 1 5 ? 10.062 1.97 22.594 1 52.78 5 LYS B CA 1
ATOM 3153 C C . LYS B 1 5 ? 10.891 0.723 22.297 1 52.78 5 LYS B C 1
ATOM 3155 O O . LYS B 1 5 ? 10.398 -0.214 21.656 1 52.78 5 LYS B O 1
ATOM 3160 N N . LYS B 1 6 ? 12.07 0.791 22.922 1 53.78 6 LYS B N 1
ATOM 3161 C CA . LYS B 1 6 ? 12.953 -0.356 22.734 1 53.78 6 LYS B CA 1
ATOM 3162 C C . LYS B 1 6 ? 12.391 -1.6 23.422 1 53.78 6 LYS B C 1
ATOM 3164 O O . LYS B 1 6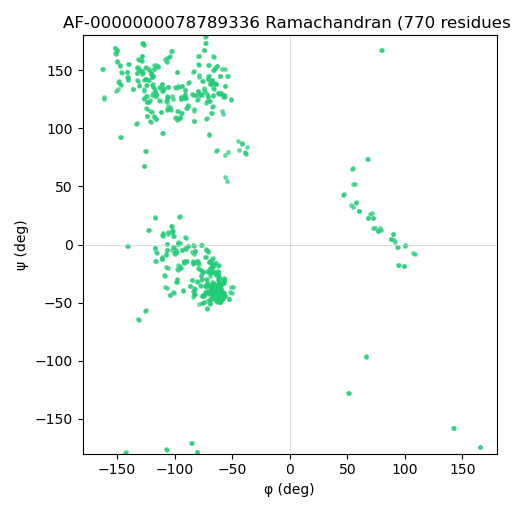 ? 12.453 -2.699 22.859 1 53.78 6 LYS B O 1
ATOM 3169 N N . ILE B 1 7 ? 11.977 -1.438 24.609 1 53.19 7 ILE B N 1
ATOM 3170 C CA . ILE B 1 7 ? 11.406 -2.545 25.375 1 53.19 7 ILE B CA 1
ATOM 3171 C C . ILE B 1 7 ? 10.164 -3.074 24.656 1 53.19 7 ILE B C 1
ATOM 3173 O O . ILE B 1 7 ? 10 -4.289 24.484 1 53.19 7 ILE B O 1
ATOM 3177 N N . LEU B 1 8 ? 9.492 -2.229 24.156 1 50.81 8 LEU B N 1
ATOM 3178 C CA . LEU B 1 8 ? 8.273 -2.605 23.438 1 50.81 8 LEU B CA 1
ATOM 3179 C C . LEU B 1 8 ? 8.609 -3.359 22.156 1 50.81 8 LEU B C 1
ATOM 3181 O O . LEU B 1 8 ? 7.949 -4.344 21.828 1 50.81 8 LEU B O 1
ATOM 3185 N N . TYR B 1 9 ? 9.617 -2.916 21.641 1 53.69 9 TYR B N 1
ATOM 3186 C CA . TYR B 1 9 ? 10.086 -3.594 20.438 1 53.69 9 TYR B CA 1
ATOM 3187 C C . TYR B 1 9 ? 10.492 -5.031 20.75 1 53.69 9 TYR B C 1
ATOM 3189 O O . TYR B 1 9 ? 10.164 -5.949 19.984 1 53.69 9 TYR B O 1
ATOM 3197 N N . LYS B 1 10 ? 11.109 -5.234 21.906 1 53.91 10 LYS B N 1
ATOM 3198 C CA . LYS B 1 10 ? 11.562 -6.566 22.297 1 53.91 10 LYS B CA 1
ATOM 3199 C C . LYS B 1 10 ? 10.383 -7.477 22.625 1 53.91 10 LYS B C 1
ATOM 3201 O O . LYS B 1 10 ? 10.367 -8.648 22.234 1 53.91 10 LYS B O 1
ATOM 3206 N N . ILE B 1 11 ? 9.5 -6.957 23.281 1 52.12 11 ILE B N 1
ATOM 3207 C CA . ILE B 1 11 ? 8.328 -7.727 23.672 1 52.12 11 ILE B CA 1
ATOM 3208 C C . ILE B 1 11 ? 7.527 -8.125 22.438 1 52.12 11 ILE B C 1
ATOM 3210 O O . ILE B 1 11 ? 7.102 -9.273 22.312 1 52.12 11 ILE B O 1
ATOM 3214 N N . ASN B 1 12 ? 7.461 -7.195 21.562 1 50.53 12 ASN B N 1
ATOM 3215 C CA . ASN B 1 12 ? 6.738 -7.465 20.312 1 50.53 12 ASN B CA 1
ATOM 3216 C C . ASN B 1 12 ? 7.438 -8.531 19.484 1 50.53 12 ASN B C 1
ATOM 3218 O O . ASN B 1 12 ? 6.781 -9.398 18.906 1 50.53 12 ASN B O 1
ATOM 3222 N N . ARG B 1 13 ? 8.656 -8.383 19.562 1 54.09 13 ARG B N 1
ATOM 3223 C CA . ARG B 1 13 ? 9.445 -9.367 18.828 1 54.09 13 ARG B CA 1
ATOM 3224 C C . ARG B 1 13 ? 9.234 -10.766 19.406 1 54.09 13 ARG B C 1
ATOM 3226 O O . ARG B 1 13 ? 9.141 -11.742 18.656 1 54.09 13 ARG B O 1
ATOM 3233 N N . TYR B 1 14 ? 9.266 -10.797 20.703 1 52.84 14 TYR B N 1
ATOM 3234 C CA . TYR B 1 14 ? 9.094 -12.094 21.359 1 52.84 14 TYR B CA 1
ATOM 3235 C C . TYR B 1 14 ? 7.707 -12.664 21.078 1 52.84 14 TYR B C 1
ATOM 3237 O O . TYR B 1 14 ? 7.562 -13.852 20.797 1 52.84 14 TYR B O 1
ATOM 3245 N N . TYR B 1 15 ? 6.832 -11.883 21.188 1 50.12 15 TYR B N 1
ATOM 3246 C CA . TYR B 1 15 ? 5.449 -12.289 20.969 1 50.12 15 TYR B CA 1
ATOM 3247 C C . TYR B 1 15 ? 5.234 -12.75 19.531 1 50.12 15 TYR B C 1
ATOM 3249 O O . TYR B 1 15 ? 4.633 -13.797 19.281 1 50.12 15 TYR B O 1
ATOM 3257 N N . ASP B 1 16 ? 5.75 -11.984 18.734 1 52.03 16 ASP B N 1
ATOM 3258 C CA . ASP B 1 16 ? 5.684 -12.352 17.312 1 52.03 16 ASP B CA 1
ATOM 3259 C C . ASP B 1 16 ? 6.312 -13.719 17.078 1 52.03 16 ASP B C 1
ATOM 3261 O O . ASP B 1 16 ? 5.758 -14.539 16.344 1 52.03 16 ASP B O 1
ATOM 3265 N N . SER B 1 17 ? 7.328 -13.781 17.75 1 52.75 17 SER B N 1
ATOM 3266 C CA . SER B 1 17 ? 8.07 -15.023 17.594 1 52.75 17 SER B CA 1
ATOM 3267 C C . SER B 1 17 ? 7.27 -16.219 18.125 1 52.75 17 SER B C 1
ATOM 3269 O O . SER B 1 17 ? 7.215 -17.266 17.5 1 52.75 17 SER B O 1
ATOM 3271 N N . VAL B 1 18 ? 6.742 -15.945 19.219 1 54 18 VAL B N 1
ATOM 3272 C CA . VAL B 1 18 ? 6.125 -17.094 19.875 1 54 18 VAL B CA 1
ATOM 3273 C C . VAL B 1 18 ? 4.805 -17.438 19.172 1 54 18 VAL B C 1
ATOM 3275 O O . VAL B 1 18 ? 4.547 -18.594 18.859 1 54 18 VAL B O 1
ATOM 3278 N N . LEU B 1 19 ? 4.023 -16.453 19.016 1 51.56 19 LEU B N 1
ATOM 3279 C CA . LEU B 1 19 ? 2.67 -16.766 18.562 1 51.56 19 LEU B CA 1
ATOM 3280 C C . LEU B 1 19 ? 2.641 -17.031 17.062 1 51.56 19 LEU B C 1
ATOM 3282 O O . LEU B 1 19 ? 2.072 -18.031 16.625 1 51.56 19 LEU B O 1
ATOM 3286 N N . SER B 1 20 ? 3.211 -16.094 16.391 1 54.47 20 SER B N 1
ATOM 3287 C CA . SER B 1 20 ? 3.064 -16.234 14.938 1 54.47 20 SER B CA 1
ATOM 3288 C C . SER B 1 20 ? 3.846 -17.438 14.422 1 54.47 20 SER B C 1
ATOM 3290 O O . SER B 1 20 ? 3.314 -18.25 13.656 1 54.47 20 SER B O 1
ATOM 3292 N N . LEU B 1 21 ? 4.973 -17.5 15.023 1 58.44 21 LEU B N 1
ATOM 3293 C CA . LEU B 1 21 ? 5.84 -18.578 14.531 1 58.44 21 LEU B CA 1
ATOM 3294 C C . LEU B 1 21 ? 5.383 -19.938 15.055 1 58.44 21 LEU B C 1
ATOM 3296 O O . LEU B 1 21 ? 5.387 -20.922 14.312 1 58.44 21 LEU B O 1
ATOM 3300 N N . GLY B 1 22 ? 4.82 -19.781 16.203 1 56.22 22 GLY B N 1
ATOM 3301 C CA . GLY B 1 22 ? 4.414 -21.062 16.781 1 56.22 22 GLY B CA 1
ATOM 3302 C C . GLY B 1 22 ? 3.158 -21.625 16.141 1 56.22 22 GLY B C 1
ATOM 3303 O O . GLY B 1 22 ? 3.125 -22.797 15.758 1 56.22 22 GLY B O 1
ATOM 3304 N N . VAL B 1 23 ? 2.193 -20.797 15.938 1 54.12 23 VAL B N 1
ATOM 3305 C CA . VAL B 1 23 ? 0.926 -21.234 15.367 1 54.12 23 VAL B CA 1
ATOM 3306 C C . VAL B 1 23 ? 1.13 -21.625 13.898 1 54.12 23 VAL B C 1
ATOM 3308 O O . VAL B 1 23 ? 0.62 -22.656 13.453 1 54.12 23 VAL B O 1
ATOM 3311 N N . SER B 1 24 ? 1.861 -20.859 13.281 1 66.12 24 SER B N 1
ATOM 3312 C CA . SER B 1 24 ? 2.133 -21.156 11.875 1 66.12 24 SER B CA 1
ATOM 3313 C C . SER B 1 24 ? 2.834 -22.516 11.727 1 66.12 24 SER B C 1
ATOM 3315 O O . SER B 1 24 ? 2.533 -23.266 10.805 1 66.12 24 SER B O 1
ATOM 3317 N N . LYS B 1 25 ? 3.594 -22.75 12.719 1 70.62 25 LYS B N 1
ATOM 3318 C CA . LYS B 1 25 ? 4.328 -24.016 12.672 1 70.62 25 LYS B CA 1
ATOM 3319 C C . LYS B 1 25 ? 3.398 -25.188 12.922 1 70.62 25 LYS B C 1
ATOM 3321 O O . LYS B 1 25 ? 3.51 -26.234 12.266 1 70.62 25 LYS B O 1
ATOM 3326 N N . VAL B 1 26 ? 2.488 -24.938 13.789 1 70.5 26 VAL B N 1
ATOM 3327 C CA . VAL B 1 26 ? 1.549 -26 14.125 1 70.5 26 VAL B CA 1
ATOM 3328 C C . VAL B 1 26 ? 0.624 -26.266 12.938 1 70.5 26 VAL B C 1
ATOM 3330 O O . VAL B 1 26 ? 0.399 -27.422 12.555 1 70.5 26 VAL B O 1
ATOM 3333 N N . ILE B 1 27 ? 0.206 -25.234 12.344 1 68.44 27 ILE B N 1
ATOM 3334 C CA . ILE B 1 27 ? -0.698 -25.375 11.203 1 68.44 27 ILE B CA 1
ATOM 3335 C C . ILE B 1 27 ? 0.031 -26.047 10.039 1 68.44 27 ILE B C 1
ATOM 3337 O O . ILE B 1 27 ? -0.496 -26.969 9.422 1 68.44 27 ILE B O 1
ATOM 3341 N N . ALA B 1 28 ? 1.177 -25.641 9.844 1 76.38 28 ALA B N 1
ATOM 3342 C CA . ALA B 1 28 ? 1.97 -26.219 8.758 1 76.38 28 ALA B CA 1
ATOM 3343 C C . ALA B 1 28 ? 2.229 -27.703 9 1 76.38 28 ALA B C 1
ATOM 3345 O O . ALA B 1 28 ? 2.178 -28.5 8.062 1 76.38 28 ALA B O 1
ATOM 3346 N N . SER B 1 29 ? 2.463 -28.016 10.219 1 80.88 29 SER B N 1
ATOM 3347 C CA . SER B 1 29 ? 2.719 -29.406 10.562 1 80.88 29 SER B CA 1
ATOM 3348 C C . SER B 1 29 ? 1.478 -30.266 10.344 1 80.88 29 SER B C 1
ATOM 3350 O O . SER B 1 29 ? 1.573 -31.391 9.836 1 80.88 29 SER B O 1
ATOM 3352 N N . ARG B 1 30 ? 0.407 -29.734 10.68 1 81.44 30 ARG B N 1
ATOM 3353 C CA . ARG B 1 30 ? -0.84 -30.469 10.477 1 81.44 30 ARG B CA 1
ATOM 3354 C C . ARG B 1 30 ? -1.109 -30.688 8.992 1 81.44 30 ARG B C 1
ATOM 3356 O O . ARG B 1 30 ? -1.529 -31.781 8.594 1 81.44 30 ARG B O 1
ATOM 3363 N N . GLU B 1 31 ? -0.859 -29.703 8.258 1 83.81 31 GLU B N 1
ATOM 3364 C CA . GLU B 1 31 ? -1.113 -29.766 6.824 1 83.81 31 GLU B CA 1
ATOM 3365 C C . GLU B 1 31 ? -0.203 -30.797 6.152 1 83.81 31 GLU B C 1
ATOM 3367 O O . GLU B 1 31 ? -0.661 -31.594 5.336 1 83.81 31 GLU B O 1
ATOM 3372 N N . ILE B 1 32 ? 1.042 -30.812 6.531 1 91.44 32 ILE B N 1
ATOM 3373 C CA . ILE B 1 32 ? 1.982 -31.734 5.887 1 91.44 32 ILE B CA 1
ATOM 3374 C C . ILE B 1 32 ? 1.692 -33.156 6.324 1 91.44 32 ILE B C 1
ATOM 3376 O O . ILE B 1 32 ? 1.848 -34.094 5.543 1 91.44 32 ILE B O 1
ATOM 3380 N N . ASN B 1 33 ? 1.257 -33.312 7.566 1 91.94 33 ASN B N 1
ATOM 3381 C CA . ASN B 1 33 ? 0.863 -34.625 8.031 1 91.94 33 ASN B CA 1
ATOM 3382 C C . ASN B 1 33 ? -0.323 -35.188 7.234 1 91.94 33 ASN B C 1
ATOM 3384 O O . ASN B 1 33 ? -0.357 -36.375 6.891 1 91.94 33 ASN B O 1
ATOM 3388 N N . LYS B 1 34 ? -1.223 -34.312 7.02 1 91.62 34 LYS B N 1
ATOM 3389 C CA . LYS B 1 34 ? -2.389 -34.719 6.23 1 91.62 34 LYS B CA 1
ATOM 3390 C C . LYS B 1 34 ? -1.984 -35.125 4.824 1 91.62 34 LYS B C 1
ATOM 3392 O O . LYS B 1 34 ? -2.453 -36.156 4.32 1 91.62 34 LYS B O 1
ATOM 3397 N N . ILE B 1 35 ? -1.132 -34.438 4.211 1 93.25 35 ILE B N 1
ATOM 3398 C CA . ILE B 1 35 ? -0.654 -34.719 2.865 1 93.25 35 ILE B CA 1
ATOM 3399 C C . ILE B 1 35 ? 0.063 -36.062 2.854 1 93.25 35 ILE B C 1
ATOM 3401 O O . ILE B 1 35 ? -0.177 -36.906 1.975 1 93.25 35 ILE B O 1
ATOM 3405 N N . MET B 1 36 ? 0.915 -36.312 3.818 1 95.06 36 MET B N 1
ATOM 3406 C CA . MET B 1 36 ? 1.658 -37.562 3.902 1 95.06 36 MET B CA 1
ATOM 3407 C C . MET B 1 36 ? 0.711 -38.75 4.035 1 95.06 36 MET B C 1
ATOM 3409 O O . MET B 1 36 ? 0.927 -39.781 3.42 1 95.06 36 MET B O 1
ATOM 3413 N N . SER B 1 37 ? -0.31 -38.5 4.797 1 94.44 37 SER B N 1
ATOM 3414 C CA . SER B 1 37 ? -1.287 -39.562 5.004 1 94.44 37 SER B CA 1
ATOM 3415 C C . SER B 1 37 ? -2.076 -39.844 3.727 1 94.44 37 SER B C 1
ATOM 3417 O O . SER B 1 37 ? -2.162 -41 3.283 1 94.44 37 SER B O 1
ATOM 3419 N N . ILE B 1 38 ? -2.545 -38.875 3.102 1 93.06 38 ILE B N 1
ATOM 3420 C CA . ILE B 1 38 ? -3.408 -39 1.933 1 93.06 38 ILE B CA 1
ATOM 3421 C C . ILE B 1 38 ? -2.613 -39.562 0.762 1 93.06 38 ILE B C 1
ATOM 3423 O O . ILE B 1 38 ? -3.105 -40.438 0.034 1 93.06 38 ILE B O 1
ATOM 3427 N N . SER B 1 39 ? -1.394 -39.156 0.618 1 93.44 39 SER B N 1
ATOM 3428 C CA . SER B 1 39 ? -0.596 -39.562 -0.542 1 93.44 39 SER B CA 1
ATOM 3429 C C . SER B 1 39 ? 0.371 -40.688 -0.199 1 93.44 39 SER B C 1
ATOM 3431 O O . SER B 1 39 ? 1.267 -41 -0.984 1 93.44 39 SER B O 1
ATOM 3433 N N . HIS B 1 40 ? 0.252 -41.219 1.001 1 93 40 HIS B N 1
ATOM 3434 C CA . HIS B 1 40 ? 1.011 -42.375 1.45 1 93 40 HIS B CA 1
ATOM 3435 C C . HIS B 1 40 ? 2.512 -42.125 1.318 1 93 40 HIS B C 1
ATOM 3437 O O . HIS B 1 40 ? 3.227 -42.969 0.744 1 93 40 HIS B O 1
ATOM 3443 N N . ILE B 1 41 ? 2.9 -41.094 1.829 1 93.56 41 ILE B N 1
ATOM 3444 C CA . ILE B 1 41 ? 4.316 -40.75 1.812 1 93.56 41 ILE B CA 1
ATOM 3445 C C . ILE B 1 41 ? 5.004 -41.281 3.055 1 93.56 41 ILE B C 1
ATOM 3447 O O . ILE B 1 41 ? 4.539 -41.094 4.176 1 93.56 41 ILE B O 1
ATOM 3451 N N . SER B 1 42 ? 6.062 -41.969 2.859 1 92.88 42 SER B N 1
ATOM 3452 C CA . SER B 1 42 ? 6.824 -42.594 3.941 1 92.88 42 SER B CA 1
ATOM 3453 C C . SER B 1 42 ? 7.48 -41.531 4.828 1 92.88 42 SER B C 1
ATOM 3455 O O . SER B 1 42 ? 7.984 -40.531 4.336 1 92.88 42 SER B O 1
ATOM 3457 N N . ASN B 1 43 ? 7.496 -41.781 6.086 1 94.25 43 ASN B N 1
ATOM 3458 C CA . ASN B 1 43 ? 8.172 -40.906 7.027 1 94.25 43 ASN B CA 1
ATOM 3459 C C . ASN B 1 43 ? 9.586 -41.375 7.328 1 94.25 43 ASN B C 1
ATOM 3461 O O . ASN B 1 43 ? 10.18 -40.969 8.336 1 94.25 43 ASN B O 1
ATOM 3465 N N . LYS B 1 44 ? 10.125 -42.062 6.496 1 95.75 44 LYS B N 1
ATOM 3466 C CA . LYS B 1 44 ? 11.469 -42.625 6.688 1 95.75 44 LYS B CA 1
ATOM 3467 C C . LYS B 1 44 ? 12.531 -41.594 6.309 1 95.75 44 LYS B C 1
ATOM 3469 O O . LYS B 1 44 ? 12.344 -40.812 5.359 1 95.75 44 LYS B O 1
ATOM 3474 N N . LYS B 1 45 ? 13.609 -41.688 6.969 1 96.75 45 LYS B N 1
ATOM 3475 C CA . LYS B 1 45 ? 14.742 -40.812 6.738 1 96.75 45 LYS B CA 1
ATOM 3476 C C . LYS B 1 45 ? 15.328 -41 5.344 1 96.75 45 LYS B C 1
ATOM 3478 O O . LYS B 1 45 ? 15.477 -42.156 4.891 1 96.75 45 LYS B O 1
ATOM 3483 N N . LEU B 1 46 ? 15.672 -39.906 4.715 1 97.56 46 LEU B N 1
ATOM 3484 C CA . LEU B 1 46 ? 16.25 -39.969 3.381 1 97.56 46 LEU B CA 1
ATOM 3485 C C . LEU B 1 46 ? 17.766 -39.75 3.443 1 97.56 46 LEU B C 1
ATOM 3487 O O . LEU B 1 46 ? 18.281 -39.25 4.453 1 97.56 46 LEU B O 1
ATOM 3491 N N . GLU B 1 47 ? 18.438 -40.031 2.393 1 96.75 47 GLU B N 1
ATOM 3492 C CA . GLU B 1 47 ? 19.906 -40.031 2.342 1 96.75 47 GLU B CA 1
ATOM 3493 C C . GLU B 1 47 ? 20.453 -38.625 2.57 1 96.75 47 GLU B C 1
ATOM 3495 O O . GLU B 1 47 ? 21.391 -38.438 3.348 1 96.75 47 GLU B O 1
ATOM 3500 N N . THR B 1 48 ? 19.891 -37.625 1.974 1 97.44 48 THR B N 1
ATOM 3501 C CA . THR B 1 48 ? 20.453 -36.281 1.989 1 97.44 48 THR B CA 1
ATOM 3502 C C . THR B 1 48 ? 19.719 -35.406 2.994 1 97.44 48 THR B C 1
ATOM 3504 O O . THR B 1 48 ? 19.891 -34.188 3.002 1 97.44 48 THR B O 1
ATOM 3507 N N . GLU B 1 49 ? 18.922 -36 3.82 1 98.06 49 GLU B N 1
ATOM 3508 C CA . GLU B 1 49 ? 18.047 -35.281 4.734 1 98.06 49 GLU B CA 1
ATOM 3509 C C . GLU B 1 49 ? 18.844 -34.406 5.711 1 98.06 49 GLU B C 1
ATOM 3511 O O . GLU B 1 49 ? 18.438 -33.281 6.02 1 98.06 49 GLU B O 1
ATOM 3516 N N . GLU B 1 50 ? 19.953 -34.938 6.215 1 97.94 50 GLU B N 1
ATOM 3517 C CA . GLU B 1 50 ? 20.75 -34.188 7.195 1 97.94 50 GLU B CA 1
ATOM 3518 C C . GLU B 1 50 ? 21.375 -32.938 6.566 1 97.94 50 GLU B C 1
ATOM 3520 O O . GLU B 1 50 ? 21.484 -31.906 7.219 1 97.94 50 GLU B O 1
ATOM 3525 N N . ALA B 1 51 ? 21.812 -33.125 5.379 1 98.31 51 ALA B N 1
ATOM 3526 C CA . ALA B 1 51 ? 22.344 -31.969 4.668 1 98.31 51 ALA B CA 1
ATOM 3527 C C . ALA B 1 51 ? 21.281 -30.891 4.492 1 98.31 51 ALA B C 1
ATOM 3529 O O . ALA B 1 51 ? 21.562 -29.703 4.617 1 98.31 51 ALA B O 1
ATOM 3530 N N . TRP B 1 52 ? 20.078 -31.281 4.184 1 98.5 52 TRP B N 1
ATOM 3531 C CA . TRP B 1 52 ? 18.953 -30.391 4.051 1 98.5 52 TRP B CA 1
ATOM 3532 C C . TRP B 1 52 ? 18.656 -29.672 5.371 1 98.5 52 TRP B C 1
ATOM 3534 O O . TRP B 1 52 ? 18.484 -28.453 5.406 1 98.5 52 TRP B O 1
ATOM 3544 N N . VAL B 1 53 ? 18.625 -30.406 6.461 1 98.12 53 VAL B N 1
ATOM 3545 C CA . VAL B 1 53 ? 18.375 -29.828 7.781 1 98.12 53 VAL B CA 1
ATOM 3546 C C . VAL B 1 53 ? 19.453 -28.797 8.102 1 98.12 53 VAL B C 1
ATOM 3548 O O . VAL B 1 53 ? 19.156 -27.703 8.578 1 98.12 53 VAL B O 1
ATOM 3551 N N . LYS B 1 54 ? 20.688 -29.109 7.871 1 97.88 54 LYS B N 1
ATOM 3552 C CA . LYS B 1 54 ? 21.797 -28.203 8.117 1 97.88 54 LYS B CA 1
ATOM 3553 C C . LYS B 1 54 ? 21.625 -26.906 7.332 1 97.88 54 LYS B C 1
ATOM 3555 O O . LYS B 1 54 ? 21.828 -25.812 7.871 1 97.88 54 LYS B O 1
ATOM 3560 N N . LYS B 1 55 ? 21.234 -27 6.125 1 98.25 55 LYS B N 1
ATOM 3561 C CA . LYS B 1 55 ? 21.078 -25.844 5.246 1 98.25 55 LYS B CA 1
ATOM 3562 C C . LYS B 1 55 ? 20 -24.891 5.781 1 98.25 55 LYS B C 1
ATOM 3564 O O . LYS B 1 55 ? 20.219 -23.672 5.82 1 98.25 55 LYS B O 1
ATOM 3569 N N . TRP B 1 56 ? 18.922 -25.391 6.23 1 97.62 56 TRP B N 1
ATOM 3570 C CA . TRP B 1 56 ? 17.766 -24.562 6.598 1 97.62 56 TRP B CA 1
ATOM 3571 C C . TRP B 1 56 ? 17.828 -24.188 8.07 1 97.62 56 TRP B C 1
ATOM 3573 O O . TRP B 1 56 ? 17.141 -23.25 8.508 1 97.62 56 TRP B O 1
ATOM 3583 N N . SER B 1 57 ? 18.641 -24.812 8.898 1 95.94 57 SER B N 1
ATOM 3584 C CA . SER B 1 57 ? 18.766 -24.547 10.328 1 95.94 57 SER B CA 1
ATOM 3585 C C . SER B 1 57 ? 19.344 -23.156 10.57 1 95.94 57 SER B C 1
ATOM 3587 O O . SER B 1 57 ? 19.234 -22.609 11.672 1 95.94 57 SER B O 1
ATOM 3589 N N . VAL B 1 58 ? 19.953 -22.578 9.594 1 95.94 58 VAL B N 1
ATOM 3590 C CA . VAL B 1 58 ? 20.516 -21.234 9.734 1 95.94 58 VAL B CA 1
ATOM 3591 C C . VAL B 1 58 ? 19.391 -20.219 9.859 1 95.94 58 VAL B C 1
ATOM 3593 O O . VAL B 1 58 ? 19.594 -19.125 10.406 1 95.94 58 VAL B O 1
ATOM 3596 N N . LEU B 1 59 ? 18.219 -20.531 9.367 1 92.75 59 LEU B N 1
ATOM 3597 C CA . LEU B 1 59 ? 17.078 -19.609 9.43 1 92.75 59 LEU B CA 1
ATOM 3598 C C . LEU B 1 59 ? 16.172 -19.953 10.609 1 92.75 59 LEU B C 1
ATOM 3600 O O . LEU B 1 59 ? 15.5 -19.062 11.148 1 92.75 59 LEU B O 1
ATOM 3604 N N . SER B 1 60 ? 16.156 -21.188 10.938 1 87.12 60 SER B N 1
ATOM 3605 C CA . SER B 1 60 ? 15.281 -21.641 12.023 1 87.12 60 SER B CA 1
ATOM 3606 C C . SER B 1 60 ? 15.891 -22.828 12.758 1 87.12 60 SER B C 1
ATOM 3608 O O . SER B 1 60 ? 16.344 -23.781 12.133 1 87.12 60 SER B O 1
ATOM 3610 N N . LYS B 1 61 ? 15.734 -22.781 14.039 1 86.75 61 LYS B N 1
ATOM 3611 C CA . LYS B 1 61 ? 16.281 -23.875 14.859 1 86.75 61 LYS B CA 1
ATOM 3612 C C . LYS B 1 61 ? 15.469 -25.156 14.672 1 86.75 61 LYS B C 1
ATOM 3614 O O . LYS B 1 61 ? 16.016 -26.25 14.828 1 86.75 61 LYS B O 1
ATOM 3619 N N . TYR B 1 62 ? 14.258 -25 14.406 1 87.69 62 TYR B N 1
ATOM 3620 C CA . TYR B 1 62 ? 13.414 -26.156 14.125 1 87.69 62 TYR B CA 1
ATOM 3621 C C . TYR B 1 62 ? 13.125 -26.281 12.633 1 87.69 62 TYR B C 1
ATOM 3623 O O . TYR B 1 62 ? 12.523 -25.375 12.047 1 87.69 62 TYR B O 1
ATOM 3631 N N . VAL B 1 63 ? 13.578 -27.391 12.086 1 93.88 63 VAL B N 1
ATOM 3632 C CA . VAL B 1 63 ? 13.328 -27.688 10.68 1 93.88 63 VAL B CA 1
ATOM 3633 C C . VAL B 1 63 ? 12.508 -28.969 10.562 1 93.88 63 VAL B C 1
ATOM 3635 O O . VAL B 1 63 ? 13.008 -30.062 10.844 1 93.88 63 VAL B O 1
ATOM 3638 N N . ASN B 1 64 ? 11.258 -28.859 10.148 1 94.44 64 ASN B N 1
ATOM 3639 C CA . ASN B 1 64 ? 10.359 -30 10.039 1 94.44 64 ASN B CA 1
ATOM 3640 C C . ASN B 1 64 ? 10.727 -30.891 8.859 1 94.44 64 ASN B C 1
ATOM 3642 O O . ASN B 1 64 ? 10.438 -30.562 7.707 1 94.44 64 ASN B O 1
ATOM 3646 N N . ARG B 1 65 ? 11.25 -32.031 9.086 1 96.69 65 ARG B N 1
ATOM 3647 C CA . ARG B 1 65 ? 11.797 -32.938 8.094 1 96.69 65 ARG B CA 1
ATOM 3648 C C . ARG B 1 65 ? 10.703 -33.5 7.176 1 96.69 65 ARG B C 1
ATOM 3650 O O . ARG B 1 65 ? 10.992 -33.969 6.078 1 96.69 65 ARG B O 1
ATOM 3657 N N . LYS B 1 66 ? 9.492 -33.438 7.637 1 96.44 66 LYS B N 1
ATOM 3658 C CA . LYS B 1 66 ? 8.383 -33.969 6.855 1 96.44 66 LYS B CA 1
ATOM 3659 C C . LYS B 1 66 ? 8.219 -33.219 5.539 1 96.44 66 LYS B C 1
ATOM 3661 O O . LYS B 1 66 ? 7.754 -33.781 4.547 1 96.44 66 LYS B O 1
ATOM 3666 N N . PHE B 1 67 ? 8.641 -32 5.5 1 96.94 67 PHE B N 1
ATOM 3667 C CA . PHE B 1 67 ? 8.578 -31.25 4.25 1 96.94 67 PHE B CA 1
ATOM 3668 C C . PHE B 1 67 ? 9.539 -31.844 3.225 1 96.94 67 PHE B C 1
ATOM 3670 O O . PHE B 1 67 ? 9.18 -32.031 2.061 1 96.94 67 PHE B O 1
ATOM 3677 N N . TYR B 1 68 ? 10.711 -32.125 3.688 1 97.94 68 TYR B N 1
ATOM 3678 C CA . TYR B 1 68 ? 11.711 -32.688 2.803 1 97.94 68 TYR B CA 1
ATOM 3679 C C . TYR B 1 68 ? 11.266 -34.094 2.324 1 97.94 68 TYR B C 1
ATOM 3681 O O . TYR B 1 68 ? 11.336 -34.375 1.13 1 97.94 68 TYR B O 1
ATOM 3689 N N . ARG B 1 69 ? 10.844 -34.906 3.201 1 97.94 69 ARG B N 1
ATOM 3690 C CA . ARG B 1 69 ? 10.414 -36.25 2.885 1 97.94 69 ARG B CA 1
ATOM 3691 C C . ARG B 1 69 ? 9.227 -36.25 1.927 1 97.94 69 ARG B C 1
ATOM 3693 O O . ARG B 1 69 ? 9.141 -37.094 1.038 1 97.94 69 ARG B O 1
ATOM 3700 N N . THR B 1 70 ? 8.391 -35.312 2.082 1 97.5 70 THR B N 1
ATOM 3701 C CA . THR B 1 70 ? 7.211 -35.219 1.232 1 97.5 70 THR B CA 1
ATOM 3702 C C . THR B 1 70 ? 7.594 -34.781 -0.175 1 97.5 70 THR B C 1
ATOM 3704 O O . THR B 1 70 ? 7.344 -35.5 -1.148 1 97.5 70 THR B O 1
ATOM 3707 N N . PHE B 1 71 ? 8.258 -33.688 -0.295 1 97.69 71 PHE B N 1
ATOM 3708 C CA . PHE B 1 71 ? 8.461 -33.094 -1.608 1 97.69 71 PHE B CA 1
ATOM 3709 C C . PHE B 1 71 ? 9.531 -33.844 -2.385 1 97.69 71 PHE B C 1
ATOM 3711 O O . PHE B 1 71 ? 9.547 -33.812 -3.617 1 97.69 71 PHE B O 1
ATOM 3718 N N . SER B 1 72 ? 10.422 -34.562 -1.705 1 97.81 72 SER B N 1
ATOM 3719 C CA . SER B 1 72 ? 11.43 -35.375 -2.379 1 97.81 72 SER B CA 1
ATOM 3720 C C . SER B 1 72 ? 10.781 -36.469 -3.23 1 97.81 72 SER B C 1
ATOM 3722 O O . SER B 1 72 ? 11.367 -36.906 -4.215 1 97.81 72 SER B O 1
ATOM 3724 N N . LYS B 1 73 ? 9.602 -36.844 -2.852 1 96.31 73 LYS B N 1
ATOM 3725 C CA . LYS B 1 73 ? 8.875 -37.844 -3.623 1 96.31 73 LYS B CA 1
ATOM 3726 C C . LYS B 1 73 ? 8.516 -37.312 -5.012 1 96.31 73 LYS B C 1
ATOM 3728 O O . LYS B 1 73 ? 8.367 -38.094 -5.953 1 96.31 73 LYS B O 1
ATOM 3733 N N . TYR B 1 74 ? 8.453 -36.094 -5.168 1 97 74 TYR B N 1
ATOM 3734 C CA . TYR B 1 74 ? 7.938 -35.5 -6.398 1 97 74 TYR B CA 1
ATOM 3735 C C . TYR B 1 74 ? 9.07 -34.875 -7.223 1 97 74 TYR B C 1
ATOM 3737 O O . TYR B 1 74 ? 9.07 -35 -8.453 1 97 74 TYR B O 1
ATOM 3745 N N . VAL B 1 75 ? 10.062 -34.281 -6.535 1 97.06 75 VAL B N 1
ATOM 3746 C CA . VAL B 1 75 ? 11.055 -33.531 -7.297 1 97.06 75 VAL B CA 1
ATOM 3747 C C . VAL B 1 75 ? 12.445 -34.094 -7.016 1 97.06 75 VAL B C 1
ATOM 3749 O O . VAL B 1 75 ? 13.453 -33.5 -7.398 1 97.06 75 VAL B O 1
ATOM 3752 N N . GLY B 1 76 ? 12.5 -35.25 -6.391 1 96.94 76 GLY B N 1
ATOM 3753 C CA . GLY B 1 76 ? 13.781 -35.844 -6.055 1 96.94 76 GLY B CA 1
ATOM 3754 C C . GLY B 1 76 ? 14.406 -35.25 -4.809 1 96.94 76 GLY B C 1
ATOM 3755 O O . GLY B 1 76 ? 13.914 -34.25 -4.273 1 96.94 76 GLY B O 1
ATOM 3756 N N . GLU B 1 77 ? 15.422 -35.906 -4.309 1 97.94 77 GLU B N 1
ATOM 3757 C CA . GLU B 1 77 ? 16.156 -35.406 -3.156 1 97.94 77 GLU B CA 1
ATOM 3758 C C . GLU B 1 77 ? 16.969 -34.156 -3.529 1 97.94 77 GLU B C 1
ATOM 3760 O O . GLU B 1 77 ? 18.078 -34.281 -4.039 1 97.94 77 GLU B O 1
ATOM 3765 N N . ASP B 1 78 ? 16.438 -33.031 -3.297 1 98.06 78 ASP B N 1
ATOM 3766 C CA . ASP B 1 78 ? 17 -31.719 -3.564 1 98.06 78 ASP B CA 1
ATOM 3767 C 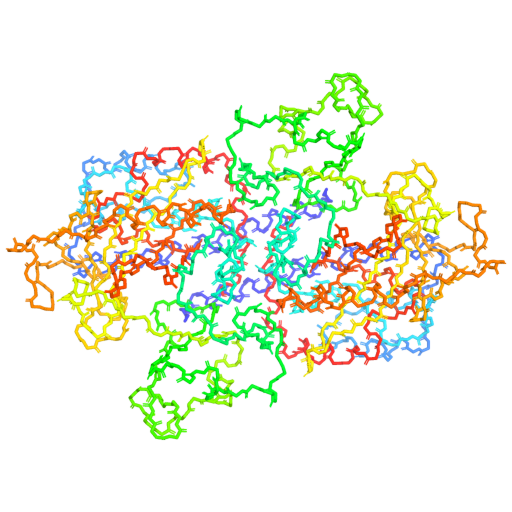C . ASP B 1 78 ? 17.109 -30.906 -2.285 1 98.06 78 ASP B C 1
ATOM 3769 O O . ASP B 1 78 ? 16.078 -30.484 -1.725 1 98.06 78 ASP B O 1
ATOM 3773 N N . ILE B 1 79 ? 18.234 -30.594 -1.864 1 98.25 79 ILE B N 1
ATOM 3774 C CA . ILE B 1 79 ? 18.422 -29.953 -0.57 1 98.25 79 ILE B CA 1
ATOM 3775 C C . ILE B 1 79 ? 17.938 -28.5 -0.64 1 98.25 79 ILE B C 1
ATOM 3777 O O . ILE B 1 79 ? 17.906 -27.797 0.376 1 98.25 79 ILE B O 1
ATOM 3781 N N . ASN B 1 80 ? 17.547 -28.047 -1.833 1 98.56 80 ASN B N 1
ATOM 3782 C CA . ASN B 1 80 ? 17.016 -26.703 -2 1 98.56 80 ASN B CA 1
ATOM 3783 C C . ASN B 1 80 ? 15.5 -26.672 -1.771 1 98.56 80 ASN B C 1
ATOM 3785 O O . ASN B 1 80 ? 14.883 -25.609 -1.826 1 98.56 80 ASN B O 1
ATOM 3789 N N . ILE B 1 81 ? 14.906 -27.828 -1.49 1 98.56 81 ILE B N 1
ATOM 3790 C CA . ILE B 1 81 ? 13.492 -27.859 -1.142 1 98.56 81 ILE B CA 1
ATOM 3791 C C . ILE B 1 81 ? 13.242 -26.953 0.062 1 98.56 81 ILE B C 1
ATOM 3793 O O . ILE B 1 81 ? 13.906 -27.078 1.09 1 98.56 81 ILE B O 1
ATOM 3797 N N . VAL B 1 82 ? 12.289 -26.094 -0.072 1 98 82 VAL B N 1
ATOM 3798 C CA . VAL B 1 82 ? 12.039 -25.062 0.941 1 98 82 VAL B CA 1
ATOM 3799 C C . VAL B 1 82 ? 10.969 -25.562 1.911 1 98 82 VAL B C 1
ATOM 3801 O O . VAL B 1 82 ? 9.875 -25.953 1.492 1 98 82 VAL B O 1
ATOM 3804 N N . PRO B 1 83 ? 11.281 -25.547 3.203 1 94.94 83 PRO B N 1
ATOM 3805 C CA . PRO B 1 83 ? 10.211 -25.844 4.16 1 94.94 83 PRO B CA 1
ATOM 3806 C C . PRO B 1 83 ? 9.125 -24.766 4.176 1 94.94 83 PRO B C 1
ATOM 3808 O O . PRO B 1 83 ? 9.43 -23.578 4.297 1 94.94 83 PRO B O 1
ATOM 3811 N N . ASP B 1 84 ? 7.918 -25.156 4.16 1 90.31 84 ASP B N 1
ATOM 3812 C CA . ASP B 1 84 ? 6.785 -24.25 4.039 1 90.31 84 ASP B CA 1
ATOM 3813 C C . ASP B 1 84 ? 6.73 -23.281 5.223 1 90.31 84 ASP B C 1
ATOM 3815 O O . ASP B 1 84 ? 6.445 -22.094 5.047 1 90.31 84 ASP B O 1
ATOM 3819 N N . ASP B 1 85 ? 6.914 -23.766 6.391 1 84.88 85 ASP B N 1
ATOM 3820 C CA . ASP B 1 85 ? 6.82 -22.938 7.586 1 84.88 85 ASP B CA 1
ATOM 3821 C C . ASP B 1 85 ? 7.922 -21.875 7.609 1 84.88 85 ASP B C 1
ATOM 3823 O O . ASP B 1 85 ? 7.684 -20.734 7.988 1 84.88 85 ASP B O 1
ATOM 3827 N N . ILE B 1 86 ? 9.133 -22.234 7.195 1 88.31 86 ILE B N 1
ATOM 3828 C CA . ILE B 1 86 ? 10.234 -21.281 7.145 1 88.31 86 ILE B CA 1
ATOM 3829 C C . ILE B 1 86 ? 9.969 -20.234 6.062 1 88.31 86 ILE B C 1
ATOM 3831 O O . ILE B 1 86 ? 10.227 -19.047 6.262 1 88.31 86 ILE B O 1
ATOM 3835 N N . CYS B 1 87 ? 9.453 -20.656 4.965 1 90.81 87 CYS B N 1
ATOM 3836 C CA . CYS B 1 87 ? 9.117 -19.719 3.9 1 90.81 87 CYS B CA 1
ATOM 3837 C C . CYS B 1 87 ? 8.094 -18.703 4.379 1 90.81 87 CYS B C 1
ATOM 3839 O O . CYS B 1 87 ? 8.305 -17.5 4.246 1 90.81 87 CYS B O 1
ATOM 3841 N N . HIS B 1 88 ? 7.059 -19.156 4.977 1 84.56 88 HIS B N 1
ATOM 3842 C CA . HIS B 1 88 ? 5.941 -18.312 5.3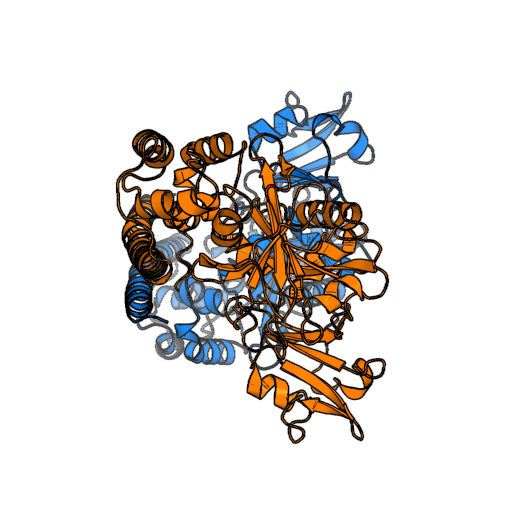67 1 84.56 88 HIS B CA 1
ATOM 3843 C C . HIS B 1 88 ? 6.332 -17.375 6.508 1 84.56 88 HIS B C 1
ATOM 3845 O O . HIS B 1 88 ? 5.902 -16.219 6.543 1 84.56 88 HIS B O 1
ATOM 3851 N N . ASN B 1 89 ? 7.152 -17.828 7.363 1 80.25 89 ASN B N 1
ATOM 3852 C CA . ASN B 1 89 ? 7.391 -17.078 8.594 1 80.25 89 ASN B CA 1
ATOM 3853 C C . ASN B 1 89 ? 8.656 -16.234 8.5 1 80.25 89 ASN B C 1
ATOM 3855 O O . ASN B 1 89 ? 8.836 -15.297 9.281 1 80.25 89 ASN B O 1
ATOM 3859 N N . ILE B 1 90 ? 9.508 -16.594 7.605 1 85.56 90 ILE B N 1
ATOM 3860 C CA . ILE B 1 90 ? 10.797 -15.906 7.598 1 85.56 90 ILE B CA 1
ATOM 3861 C C . ILE B 1 90 ? 11.062 -15.336 6.207 1 85.56 90 ILE B C 1
ATOM 3863 O O . ILE B 1 90 ? 11.148 -14.117 6.035 1 85.56 90 ILE B O 1
ATOM 3867 N N . ILE B 1 91 ? 11.055 -16.156 5.195 1 91.56 91 ILE B N 1
ATOM 3868 C CA . ILE B 1 91 ? 11.523 -15.766 3.867 1 91.56 91 ILE B CA 1
ATOM 3869 C C . ILE B 1 91 ? 10.547 -14.758 3.256 1 91.56 91 ILE B C 1
ATOM 3871 O O . ILE B 1 91 ? 10.953 -13.656 2.869 1 91.56 91 ILE B O 1
ATOM 3875 N N . GLU B 1 92 ? 9.273 -15.086 3.266 1 90.06 92 GLU B N 1
ATOM 3876 C CA . GLU B 1 92 ? 8.281 -14.242 2.605 1 90.06 92 GLU B CA 1
ATOM 3877 C C . GLU B 1 92 ? 8.172 -12.883 3.289 1 90.06 92 GLU B C 1
ATOM 3879 O O . GLU B 1 92 ? 8.148 -11.844 2.621 1 90.06 92 GLU B O 1
ATOM 3884 N N . PRO B 1 93 ? 8.164 -12.812 4.617 1 86.62 93 PRO B N 1
ATOM 3885 C CA . PRO B 1 93 ? 8.07 -11.492 5.25 1 86.62 93 PRO B CA 1
ATOM 3886 C C . PRO B 1 93 ? 9.281 -10.617 4.953 1 86.62 93 PRO B C 1
ATOM 3888 O O . PRO B 1 93 ? 9.18 -9.383 4.988 1 86.62 93 PRO B O 1
ATOM 3891 N N . ILE B 1 94 ? 10.391 -11.227 4.668 1 91 94 ILE B N 1
ATOM 3892 C CA . ILE B 1 94 ? 11.602 -10.469 4.367 1 91 94 ILE B CA 1
ATOM 3893 C C . ILE B 1 94 ? 11.602 -10.047 2.9 1 91 94 ILE B C 1
ATOM 3895 O O . ILE B 1 94 ? 11.883 -8.891 2.582 1 91 94 ILE B O 1
ATOM 3899 N N . LEU B 1 95 ? 11.219 -10.922 2.033 1 94.5 95 LEU B N 1
ATOM 3900 C CA . LEU B 1 95 ? 11.25 -10.648 0.6 1 94.5 95 LEU B CA 1
ATOM 3901 C C . LEU B 1 95 ? 10.039 -9.828 0.173 1 94.5 95 LEU B C 1
ATOM 3903 O O . LEU B 1 95 ? 10.102 -9.078 -0.808 1 94.5 95 LEU B O 1
ATOM 3907 N N . ASN B 1 96 ? 8.945 -10.039 0.859 1 93.31 96 ASN B N 1
ATOM 3908 C CA . ASN B 1 96 ? 7.695 -9.305 0.663 1 93.31 96 ASN B CA 1
ATOM 3909 C C . ASN B 1 96 ? 7.199 -8.688 1.964 1 93.31 96 ASN B C 1
ATOM 3911 O O . ASN B 1 96 ? 6.25 -9.18 2.572 1 93.31 96 ASN B O 1
ATOM 3915 N N . PRO B 1 97 ? 7.738 -7.602 2.33 1 89.38 97 PRO B N 1
ATOM 3916 C CA . PRO B 1 97 ? 7.355 -7.023 3.621 1 89.38 97 PRO B CA 1
ATOM 3917 C C . PRO B 1 97 ? 5.852 -6.793 3.74 1 89.38 97 PRO B C 1
ATOM 3919 O O . PRO B 1 97 ? 5.23 -6.258 2.818 1 89.38 97 PRO B O 1
ATOM 3922 N N . ILE B 1 98 ? 5.34 -7.141 4.863 1 86.06 98 ILE B N 1
ATOM 3923 C CA . ILE B 1 98 ? 3.9 -7.172 5.109 1 86.06 98 ILE B CA 1
ATOM 3924 C C . ILE B 1 98 ? 3.316 -5.773 4.926 1 86.06 98 ILE B C 1
ATOM 3926 O O . ILE B 1 98 ? 2.201 -5.621 4.422 1 86.06 98 ILE B O 1
ATOM 3930 N N . ARG B 1 99 ? 4.008 -4.742 5.25 1 86.06 99 ARG B N 1
ATOM 3931 C CA . ARG B 1 99 ? 3.516 -3.369 5.266 1 86.06 99 ARG B CA 1
ATOM 3932 C C . ARG B 1 99 ? 3.143 -2.902 3.863 1 86.06 99 ARG B C 1
ATOM 3934 O O . ARG B 1 99 ? 2.406 -1.926 3.705 1 86.06 99 ARG B O 1
ATOM 3941 N N . TYR B 1 100 ? 3.602 -3.609 2.857 1 92.44 100 TYR B N 1
ATOM 3942 C CA . TYR B 1 100 ? 3.336 -3.158 1.495 1 92.44 100 TYR B CA 1
ATOM 3943 C C . TYR B 1 100 ? 2.297 -4.047 0.82 1 92.44 100 TYR B C 1
ATOM 3945 O O . TYR B 1 100 ? 1.762 -3.695 -0.234 1 92.44 100 TYR B O 1
ATOM 3953 N N . ARG B 1 101 ? 1.897 -5.133 1.396 1 92.81 101 ARG B N 1
ATOM 3954 C CA . ARG B 1 101 ? 1.212 -6.211 0.693 1 92.81 101 ARG B CA 1
ATOM 3955 C C . ARG B 1 101 ? -0.236 -5.84 0.393 1 92.81 101 ARG B C 1
ATOM 3957 O O . ARG B 1 101 ? -0.72 -6.055 -0.72 1 92.81 101 ARG B O 1
ATOM 3964 N N . SER B 1 102 ? -0.917 -5.262 1.348 1 92.25 102 SER B N 1
ATOM 3965 C CA . SER B 1 102 ? -2.369 -5.133 1.263 1 92.25 102 SER B CA 1
ATOM 3966 C C . SER B 1 102 ? -2.775 -4.227 0.106 1 92.25 102 SER B C 1
ATOM 3968 O O . SER B 1 102 ? -3.736 -4.516 -0.609 1 92.25 102 SER B O 1
ATOM 3970 N N . LEU B 1 103 ? -2.064 -3.17 -0.031 1 96.06 103 LEU B N 1
ATOM 3971 C CA . LEU B 1 103 ? -2.426 -2.266 -1.117 1 96.06 103 LEU B CA 1
ATOM 3972 C C . LEU B 1 103 ? -2.092 -2.883 -2.471 1 96.06 103 LEU B C 1
ATOM 3974 O O . LEU B 1 103 ? -2.885 -2.791 -3.412 1 96.06 103 LEU B O 1
ATOM 3978 N N . TYR B 1 104 ? -0.979 -3.527 -2.568 1 96.5 104 TYR B N 1
ATOM 3979 C CA . TYR B 1 104 ? -0.641 -4.238 -3.795 1 96.5 104 TYR B CA 1
ATOM 3980 C C . TYR B 1 104 ? -1.661 -5.332 -4.094 1 96.5 104 TYR B C 1
ATOM 3982 O O . TYR B 1 104 ? -1.941 -5.629 -5.254 1 96.5 104 TYR B O 1
ATOM 3990 N N . ALA B 1 105 ? -2.193 -5.922 -3.018 1 95.12 105 ALA B N 1
ATOM 3991 C CA . ALA B 1 105 ? -3.064 -7.086 -3.162 1 95.12 105 ALA B CA 1
ATOM 3992 C C . ALA B 1 105 ? -4.5 -6.664 -3.451 1 95.12 105 ALA B C 1
ATOM 3994 O O . ALA B 1 105 ? -5.34 -7.496 -3.807 1 95.12 105 ALA B O 1
ATOM 3995 N N . ASP B 1 106 ? -4.867 -5.418 -3.25 1 96.75 106 ASP B N 1
ATOM 3996 C CA . ASP B 1 106 ? -6.207 -4.949 -3.586 1 96.75 106 ASP B CA 1
ATOM 3997 C C . ASP B 1 106 ? -6.43 -4.957 -5.098 1 96.75 106 ASP B C 1
ATOM 3999 O O . ASP B 1 106 ? -5.875 -4.121 -5.812 1 96.75 106 ASP B O 1
ATOM 4003 N N . LYS B 1 107 ? -7.289 -5.789 -5.574 1 97 107 LYS B N 1
ATOM 4004 C CA . LYS B 1 107 ? -7.516 -6.004 -7 1 97 107 LYS B CA 1
ATOM 4005 C C . LYS B 1 107 ? -8.008 -4.727 -7.676 1 97 107 LYS B C 1
ATOM 4007 O O . LYS B 1 107 ? -7.801 -4.531 -8.875 1 97 107 LYS B O 1
ATOM 4012 N N . CYS B 1 108 ? -8.641 -3.854 -6.883 1 97.62 108 CYS B N 1
ATOM 4013 C CA . CYS B 1 108 ? -9.102 -2.582 -7.434 1 97.62 108 CYS B CA 1
ATOM 4014 C C . CYS B 1 108 ? -7.926 -1.673 -7.77 1 97.62 108 CYS B C 1
ATOM 4016 O O . CYS B 1 108 ? -8.078 -0.702 -8.516 1 97.62 108 CYS B O 1
ATOM 4018 N N . MET B 1 109 ? -6.758 -2.025 -7.27 1 96.56 109 MET B N 1
ATOM 4019 C CA . MET B 1 109 ? -5.637 -1.101 -7.402 1 96.56 109 MET B CA 1
ATOM 4020 C C . MET B 1 109 ? -4.641 -1.597 -8.445 1 96.56 109 MET B C 1
ATOM 4022 O O . MET B 1 109 ? -3.701 -0.886 -8.805 1 96.56 109 MET B O 1
ATOM 4026 N N . PHE B 1 110 ? -4.812 -2.775 -9.031 1 95.88 110 PHE B N 1
ATOM 4027 C CA . PHE B 1 110 ? -3.842 -3.404 -9.922 1 95.88 110 PHE B CA 1
ATOM 4028 C C . PHE B 1 110 ? -3.439 -2.451 -11.039 1 95.88 110 PHE B C 1
ATOM 4030 O O . PHE B 1 110 ? -2.25 -2.266 -11.305 1 95.88 110 PHE B O 1
ATOM 4037 N N . GLU B 1 111 ? -4.391 -1.846 -11.633 1 92.88 111 GLU B N 1
ATOM 4038 C CA . GLU B 1 111 ? -4.113 -1.031 -12.812 1 92.88 111 GLU B CA 1
ATOM 4039 C C . GLU B 1 111 ? -3.318 0.219 -12.445 1 92.88 111 GLU B C 1
ATOM 4041 O O . GLU B 1 111 ? -2.582 0.757 -13.273 1 92.88 111 GLU B O 1
ATOM 4046 N N . LYS B 1 112 ? -3.41 0.685 -11.18 1 92.69 112 LYS B N 1
ATOM 4047 C CA . LYS B 1 112 ? -2.613 1.819 -10.727 1 92.69 112 LYS B CA 1
ATOM 4048 C C . LYS B 1 112 ? -1.12 1.515 -10.812 1 92.69 112 LYS B C 1
ATOM 4050 O O . LYS B 1 112 ? -0.319 2.398 -11.125 1 92.69 112 LYS B O 1
ATOM 4055 N N . PHE B 1 113 ? -0.795 0.312 -10.617 1 94.5 113 PHE B N 1
ATOM 4056 C CA . PHE B 1 113 ? 0.613 -0.066 -10.586 1 94.5 113 PHE B CA 1
ATOM 4057 C C . PHE B 1 113 ? 1.092 -0.478 -11.977 1 94.5 113 PHE B C 1
ATOM 4059 O O . PHE B 1 113 ? 2.293 -0.46 -12.258 1 94.5 113 PHE B O 1
ATOM 4066 N N . LEU B 1 114 ? 0.121 -0.757 -12.891 1 92.94 114 LEU B N 1
ATOM 4067 C CA . LEU B 1 114 ? 0.493 -1.339 -14.18 1 92.94 114 LEU B CA 1
ATOM 4068 C C . LEU B 1 114 ? 0.335 -0.32 -15.305 1 92.94 114 LEU B C 1
ATOM 4070 O O . LEU B 1 114 ? 0.991 -0.429 -16.344 1 92.94 114 LEU B O 1
ATOM 4074 N N . PHE B 1 115 ? -0.511 0.673 -15.242 1 78.12 115 PHE B N 1
ATOM 4075 C CA . PHE B 1 115 ? -1.008 1.512 -16.328 1 78.12 115 PHE B CA 1
ATOM 4076 C C . PHE B 1 115 ? 0.138 2.254 -17 1 78.12 115 PHE B C 1
ATOM 4078 O O . PHE B 1 115 ? 0.171 2.365 -18.234 1 78.12 115 PHE B O 1
ATOM 4085 N N . ASN B 1 116 ? 1.035 2.695 -16.328 1 78.81 116 ASN B N 1
ATOM 4086 C CA . ASN B 1 116 ? 2.08 3.498 -16.969 1 78.81 116 ASN B CA 1
ATOM 4087 C C . ASN B 1 116 ? 3.158 2.621 -17.594 1 78.81 116 ASN B C 1
ATOM 4089 O O . ASN B 1 116 ? 3.955 3.096 -18.406 1 78.81 116 ASN B O 1
ATOM 4093 N N . HIS B 1 117 ? 3.035 1.456 -17.312 1 87.38 117 HIS B N 1
ATOM 4094 C CA . HIS B 1 117 ? 4.094 0.561 -17.766 1 87.38 117 HIS B CA 1
ATOM 4095 C C . HIS B 1 117 ? 3.703 -0.138 -19.062 1 87.38 117 HIS B C 1
ATOM 4097 O O . HIS B 1 117 ? 4.559 -0.421 -19.906 1 87.38 117 HIS B O 1
ATOM 4103 N N . PHE B 1 118 ? 2.408 -0.399 -19.219 1 90.31 118 PHE B N 1
ATOM 4104 C CA . PHE B 1 118 ? 1.925 -1.121 -20.391 1 90.31 118 PHE B CA 1
ATOM 4105 C C . PHE B 1 118 ? 1.129 -0.197 -21.297 1 90.31 118 PHE B C 1
ATOM 4107 O O . PHE B 1 118 ? 0.29 0.576 -20.828 1 90.31 118 PHE B O 1
ATOM 4114 N N . THR B 1 119 ? 1.408 -0.224 -22.516 1 82.62 119 THR B N 1
ATOM 4115 C CA . THR B 1 119 ? 0.665 0.549 -23.5 1 82.62 119 THR B CA 1
ATOM 4116 C C . THR B 1 119 ? -0.716 -0.055 -23.734 1 82.62 119 THR B C 1
ATOM 4118 O O . THR B 1 119 ? -1.688 0.671 -23.953 1 82.62 119 THR B O 1
ATOM 4121 N N . ASN B 1 120 ? -0.709 -1.356 -23.656 1 83.12 120 ASN B N 1
ATOM 4122 C CA . ASN B 1 120 ? -1.963 -2.078 -23.844 1 83.12 120 ASN B CA 1
ATOM 4123 C C . ASN B 1 120 ? -2.5 -2.633 -22.531 1 83.12 120 ASN B C 1
ATOM 4125 O O . ASN B 1 120 ? -1.743 -2.824 -21.578 1 83.12 120 ASN B O 1
ATOM 4129 N N . GLN B 1 121 ? -3.783 -2.836 -22.594 1 86.38 121 GLN B N 1
ATOM 4130 C CA . GLN B 1 121 ? -4.414 -3.438 -21.422 1 86.38 121 GLN B CA 1
ATOM 4131 C C . GLN B 1 121 ? -3.984 -4.891 -21.25 1 86.38 121 GLN B C 1
ATOM 4133 O O . GLN B 1 121 ? -4.164 -5.707 -22.156 1 86.38 121 GLN B O 1
ATOM 4138 N N . VAL B 1 122 ? -3.43 -5.184 -20.094 1 94.38 122 VAL B N 1
ATOM 4139 C CA . VAL B 1 122 ? -2.912 -6.535 -19.891 1 94.38 122 VAL B CA 1
ATOM 4140 C C . VAL B 1 122 ? -3.775 -7.27 -18.875 1 94.38 122 VAL B C 1
ATOM 4142 O O . VAL B 1 122 ? -3.613 -8.477 -18.656 1 94.38 122 VAL B O 1
ATOM 4145 N N . THR B 1 123 ? -4.652 -6.582 -18.188 1 96.12 123 THR B N 1
ATOM 4146 C CA . THR B 1 123 ? -5.621 -7.16 -17.266 1 96.12 123 THR B CA 1
ATOM 4147 C C . THR B 1 123 ? -7.023 -7.121 -17.859 1 96.12 123 THR B C 1
ATOM 4149 O O . THR B 1 123 ? -7.27 -6.422 -18.844 1 96.12 123 THR B O 1
ATOM 4152 N N . PRO B 1 124 ? -7.973 -7.98 -17.312 1 96.25 124 PRO B N 1
ATOM 4153 C CA . PRO B 1 124 ? -9.359 -7.727 -17.703 1 96.25 124 PRO B CA 1
ATOM 4154 C C . PRO B 1 124 ? -9.797 -6.289 -17.438 1 96.25 124 PRO B C 1
ATOM 4156 O O . PRO B 1 124 ? -9.336 -5.672 -16.469 1 96.25 124 PRO B O 1
ATOM 4159 N N . ARG B 1 125 ? -10.633 -5.777 -18.297 1 95.81 125 ARG B N 1
ATOM 4160 C CA . ARG B 1 125 ? -11.18 -4.445 -18.047 1 95.81 125 ARG B CA 1
ATOM 4161 C C . ARG B 1 125 ? -12.008 -4.422 -16.766 1 95.81 125 ARG B C 1
ATOM 4163 O O . ARG B 1 125 ? -12.859 -5.297 -16.562 1 95.81 125 ARG B O 1
ATOM 4170 N N . THR B 1 126 ? -11.758 -3.502 -15.922 1 97.25 126 THR B N 1
ATOM 4171 C CA . THR B 1 126 ? -12.562 -3.285 -14.727 1 97.25 126 THR B CA 1
ATOM 4172 C C . THR B 1 126 ? -13.586 -2.176 -14.953 1 97.25 126 THR B C 1
ATOM 4174 O O . THR B 1 126 ? -13.219 -1.011 -15.117 1 97.25 126 THR B O 1
ATOM 4177 N N . LEU B 1 127 ? -14.797 -2.521 -14.914 1 98.06 127 LEU B N 1
ATOM 4178 C CA . LEU B 1 127 ? -15.852 -1.594 -15.312 1 98.06 127 LEU B CA 1
ATOM 4179 C C . LEU B 1 127 ? -16.281 -0.725 -14.133 1 98.06 127 LEU B C 1
ATOM 4181 O O . LEU B 1 127 ? -16.672 0.431 -14.32 1 98.06 127 LEU B O 1
ATOM 4185 N N . LEU B 1 128 ? -16.281 -1.313 -12.992 1 98.5 128 LEU B N 1
ATOM 4186 C CA . LEU B 1 128 ? -16.703 -0.641 -11.766 1 98.5 128 LEU B CA 1
ATOM 4187 C C . LEU B 1 128 ? -15.906 -1.158 -10.57 1 98.5 128 LEU B C 1
ATOM 4189 O O . LEU B 1 128 ? -15.672 -2.363 -10.453 1 98.5 128 LEU B O 1
ATOM 4193 N N . ARG B 1 129 ? -15.5 -0.251 -9.727 1 98.38 129 ARG B N 1
ATOM 4194 C CA . ARG B 1 129 ? -14.789 -0.565 -8.492 1 98.38 129 ARG B CA 1
ATOM 4195 C C . ARG B 1 129 ? -15.5 0.022 -7.281 1 98.38 129 ARG B C 1
ATOM 4197 O O . ARG B 1 129 ? -16.016 1.137 -7.34 1 98.38 129 ARG B O 1
ATOM 4204 N N . ASN B 1 130 ? -15.578 -0.713 -6.281 1 98.62 130 ASN B N 1
ATOM 4205 C CA . ASN B 1 130 ? -15.828 -0.182 -4.949 1 98.62 130 ASN B CA 1
ATOM 4206 C C . ASN B 1 130 ? -14.609 -0.341 -4.039 1 98.62 130 ASN B C 1
ATOM 4208 O O . ASN B 1 130 ? -14.195 -1.463 -3.75 1 98.62 130 ASN B O 1
ATOM 4212 N N . ILE B 1 131 ? -14.031 0.801 -3.652 1 98.38 131 ILE B N 1
ATOM 4213 C CA . ILE B 1 131 ? -12.852 0.834 -2.789 1 98.38 131 ILE B CA 1
ATOM 4214 C C . ILE B 1 131 ? -13.203 1.521 -1.471 1 98.38 131 ILE B C 1
ATOM 4216 O O . ILE B 1 131 ? -13.383 2.74 -1.428 1 98.38 131 ILE B O 1
ATOM 4220 N N . ASN B 1 132 ? -13.273 0.723 -0.438 1 96.75 132 ASN B N 1
ATOM 4221 C CA . ASN B 1 132 ? -13.562 1.275 0.88 1 96.75 132 ASN B CA 1
ATOM 4222 C C . ASN B 1 132 ? -14.883 2.039 0.888 1 96.75 132 ASN B C 1
ATOM 4224 O O . ASN B 1 132 ? -14.984 3.109 1.49 1 96.75 132 ASN B O 1
ATOM 4228 N N . GLY B 1 133 ? -15.82 1.535 0.144 1 96.81 133 GLY B N 1
ATOM 4229 C CA . GLY B 1 133 ? -17.141 2.123 0.132 1 96.81 133 GLY B CA 1
ATOM 4230 C C . GLY B 1 133 ? -17.297 3.236 -0.888 1 96.81 133 GLY B C 1
ATOM 4231 O O . GLY B 1 133 ? -18.344 3.885 -0.957 1 96.81 133 GLY B O 1
ATOM 4232 N N . ILE B 1 134 ? -16.297 3.473 -1.693 1 98.19 134 ILE B N 1
ATOM 4233 C CA . ILE B 1 134 ? -16.328 4.539 -2.689 1 98.19 134 ILE B CA 1
ATOM 4234 C C . ILE B 1 134 ? -16.328 3.934 -4.094 1 98.19 134 ILE B C 1
ATOM 4236 O O . ILE B 1 134 ? -15.523 3.041 -4.391 1 98.19 134 ILE B O 1
ATOM 4240 N N . TYR B 1 135 ? -17.172 4.445 -4.973 1 98.38 135 TYR B N 1
ATOM 4241 C CA . TYR B 1 135 ? -17.297 3.896 -6.32 1 98.38 135 TYR B CA 1
ATOM 4242 C C . TYR B 1 135 ? -16.391 4.641 -7.297 1 98.38 135 TYR B C 1
ATOM 4244 O O . TYR B 1 135 ? -16.281 5.867 -7.238 1 98.38 135 TYR B O 1
ATOM 4252 N N . TYR B 1 136 ? -15.742 3.895 -8.125 1 97.75 136 TYR B N 1
ATOM 4253 C CA . TYR B 1 136 ? -14.883 4.43 -9.172 1 97.75 136 TYR B CA 1
ATOM 4254 C C . TYR B 1 136 ? -15.164 3.75 -10.508 1 97.75 136 TYR B C 1
ATOM 4256 O O . TYR B 1 136 ? -15.477 2.557 -10.547 1 97.75 136 TYR B O 1
ATOM 4264 N N . ASP B 1 137 ? -15.016 4.488 -11.57 1 96.75 137 ASP B N 1
ATOM 4265 C CA . ASP B 1 137 ? -15.133 3.902 -12.898 1 96.75 137 ASP B CA 1
ATOM 4266 C C . ASP B 1 137 ? -13.812 3.299 -13.359 1 96.75 137 ASP B C 1
ATOM 4268 O O . ASP B 1 137 ? -12.883 3.143 -12.562 1 96.75 137 ASP B O 1
ATOM 4272 N N . GLU B 1 138 ? -13.711 2.893 -14.625 1 94.44 138 GLU B N 1
ATOM 4273 C CA . GLU B 1 138 ? -12.562 2.195 -15.195 1 94.44 138 GLU B CA 1
ATOM 4274 C C . GLU B 1 138 ? -11.305 3.051 -15.117 1 94.44 138 GLU B C 1
ATOM 4276 O O . GLU B 1 138 ? -10.195 2.521 -14.992 1 94.44 138 GLU B O 1
ATOM 4281 N N . ASN B 1 139 ? -11.461 4.344 -15.141 1 93.06 139 ASN B N 1
ATOM 4282 C CA . ASN B 1 139 ? -10.328 5.27 -15.148 1 93.06 139 ASN B CA 1
ATOM 4283 C C . ASN B 1 139 ? -10.102 5.879 -13.766 1 93.06 139 ASN B C 1
ATOM 4285 O O . ASN B 1 139 ? -9.422 6.898 -13.641 1 93.06 139 ASN B O 1
ATOM 4289 N N . TYR B 1 140 ? -10.766 5.363 -12.688 1 94.88 140 TYR B N 1
ATOM 4290 C CA . TYR B 1 140 ? -10.617 5.75 -11.289 1 94.88 140 TYR B CA 1
ATOM 4291 C C . TYR B 1 140 ? -11.234 7.121 -11.031 1 94.88 140 TYR B C 1
ATOM 4293 O O . TYR B 1 140 ? -10.781 7.855 -10.148 1 94.88 140 TYR B O 1
ATOM 4301 N N . ASN B 1 141 ? -12.148 7.496 -11.883 1 95.69 141 ASN B N 1
ATOM 4302 C CA . ASN B 1 141 ? -12.969 8.641 -11.516 1 95.69 141 ASN B CA 1
ATOM 4303 C C . ASN B 1 141 ? -14.031 8.266 -10.484 1 95.69 141 ASN B C 1
ATOM 4305 O O . ASN B 1 141 ? -14.742 7.277 -10.664 1 95.69 141 ASN B O 1
ATOM 4309 N N . GLU B 1 142 ? -14.055 9.023 -9.477 1 96.75 142 GLU B N 1
ATOM 4310 C CA . GLU B 1 142 ? -15.047 8.773 -8.438 1 96.75 142 GLU B CA 1
ATOM 4311 C C . GLU B 1 142 ? -16.469 8.969 -8.961 1 96.75 142 GLU B C 1
ATOM 4313 O O . GLU B 1 142 ? -16.734 9.906 -9.711 1 96.75 142 GLU B O 1
ATOM 4318 N N . LEU B 1 143 ? -17.344 8.094 -8.578 1 97.12 143 LEU B N 1
ATOM 4319 C CA . LEU B 1 143 ? -18.719 8.125 -9.023 1 97.12 143 LEU B CA 1
ATOM 4320 C C . LEU B 1 143 ? -19.672 8.305 -7.844 1 97.12 143 LEU B C 1
ATOM 4322 O O . LEU B 1 143 ? -19.453 7.738 -6.773 1 97.12 143 LEU B O 1
ATOM 4326 N N . ASP B 1 144 ? -20.734 9.031 -8.117 1 96 144 ASP B N 1
ATOM 4327 C CA . ASP B 1 144 ? -21.859 9.031 -7.188 1 96 144 ASP B CA 1
ATOM 4328 C C . ASP B 1 144 ? -22.703 7.758 -7.336 1 96 144 ASP B C 1
ATOM 4330 O O . ASP B 1 144 ? -23.078 7.383 -8.445 1 96 144 ASP B O 1
ATOM 4334 N N . GLU B 1 145 ? -22.891 7.207 -6.293 1 95.56 145 GLU B N 1
ATOM 4335 C CA . GLU B 1 145 ? -23.625 5.945 -6.281 1 95.56 145 GLU B CA 1
ATOM 4336 C C . GLU B 1 145 ? -24.938 6.066 -7.059 1 95.56 145 GLU B C 1
ATOM 4338 O O . GLU B 1 145 ? -25.297 5.164 -7.816 1 95.56 145 GLU B O 1
ATOM 4343 N N . SER B 1 146 ? -25.656 7.18 -6.898 1 94.31 146 SER B N 1
ATOM 4344 C CA . SER B 1 146 ? -26.984 7.383 -7.5 1 94.31 146 SER B CA 1
ATOM 4345 C C . SER B 1 146 ? -26.875 7.504 -9.016 1 94.31 146 SER B C 1
ATOM 4347 O O . SER B 1 146 ? -27.875 7.348 -9.727 1 94.31 146 SER B O 1
ATOM 4349 N N . GLU B 1 147 ? -25.688 7.715 -9.516 1 94.81 147 GLU B N 1
ATOM 4350 C CA . GLU B 1 147 ? -25.516 7.949 -10.945 1 94.81 147 GLU B CA 1
ATOM 4351 C C . GLU B 1 147 ? -25.016 6.691 -11.648 1 94.81 147 GLU B C 1
ATOM 4353 O O . GLU B 1 147 ? -24.875 6.676 -12.875 1 94.81 147 GLU B O 1
ATOM 4358 N N . ILE B 1 148 ? -24.797 5.699 -10.93 1 97.06 148 ILE B N 1
ATOM 4359 C CA . ILE B 1 148 ? -24.25 4.48 -11.516 1 97.06 148 ILE B CA 1
ATOM 4360 C C . ILE B 1 148 ? -25.375 3.688 -12.195 1 97.06 148 ILE B C 1
ATOM 4362 O O . ILE B 1 148 ? -26.391 3.385 -11.57 1 97.06 148 ILE B O 1
ATOM 4366 N N . ASN B 1 149 ? -25.188 3.404 -13.398 1 95.44 149 ASN B N 1
ATOM 4367 C CA . ASN B 1 149 ? -26.078 2.541 -14.172 1 95.44 149 ASN B CA 1
ATOM 4368 C C . ASN B 1 149 ? -25.328 1.331 -14.734 1 95.44 149 ASN B C 1
ATOM 4370 O O . ASN B 1 149 ? -24.609 1.441 -15.734 1 95.44 149 ASN B O 1
ATOM 4374 N N . ILE B 1 150 ? -25.531 0.215 -14.203 1 95.19 150 ILE B N 1
ATOM 4375 C CA . ILE B 1 150 ? -24.797 -1.008 -14.523 1 95.19 150 ILE B CA 1
ATOM 4376 C C . ILE B 1 150 ? -25.078 -1.412 -15.969 1 95.19 150 ILE B C 1
ATOM 4378 O O . ILE B 1 150 ? -24.172 -1.873 -16.672 1 95.19 150 ILE B O 1
ATOM 4382 N N . ASP B 1 151 ? -26.297 -1.278 -16.359 1 92.44 151 ASP B N 1
ATOM 4383 C CA . ASP B 1 151 ? -26.672 -1.664 -17.719 1 92.44 151 ASP B CA 1
ATOM 4384 C C . ASP B 1 151 ? -25.906 -0.844 -18.75 1 92.44 151 ASP B C 1
ATOM 4386 O O . ASP B 1 151 ? -25.5 -1.368 -19.797 1 92.44 151 ASP B O 1
ATOM 4390 N N . ILE B 1 152 ? -25.688 0.365 -18.438 1 93.25 152 ILE B N 1
ATOM 4391 C CA . ILE B 1 152 ? -24.984 1.25 -19.359 1 93.25 152 ILE B CA 1
ATOM 4392 C C . ILE B 1 152 ? -23.5 0.907 -19.375 1 93.25 152 ILE B C 1
ATOM 4394 O O . ILE B 1 152 ? -22.891 0.779 -20.438 1 93.25 152 ILE B O 1
ATOM 4398 N N . ILE B 1 153 ? -22.875 0.685 -18.203 1 94.31 153 ILE B N 1
ATOM 4399 C CA . ILE B 1 153 ? -21.438 0.47 -18.109 1 94.31 153 ILE B CA 1
ATOM 4400 C C . ILE B 1 153 ? -21.078 -0.9 -18.688 1 94.31 153 ILE B C 1
ATOM 4402 O O . ILE B 1 153 ? -19.969 -1.114 -19.141 1 94.31 153 ILE B O 1
ATOM 4406 N N . SER B 1 154 ? -22.031 -1.771 -18.703 1 94.31 154 SER B N 1
ATOM 4407 C CA . SER B 1 154 ? -21.766 -3.156 -19.078 1 94.31 154 SER B CA 1
ATOM 4408 C C . SER B 1 154 ? -22.391 -3.494 -20.422 1 94.31 154 SER B C 1
ATOM 4410 O O . SER B 1 154 ? -22.406 -4.656 -20.828 1 94.31 154 SER B O 1
ATOM 4412 N N . ASP B 1 155 ? -22.891 -2.566 -21.156 1 93.56 155 ASP B N 1
ATOM 4413 C CA . ASP B 1 155 ? -23.719 -2.77 -22.344 1 93.56 155 ASP B CA 1
ATOM 4414 C C . ASP B 1 155 ? -22.969 -3.594 -23.391 1 93.56 155 ASP B C 1
ATOM 4416 O O . ASP B 1 155 ? -23.562 -4.426 -24.078 1 93.56 155 ASP B O 1
ATOM 4420 N N . ALA B 1 156 ? -21.75 -3.453 -23.484 1 94.19 156 ALA B N 1
ATOM 4421 C CA . ALA B 1 156 ? -20.969 -4.059 -24.547 1 94.19 156 ALA B CA 1
ATOM 4422 C C . ALA B 1 156 ? -20.625 -5.508 -24.219 1 94.19 156 ALA B C 1
ATOM 4424 O O . ALA B 1 156 ? -20.031 -6.219 -25.031 1 94.19 156 ALA B O 1
ATOM 4425 N N . PHE B 1 157 ? -21.016 -6.02 -23.078 1 96.25 157 PHE B N 1
ATOM 4426 C CA . PHE B 1 157 ? -20.578 -7.332 -22.609 1 96.25 157 PHE B CA 1
ATOM 4427 C C . PHE B 1 157 ? -21.766 -8.289 -22.5 1 96.25 157 PHE B C 1
ATOM 4429 O O . PHE B 1 157 ? -22.891 -7.855 -22.266 1 96.25 157 PHE B O 1
ATOM 4436 N N . ASP B 1 158 ? -21.453 -9.594 -22.609 1 95.94 158 ASP B N 1
ATOM 4437 C CA . ASP B 1 158 ? -22.484 -10.625 -22.453 1 95.94 158 ASP B CA 1
ATOM 4438 C C . ASP B 1 158 ? -22.328 -11.359 -21.125 1 95.94 158 ASP B C 1
ATOM 4440 O O . ASP B 1 158 ? -23.266 -12.031 -20.688 1 95.94 158 ASP B O 1
ATOM 4444 N N . LYS B 1 159 ? -21.141 -11.242 -20.594 1 95.94 159 LYS B N 1
ATOM 4445 C CA . LYS B 1 159 ? -20.828 -11.867 -19.312 1 95.94 159 LYS B CA 1
ATOM 4446 C C . LYS B 1 159 ? -19.953 -10.961 -18.453 1 95.94 159 LYS B C 1
ATOM 4448 O O . LYS B 1 159 ? -19.125 -10.211 -18.984 1 95.94 159 LYS B O 1
ATOM 4453 N N . LEU B 1 160 ? -20.188 -11 -17.172 1 97.44 160 LEU B N 1
ATOM 4454 C CA . LEU B 1 160 ? -19.422 -10.219 -16.219 1 97.44 160 LEU B CA 1
ATOM 4455 C C . LEU B 1 160 ? -18.984 -11.078 -15.039 1 97.44 160 LEU B C 1
ATOM 4457 O O . LEU B 1 160 ? -19.625 -12.094 -14.742 1 97.44 160 LEU B O 1
ATOM 4461 N N . ILE B 1 161 ? -17.938 -10.734 -14.438 1 97 161 ILE B N 1
ATOM 4462 C CA . ILE B 1 161 ? -17.484 -11.352 -13.203 1 97 161 ILE B CA 1
ATOM 4463 C C . ILE B 1 161 ? -17.438 -10.305 -12.086 1 97 161 ILE B C 1
ATOM 4465 O O . ILE B 1 161 ? -17.031 -9.164 -12.32 1 97 161 ILE B O 1
ATOM 4469 N N . VAL B 1 162 ? -17.922 -10.656 -10.961 1 97.44 162 VAL B N 1
ATOM 4470 C CA . VAL B 1 162 ? -17.844 -9.828 -9.758 1 97.44 162 VAL B CA 1
ATOM 4471 C C . VAL B 1 162 ? -17.031 -10.555 -8.688 1 97.44 162 VAL B C 1
ATOM 4473 O O . VAL B 1 162 ? -17.234 -11.75 -8.453 1 97.44 162 VAL B O 1
ATOM 4476 N N . LYS B 1 163 ? -16.094 -9.883 -8.078 1 96.44 163 LYS B N 1
ATOM 4477 C CA . LYS B 1 163 ? -15.273 -10.516 -7.055 1 96.44 163 LYS B CA 1
ATOM 4478 C C . LYS B 1 163 ? -14.898 -9.523 -5.961 1 96.44 163 LYS B C 1
ATOM 4480 O O . LYS B 1 163 ? -14.781 -8.32 -6.219 1 96.44 163 LYS B O 1
ATOM 4485 N N . PRO B 1 164 ? -14.766 -10.016 -4.738 1 96.88 164 PRO B N 1
ATOM 4486 C CA . PRO B 1 164 ? -14.164 -9.156 -3.715 1 96.88 164 PRO B CA 1
ATOM 4487 C C . PRO B 1 164 ? -12.734 -8.727 -4.07 1 96.88 164 PRO B C 1
ATOM 4489 O O . PRO B 1 164 ? -11.984 -9.5 -4.668 1 96.88 164 PRO B O 1
ATOM 4492 N N . SER B 1 165 ? -12.398 -7.543 -3.711 1 97 165 SER B N 1
ATOM 4493 C CA . SER B 1 165 ? -11.102 -7.031 -4.141 1 97 165 SER B CA 1
ATOM 4494 C C . SER B 1 165 ? -10.031 -7.262 -3.074 1 97 165 SER B C 1
ATOM 4496 O O . SER B 1 165 ? -8.836 -7.199 -3.363 1 97 165 SER B O 1
ATOM 4498 N N . VAL B 1 166 ? -10.516 -7.469 -1.822 1 93 166 VAL B N 1
ATOM 4499 C CA . VAL B 1 166 ? -9.555 -7.652 -0.74 1 93 166 VAL B CA 1
ATOM 4500 C C . VAL B 1 166 ? -9.922 -8.891 0.076 1 93 166 VAL B C 1
ATOM 4502 O O . VAL B 1 166 ? -11.086 -9.297 0.101 1 93 166 VAL B O 1
ATOM 4505 N N . ASP B 1 167 ? -8.938 -9.484 0.643 1 83.75 167 ASP B N 1
ATOM 4506 C CA . ASP B 1 167 ? -9.07 -10.539 1.645 1 83.75 167 ASP B CA 1
ATOM 4507 C C . ASP B 1 167 ? -9.82 -11.742 1.082 1 83.75 167 ASP B C 1
ATOM 4509 O O . ASP B 1 167 ? -10.648 -12.336 1.771 1 83.75 167 ASP B O 1
ATOM 4513 N N . SER B 1 168 ? -9.688 -11.906 -0.159 1 81.19 168 SER B N 1
ATOM 4514 C CA . SER B 1 168 ? -10.273 -13.078 -0.808 1 81.19 168 SER B CA 1
ATOM 4515 C C . SER B 1 168 ? -9.227 -13.836 -1.621 1 81.19 168 SER B C 1
ATOM 4517 O O . SER B 1 168 ? -8.281 -13.242 -2.131 1 81.19 168 SER B O 1
ATOM 4519 N N . SER B 1 169 ? -9.375 -15.148 -1.552 1 76.5 169 SER B N 1
ATOM 4520 C CA . SER B 1 169 ? -8.477 -16.031 -2.289 1 76.5 169 SER B CA 1
ATOM 4521 C C . SER B 1 169 ? -9.188 -17.328 -2.695 1 76.5 169 SER B C 1
ATOM 4523 O O . SER B 1 169 ? -10.359 -17.531 -2.348 1 76.5 169 SER B O 1
ATOM 4525 N N . SER B 1 170 ? -8.586 -18.047 -3.555 1 72.38 170 SER B N 1
ATOM 4526 C CA . SER B 1 170 ? -9.016 -19.391 -3.883 1 72.38 170 SER B CA 1
ATOM 4527 C C . SER B 1 170 ? -10.359 -19.391 -4.613 1 72.38 170 SER B C 1
ATOM 4529 O O . SER B 1 170 ? -11.156 -20.328 -4.473 1 72.38 170 SER B O 1
ATOM 4531 N N . GLY B 1 171 ? -10.688 -18.297 -5.234 1 74.06 171 GLY B N 1
ATOM 4532 C CA . GLY B 1 171 ? -11.914 -18.234 -6.016 1 74.06 171 GLY B CA 1
ATOM 4533 C C . GLY B 1 171 ? -13.156 -18.062 -5.16 1 74.06 171 GLY B C 1
ATOM 4534 O O . GLY B 1 171 ? -14.281 -18.188 -5.652 1 74.06 171 GLY B O 1
ATOM 4535 N N . ARG B 1 172 ? -12.984 -17.719 -3.969 1 77.25 172 ARG B N 1
ATOM 4536 C CA . ARG B 1 172 ? -14.117 -17.531 -3.064 1 77.25 172 ARG B CA 1
ATOM 4537 C C . ARG B 1 172 ? -14.867 -16.25 -3.385 1 77.25 172 ARG B C 1
ATOM 4539 O O . ARG B 1 172 ? -14.258 -15.211 -3.639 1 77.25 172 ARG B O 1
ATOM 4546 N N . ASN B 1 173 ? -16.062 -16.328 -3.49 1 86.56 173 ASN B N 1
ATOM 4547 C CA . ASN B 1 173 ? -17.016 -15.242 -3.652 1 86.56 173 ASN B CA 1
ATOM 4548 C C . ASN B 1 173 ? -16.891 -14.586 -5.027 1 86.56 173 ASN B C 1
ATOM 4550 O O . ASN B 1 173 ? -17.094 -13.383 -5.164 1 86.56 173 ASN B O 1
ATOM 4554 N N . ILE B 1 174 ? -16.422 -15.398 -5.879 1 92.75 174 ILE B N 1
ATOM 4555 C CA . ILE B 1 174 ? -16.469 -14.961 -7.27 1 92.75 174 ILE B CA 1
ATOM 4556 C C . ILE B 1 174 ? -17.828 -15.273 -7.875 1 92.75 174 ILE B C 1
ATOM 4558 O O . ILE B 1 174 ? -18.312 -16.406 -7.789 1 92.75 174 ILE B O 1
ATOM 4562 N N . LEU B 1 175 ? -18.438 -14.344 -8.461 1 95.31 175 LEU B N 1
ATOM 4563 C CA . LEU B 1 175 ? -19.766 -14.516 -9.047 1 95.31 175 LEU B CA 1
ATOM 4564 C C . LEU B 1 175 ? -19.75 -14.18 -10.531 1 95.31 175 LEU B C 1
ATOM 4566 O O . LEU B 1 175 ? -19.094 -13.211 -10.945 1 95.31 175 LEU B O 1
ATOM 4570 N N . PHE B 1 176 ? -20.469 -14.945 -11.266 1 95.56 176 PHE B N 1
ATOM 4571 C CA . PHE B 1 176 ? -20.625 -14.727 -12.695 1 95.56 176 PHE B CA 1
ATOM 4572 C C . PHE B 1 176 ? -22.031 -14.281 -13.039 1 95.56 176 PHE B C 1
ATOM 4574 O O . PHE B 1 176 ? -23 -14.812 -12.484 1 95.56 176 PHE B O 1
ATOM 4581 N N . PHE B 1 177 ? -22.094 -13.328 -13.922 1 97 177 PHE B N 1
ATOM 4582 C CA . PHE B 1 177 ? -23.375 -12.828 -14.383 1 97 177 PHE B CA 1
ATOM 4583 C C . PHE B 1 177 ? -23.469 -12.906 -15.906 1 97 177 PHE B C 1
ATOM 4585 O O . PHE B 1 177 ? -22.5 -12.633 -16.609 1 97 177 PHE B O 1
ATOM 4592 N N . ALA B 1 178 ? -24.609 -13.227 -16.375 1 96.38 178 ALA B N 1
ATOM 4593 C CA . ALA B 1 178 ? -24.875 -13.305 -17.812 1 96.38 178 ALA B CA 1
ATOM 4594 C C . ALA B 1 178 ? -25.969 -12.336 -18.234 1 96.38 178 ALA B C 1
ATOM 4596 O O . ALA B 1 178 ? -26.953 -12.148 -17.5 1 96.38 178 ALA B O 1
ATOM 4597 N N . LYS B 1 179 ? -25.781 -11.82 -19.406 1 96.12 179 LYS B N 1
ATOM 4598 C CA . LYS B 1 179 ? -26.75 -10.875 -19.953 1 96.12 179 LYS B CA 1
ATOM 4599 C C . LYS B 1 179 ? -28.031 -11.586 -20.422 1 96.12 179 LYS B C 1
ATOM 4601 O O . LYS B 1 179 ? -27.953 -12.641 -21.062 1 96.12 179 LYS B O 1
ATOM 4606 N N . ASN B 1 180 ? -29.094 -11.117 -20.094 1 91.94 180 ASN B N 1
ATOM 4607 C CA . ASN B 1 180 ? -30.422 -11.531 -20.547 1 91.94 180 ASN B CA 1
ATOM 4608 C C . ASN B 1 180 ? -31.344 -10.336 -20.734 1 91.94 180 ASN B C 1
ATOM 4610 O O . ASN B 1 180 ? -30.938 -9.188 -20.516 1 91.94 180 ASN B O 1
ATOM 4614 N N . THR B 1 181 ? -32.625 -10.758 -21.141 1 88.31 181 THR B N 1
ATOM 4615 C CA . THR B 1 181 ? -33.625 -9.695 -21.297 1 88.31 181 THR B CA 1
ATOM 4616 C C . THR B 1 181 ? -33.812 -8.93 -20 1 88.31 181 THR B C 1
ATOM 4618 O O . THR B 1 181 ? -34.094 -9.531 -18.953 1 88.31 181 THR B O 1
ATOM 4621 N N . GLY B 1 182 ? -33.438 -7.727 -19.938 1 88.88 182 GLY B N 1
ATOM 4622 C CA . GLY B 1 182 ? -33.688 -6.91 -18.75 1 88.88 182 GLY B CA 1
ATOM 4623 C C . GLY B 1 182 ? -32.438 -6.617 -17.953 1 88.88 182 GLY B C 1
ATOM 4624 O O . GLY B 1 182 ? -32.5 -5.98 -16.906 1 88.88 182 GLY B O 1
ATOM 4625 N N . GLY B 1 183 ? -31.375 -7.258 -18.344 1 94.19 183 GLY B N 1
ATOM 4626 C CA . GLY B 1 183 ? -30.141 -6.934 -17.656 1 94.19 183 GLY B CA 1
ATOM 4627 C C . GLY B 1 183 ? -29.25 -8.141 -17.438 1 94.19 183 GLY B C 1
ATOM 4628 O O . GLY B 1 183 ? -29.297 -9.109 -18.188 1 94.19 183 GLY B O 1
ATOM 4629 N N . PHE B 1 184 ? -28.328 -8.031 -16.422 1 96.75 184 PHE B N 1
ATOM 4630 C CA . PHE B 1 184 ? -27.422 -9.117 -16.078 1 96.75 184 PHE B CA 1
ATOM 4631 C C . PHE B 1 184 ? -27.938 -9.898 -14.867 1 96.75 184 PHE B C 1
ATOM 4633 O O . PHE B 1 184 ? -28.344 -9.297 -13.867 1 96.75 184 PHE B O 1
ATOM 4640 N N . PHE B 1 185 ? -27.875 -11.234 -14.984 1 97.06 185 PHE B N 1
ATOM 4641 C CA . PHE B 1 185 ? -28.391 -12.086 -13.93 1 97.06 185 PHE B CA 1
ATOM 4642 C C . PHE B 1 185 ? -27.344 -13.117 -13.5 1 97.06 185 PHE B C 1
ATOM 4644 O O . PHE B 1 185 ? -26.531 -13.562 -14.32 1 97.06 185 PHE B O 1
ATOM 4651 N N . LEU B 1 186 ? -27.406 -13.43 -12.227 1 96.69 186 LEU B N 1
ATOM 4652 C CA . LEU B 1 186 ? -26.453 -14.367 -11.648 1 96.69 186 LEU B CA 1
ATOM 4653 C C . LEU B 1 186 ? -26.531 -15.719 -12.352 1 96.69 186 LEU B C 1
ATOM 4655 O O . LEU B 1 186 ? -27.625 -16.281 -12.523 1 96.69 186 LEU B O 1
ATOM 4659 N N . VAL B 1 187 ? -25.391 -16.188 -12.742 1 93 187 VAL B N 1
ATOM 4660 C CA . VAL B 1 187 ? -25.344 -17.531 -13.336 1 93 187 VAL B CA 1
ATOM 4661 C C . VAL B 1 187 ? -25.688 -18.578 -12.281 1 93 187 VAL B C 1
ATOM 4663 O O . VAL B 1 187 ? -25.078 -18.594 -11.203 1 93 187 VAL B O 1
ATOM 4666 N N . GLY B 1 188 ? -26.609 -19.453 -12.547 1 90.19 188 GLY B N 1
ATOM 4667 C CA . GLY B 1 188 ? -27.062 -20.453 -11.609 1 90.19 188 GLY B CA 1
ATOM 4668 C C . GLY B 1 188 ? -28.281 -20.031 -10.82 1 90.19 188 GLY B C 1
ATOM 4669 O O . GLY B 1 188 ? -28.938 -20.859 -10.18 1 90.19 188 GLY B O 1
ATOM 4670 N N . ASN B 1 189 ? -28.609 -18.719 -10.773 1 92.31 189 ASN B N 1
ATOM 4671 C CA . ASN B 1 189 ? -29.797 -18.188 -10.125 1 92.31 189 ASN B CA 1
ATOM 4672 C C . ASN B 1 189 ? -30.328 -16.953 -10.844 1 92.31 189 ASN B C 1
ATOM 4674 O O . ASN B 1 189 ? -30.062 -15.828 -10.422 1 92.31 189 ASN B O 1
ATOM 4678 N N . GLU B 1 190 ? -31.219 -17.156 -11.742 1 88.81 190 GLU B N 1
ATOM 4679 C CA . GLU B 1 190 ? -31.672 -16.109 -12.648 1 88.81 190 GLU B CA 1
ATOM 4680 C C . GLU B 1 190 ? -32.625 -15.141 -11.945 1 88.81 190 GLU B C 1
ATOM 4682 O O . GLU B 1 190 ? -33.031 -14.141 -12.539 1 88.81 190 GLU B O 1
ATOM 4687 N N . LYS B 1 191 ? -32.906 -15.328 -10.766 1 92.62 191 LYS B N 1
ATOM 4688 C CA . LYS B 1 191 ? -33.75 -14.414 -10.016 1 92.62 191 LYS B CA 1
ATOM 4689 C C . LYS B 1 191 ? -32.938 -13.25 -9.453 1 92.62 191 LYS B C 1
ATOM 4691 O O . LYS B 1 191 ? -33.5 -12.227 -9.047 1 92.62 191 LYS B O 1
ATOM 4696 N N . GLU B 1 192 ? -31.672 -13.406 -9.43 1 95.31 192 GLU B N 1
ATOM 4697 C CA . GLU B 1 192 ? -30.797 -12.375 -8.867 1 95.31 192 GLU B CA 1
ATOM 4698 C C . GLU B 1 192 ? -30.203 -11.492 -9.961 1 95.31 192 GLU B C 1
ATOM 4700 O O . GLU B 1 192 ? -29.328 -11.93 -10.703 1 95.31 192 GLU B O 1
ATOM 4705 N N . LYS B 1 193 ? -30.703 -10.289 -10.016 1 96.44 193 LYS B N 1
ATOM 4706 C CA . LYS B 1 193 ? -30.188 -9.32 -10.984 1 96.44 193 LYS B CA 1
ATOM 4707 C C . LYS B 1 193 ? -29 -8.562 -10.422 1 96.44 193 LYS B C 1
ATOM 4709 O O . LYS B 1 193 ? -28.984 -8.172 -9.25 1 96.44 193 LYS B O 1
ATOM 4714 N N . LEU B 1 194 ? -28 -8.344 -11.297 1 97.62 194 LEU B N 1
ATOM 4715 C CA . LEU B 1 194 ? -26.859 -7.52 -10.914 1 97.62 194 LEU B CA 1
ATOM 4716 C C . LEU B 1 194 ? -27.281 -6.062 -10.727 1 97.62 194 LEU B C 1
ATOM 4718 O O . LEU B 1 194 ? -27.812 -5.441 -11.648 1 97.62 194 LEU B O 1
ATOM 4722 N N . SER B 1 195 ? -27.109 -5.586 -9.562 1 96.94 195 SER B N 1
ATOM 4723 C CA . SER B 1 195 ? -27.438 -4.211 -9.195 1 96.94 195 SER B CA 1
ATOM 4724 C C . SER B 1 195 ? -26.531 -3.715 -8.07 1 96.94 195 SER B C 1
ATOM 4726 O O . SER B 1 195 ? -25.828 -4.508 -7.43 1 96.94 195 SER B O 1
ATOM 4728 N N . ILE B 1 196 ? -26.531 -2.475 -7.918 1 97.56 196 ILE B N 1
ATOM 4729 C CA . ILE B 1 196 ? -25.766 -1.895 -6.824 1 97.56 196 ILE B CA 1
ATOM 4730 C C . ILE B 1 196 ? -26.266 -2.451 -5.492 1 97.56 196 ILE B C 1
ATOM 4732 O O . ILE B 1 196 ? -25.453 -2.801 -4.621 1 97.56 196 ILE B O 1
ATOM 4736 N N . ALA B 1 197 ? -27.578 -2.545 -5.367 1 96.69 197 ALA B N 1
ATOM 4737 C CA . ALA B 1 197 ? -28.172 -3.094 -4.148 1 96.69 197 ALA B CA 1
ATOM 4738 C C . ALA B 1 197 ? -27.688 -4.52 -3.9 1 96.69 197 ALA B C 1
ATOM 4740 O O . ALA B 1 197 ? -27.312 -4.871 -2.779 1 96.69 197 ALA B O 1
ATOM 4741 N N . PHE B 1 198 ? -27.719 -5.336 -4.93 1 97.12 198 PHE B N 1
ATOM 4742 C CA . PHE B 1 198 ? -27.25 -6.707 -4.82 1 97.12 198 PHE B CA 1
ATOM 4743 C C . PHE B 1 198 ? -25.781 -6.738 -4.367 1 97.12 198 PHE B C 1
ATOM 4745 O O . PHE B 1 198 ? -25.422 -7.504 -3.467 1 97.12 198 PHE B O 1
ATOM 4752 N N . LEU B 1 199 ? -24.922 -5.922 -4.961 1 98 199 LEU B N 1
ATOM 4753 C CA . LEU B 1 199 ? -23.5 -5.883 -4.695 1 98 199 LEU B CA 1
ATOM 4754 C C . LEU B 1 199 ? -23.219 -5.48 -3.25 1 98 199 LEU B C 1
ATOM 4756 O O . LEU B 1 199 ? -22.391 -6.098 -2.574 1 98 199 LEU B O 1
ATOM 4760 N N . GLU B 1 200 ? -23.859 -4.5 -2.781 1 97.12 200 GLU B N 1
ATOM 4761 C CA . GLU B 1 200 ? -23.641 -4 -1.426 1 97.12 200 GLU B CA 1
ATOM 4762 C C . GLU B 1 200 ? -24.141 -4.996 -0.384 1 97.12 200 GLU B C 1
ATOM 4764 O O . GLU B 1 200 ? -23.547 -5.137 0.684 1 97.12 200 GLU B O 1
ATOM 4769 N N . GLU B 1 201 ? -25.203 -5.664 -0.653 1 96.5 201 GLU B N 1
ATOM 4770 C CA . GLU B 1 201 ? -25.719 -6.691 0.249 1 96.5 201 GLU B CA 1
ATOM 4771 C C . GLU B 1 201 ? -24.781 -7.895 0.298 1 96.5 201 GLU B C 1
ATOM 4773 O O . GLU B 1 201 ? -24.562 -8.477 1.364 1 96.5 201 GLU B O 1
ATOM 4778 N N . THR B 1 202 ? -24.219 -8.219 -0.834 1 95.5 202 THR B N 1
ATOM 4779 C CA . THR B 1 202 ? -23.422 -9.438 -0.966 1 95.5 202 THR B CA 1
ATOM 4780 C C . THR B 1 202 ? -21.984 -9.211 -0.488 1 95.5 202 THR B C 1
ATOM 4782 O O . THR B 1 202 ? -21.422 -10.047 0.207 1 95.5 202 THR B O 1
ATOM 4785 N N . PHE B 1 203 ? -21.438 -8.008 -0.839 1 95.88 203 PHE B N 1
ATOM 4786 C CA . PHE B 1 203 ? -20 -7.809 -0.628 1 95.88 203 PHE B CA 1
ATOM 4787 C C . PHE B 1 203 ? -19.766 -6.695 0.382 1 95.88 203 PHE B C 1
ATOM 4789 O O . PHE B 1 203 ? -18.656 -6.566 0.914 1 95.88 203 PHE B O 1
ATOM 4796 N N . GLY B 1 204 ? -20.812 -5.902 0.679 1 94.88 204 GLY B N 1
ATOM 4797 C CA . GLY B 1 204 ? -20.578 -4.691 1.451 1 94.88 204 GLY B CA 1
ATOM 4798 C C . GLY B 1 204 ? -19.75 -3.662 0.706 1 94.88 204 GLY B C 1
ATOM 4799 O O . GLY B 1 204 ? -20.281 -2.881 -0.083 1 94.88 204 GLY B O 1
ATOM 4800 N N . LYS B 1 205 ? -18.469 -3.668 0.958 1 95.31 205 LYS B N 1
ATOM 4801 C CA . LYS B 1 205 ? -17.516 -2.836 0.226 1 95.31 205 LYS B CA 1
ATOM 4802 C C . LYS B 1 205 ? -16.375 -3.674 -0.326 1 95.31 205 LYS B C 1
ATOM 4804 O O . LYS B 1 205 ? -16.312 -4.883 -0.093 1 95.31 205 LYS B O 1
ATOM 4809 N N . ASN B 1 206 ? -15.531 -3.02 -1.158 1 97.5 206 ASN B N 1
ATOM 4810 C CA . ASN B 1 206 ? -14.312 -3.629 -1.685 1 97.5 206 ASN B CA 1
ATOM 4811 C C . ASN B 1 206 ? -14.625 -4.77 -2.648 1 97.5 206 ASN B C 1
ATOM 4813 O O . ASN B 1 206 ? -14.367 -5.934 -2.342 1 97.5 206 ASN B O 1
ATOM 4817 N N . PHE B 1 207 ? -15.055 -4.473 -3.775 1 98.31 207 PHE B N 1
ATOM 4818 C CA . PHE B 1 207 ? -15.359 -5.398 -4.859 1 98.31 207 PHE B CA 1
ATOM 4819 C C . PHE B 1 207 ? -15.188 -4.723 -6.215 1 98.31 207 PHE B C 1
ATOM 4821 O O . PHE B 1 207 ? -14.977 -3.51 -6.285 1 98.31 207 PHE B O 1
ATOM 4828 N N . LEU B 1 208 ? -15.211 -5.465 -7.297 1 98.56 208 LEU B N 1
ATOM 4829 C CA . LEU B 1 208 ? -15.133 -4.898 -8.641 1 98.56 208 LEU B CA 1
ATOM 4830 C C . LEU B 1 208 ? -15.938 -5.73 -9.625 1 98.56 208 LEU B C 1
ATOM 4832 O O . LEU B 1 208 ? -16.219 -6.902 -9.375 1 98.56 208 LEU B O 1
ATOM 4836 N N . ILE B 1 209 ? -16.375 -5.156 -10.656 1 98.5 209 ILE B N 1
ATOM 4837 C CA . ILE B 1 209 ? -17 -5.789 -11.82 1 98.5 209 ILE B CA 1
ATOM 4838 C C . ILE B 1 209 ? -16.016 -5.77 -12.992 1 98.5 209 ILE B C 1
ATOM 4840 O O . ILE B 1 209 ? -15.516 -4.711 -13.375 1 98.5 209 ILE B O 1
ATOM 4844 N N . GLN B 1 210 ? -15.797 -6.918 -13.57 1 97.88 210 GLN B N 1
ATOM 4845 C CA . GLN B 1 210 ? -14.859 -7.012 -14.688 1 97.88 210 GLN B CA 1
ATOM 4846 C C . GLN B 1 210 ? -15.469 -7.777 -15.852 1 97.88 210 GLN B C 1
ATOM 4848 O O . GLN B 1 210 ? -16.438 -8.508 -15.68 1 97.88 210 GLN B O 1
ATOM 4853 N N . GLU B 1 211 ? -14.898 -7.543 -16.969 1 96.69 211 GLU B N 1
ATOM 4854 C CA . GLU B 1 211 ? -15.227 -8.367 -18.141 1 96.69 211 GLU B CA 1
ATOM 4855 C C . GLU B 1 211 ? -14.789 -9.812 -17.922 1 96.69 211 GLU B C 1
ATOM 4857 O O . GLU B 1 211 ? -13.859 -10.086 -17.156 1 96.69 211 GLU B O 1
ATOM 4862 N N . CYS B 1 212 ? -15.445 -10.68 -18.531 1 95.06 212 CYS B N 1
ATOM 4863 C CA . CYS B 1 212 ? -15.047 -12.078 -18.578 1 95.06 212 CYS B CA 1
ATOM 4864 C C . CYS B 1 212 ? -14.227 -12.367 -19.828 1 95.06 212 CYS B C 1
ATOM 4866 O O . CYS B 1 212 ? -14.75 -12.352 -20.938 1 95.06 212 CYS B O 1
ATOM 4868 N N . LEU B 1 213 ? -13.023 -12.664 -19.641 1 94.75 213 LEU B N 1
ATOM 4869 C CA . LEU B 1 213 ? -12.164 -12.953 -20.781 1 94.75 213 LEU B CA 1
ATOM 4870 C C . LEU B 1 213 ? -12.406 -14.367 -21.297 1 94.75 213 LEU B C 1
ATOM 4872 O O . LEU B 1 213 ? -12.672 -15.281 -20.516 1 94.75 213 LEU B O 1
ATOM 4876 N N . GLU B 1 214 ? -12.289 -14.477 -22.547 1 95.81 214 GLU B N 1
ATOM 4877 C CA . GLU B 1 214 ? -12.367 -15.797 -23.188 1 95.81 214 GLU B CA 1
ATOM 4878 C C . GLU B 1 214 ? -10.977 -16.391 -23.391 1 95.81 214 GLU B C 1
ATOM 4880 O O . GLU B 1 214 ? -10.102 -15.734 -23.953 1 95.81 214 GLU B O 1
ATOM 4885 N N . GLN B 1 215 ? -10.797 -17.578 -22.922 1 97.19 215 GLN B N 1
ATOM 4886 C CA . GLN B 1 215 ? -9.484 -18.203 -23.062 1 97.19 215 GLN B CA 1
ATOM 4887 C C . GLN B 1 215 ? -9.297 -18.766 -24.453 1 97.19 215 GLN B C 1
ATOM 4889 O O . GLN B 1 215 ? -10.266 -18.969 -25.188 1 97.19 215 GLN B O 1
ATOM 4894 N N . SER B 1 216 ? -8.109 -19.047 -24.875 1 97.75 216 SER B N 1
ATOM 4895 C CA . SER B 1 216 ? -7.777 -19.625 -26.172 1 97.75 216 SER B CA 1
ATOM 4896 C C . SER B 1 216 ? -8.297 -21.047 -26.297 1 97.75 216 SER B C 1
ATOM 4898 O O . SER B 1 216 ? -8.57 -21.703 -25.281 1 97.75 216 SER B O 1
ATOM 4900 N N . SER B 1 217 ? -8.383 -21.516 -27.516 1 97.62 217 SER B N 1
ATOM 4901 C CA . SER B 1 217 ? -8.781 -22.906 -27.75 1 97.62 217 SER B CA 1
ATOM 4902 C C . SER B 1 217 ? -7.785 -23.875 -27.125 1 97.62 217 SER B C 1
ATOM 4904 O O . SER B 1 217 ? -8.172 -24.938 -26.641 1 97.62 217 SER B O 1
ATOM 4906 N N . PHE B 1 218 ? -6.57 -23.516 -27.141 1 97.75 218 PHE B N 1
ATOM 4907 C CA . PHE B 1 218 ? -5.547 -24.359 -26.547 1 97.75 218 PHE B CA 1
ATOM 4908 C C . PHE B 1 218 ? -5.816 -24.562 -25.047 1 97.75 218 PHE B C 1
ATOM 4910 O O . PHE B 1 218 ? -5.82 -25.688 -24.562 1 97.75 218 PHE B O 1
ATOM 4917 N N . MET B 1 219 ? -6.055 -23.531 -24.359 1 97.56 219 MET B N 1
ATOM 4918 C CA . MET B 1 219 ? -6.281 -23.609 -22.922 1 97.56 219 MET B CA 1
ATOM 4919 C C . MET B 1 219 ? -7.609 -24.297 -22.625 1 97.56 219 MET B C 1
ATOM 4921 O O . MET B 1 219 ? -7.711 -25.078 -21.672 1 97.56 219 MET B O 1
ATOM 4925 N N . ALA B 1 220 ? -8.578 -24.062 -23.453 1 97.19 220 ALA B N 1
ATOM 4926 C CA . ALA B 1 220 ? -9.938 -24.547 -23.234 1 97.19 220 ALA B CA 1
ATOM 4927 C C . ALA B 1 220 ? -9.992 -26.078 -23.344 1 97.19 220 ALA B C 1
ATOM 4929 O O . ALA B 1 220 ? -10.906 -26.703 -22.812 1 97.19 220 ALA B O 1
ATOM 4930 N N . GLN B 1 221 ? -9.078 -26.641 -24.016 1 96.69 221 GLN B N 1
ATOM 4931 C CA . GLN B 1 221 ? -9.109 -28.094 -24.219 1 96.69 221 GLN B CA 1
ATOM 4932 C C . GLN B 1 221 ? -8.93 -28.828 -22.891 1 96.69 221 GLN B C 1
ATOM 4934 O O . GLN B 1 221 ? -9.344 -29.984 -22.766 1 96.69 221 GLN B O 1
ATOM 4939 N N . PHE B 1 222 ? -8.32 -28.172 -21.938 1 97.25 222 PHE B N 1
ATOM 4940 C CA . PHE B 1 222 ? -8.086 -28.812 -20.641 1 97.25 222 PHE B CA 1
ATOM 4941 C C . PHE B 1 222 ? -9.32 -28.719 -19.75 1 97.25 222 PHE B C 1
ATOM 4943 O O . PHE B 1 222 ? -9.594 -29.609 -18.953 1 97.25 222 PHE B O 1
ATOM 4950 N N . CYS B 1 223 ? -9.984 -27.625 -19.828 1 96.25 223 CYS B N 1
ATOM 4951 C CA . CYS B 1 223 ? -11.273 -27.344 -19.203 1 96.25 223 CYS B CA 1
ATOM 4952 C C . CYS B 1 223 ? -11.953 -26.156 -19.859 1 96.25 223 CYS B C 1
ATOM 4954 O O . CYS B 1 223 ? -11.398 -25.047 -19.875 1 96.25 223 CYS B O 1
ATOM 4956 N N . ASN B 1 224 ? -13.117 -26.281 -20.281 1 94.31 224 ASN B N 1
ATOM 4957 C CA . ASN B 1 224 ? -13.742 -25.219 -21.062 1 94.31 224 ASN B CA 1
ATOM 4958 C C . ASN B 1 224 ? -14.711 -24.406 -20.219 1 94.31 224 ASN B C 1
ATOM 4960 O O . ASN B 1 224 ? -15.234 -23.375 -20.672 1 94.31 224 ASN B O 1
ATOM 4964 N N . THR B 1 225 ? -14.953 -24.781 -18.984 1 91.25 225 THR B N 1
ATOM 4965 C CA . THR B 1 225 ? -15.922 -24.078 -18.156 1 91.25 225 THR B CA 1
ATOM 4966 C C . THR B 1 225 ? -15.227 -23.062 -17.25 1 91.25 225 THR B C 1
ATOM 4968 O O . THR B 1 225 ? -15.867 -22.156 -16.703 1 91.25 225 THR B O 1
ATOM 4971 N N . SER B 1 226 ? -13.938 -23.25 -17.109 1 91 226 SER B N 1
ATOM 4972 C CA . SER B 1 226 ? -13.141 -22.312 -16.328 1 91 226 SER B CA 1
ATOM 4973 C C . SER B 1 226 ? -11.961 -21.781 -17.141 1 91 226 SER B C 1
ATOM 4975 O O . SER B 1 226 ? -11.531 -22.422 -18.109 1 91 226 SER B O 1
ATOM 4977 N N . VAL B 1 227 ? -11.57 -20.562 -16.766 1 93.88 227 VAL B N 1
ATOM 4978 C CA . VAL B 1 227 ? -10.297 -20.094 -17.297 1 93.88 227 VAL B CA 1
ATOM 4979 C C . VAL B 1 227 ? -9.148 -20.844 -16.625 1 93.88 227 VAL B C 1
ATOM 4981 O O . VAL B 1 227 ? -9.078 -20.922 -15.398 1 93.88 227 VAL B O 1
ATOM 4984 N N . ASN B 1 228 ? -8.32 -21.484 -17.406 1 96.88 228 ASN B N 1
ATOM 4985 C CA . ASN B 1 228 ? -7.109 -22.141 -16.906 1 96.88 228 ASN B CA 1
ATOM 4986 C C . ASN B 1 228 ? -5.906 -21.203 -16.953 1 96.88 228 ASN B C 1
ATOM 4988 O O . ASN B 1 228 ? -5.598 -20.625 -18 1 96.88 228 ASN B O 1
ATOM 4992 N N . THR B 1 229 ? -5.254 -21.062 -15.859 1 97.38 229 THR B N 1
ATOM 4993 C CA . THR B 1 229 ? -4.203 -20.047 -15.789 1 97.38 229 THR B CA 1
ATOM 4994 C C . THR B 1 229 ? -2.834 -20.688 -15.617 1 97.38 229 THR B C 1
ATOM 4996 O O . THR B 1 229 ? -2.738 -21.844 -15.164 1 97.38 229 THR B O 1
ATOM 4999 N N . LEU B 1 230 ? -1.854 -20 -16.078 1 98.25 230 LEU B N 1
ATOM 5000 C CA . LEU B 1 230 ? -0.464 -20.281 -15.719 1 98.25 230 LEU B CA 1
ATOM 5001 C C . LEU B 1 230 ? -0.057 -19.516 -14.469 1 98.25 230 LEU B C 1
ATOM 5003 O O . LEU B 1 230 ? -0.133 -18.281 -14.438 1 98.25 230 LEU B O 1
ATOM 5007 N N . ARG B 1 231 ? 0.279 -20.25 -13.453 1 97.25 231 ARG B N 1
ATOM 5008 C CA . ARG B 1 231 ? 0.92 -19.656 -12.281 1 97.25 231 ARG B CA 1
ATOM 5009 C C . ARG B 1 231 ? 2.422 -19.5 -12.508 1 97.25 231 ARG B C 1
ATOM 5011 O O . ARG B 1 231 ? 3.156 -20.484 -12.539 1 97.25 231 ARG B O 1
ATOM 5018 N N . VAL B 1 232 ? 2.801 -18.297 -12.719 1 97.88 232 VAL B N 1
ATOM 5019 C CA . VAL B 1 232 ? 4.199 -17.984 -12.984 1 97.88 232 VAL B CA 1
ATOM 5020 C C . VAL B 1 232 ? 4.84 -17.375 -11.734 1 97.88 232 VAL B C 1
ATOM 5022 O O . VAL B 1 232 ? 4.438 -16.297 -11.289 1 97.88 232 VAL B O 1
ATOM 5025 N N . GLN B 1 233 ? 5.797 -18.047 -11.18 1 97.94 233 GLN B N 1
ATOM 5026 C CA . GLN B 1 233 ? 6.527 -17.531 -10.023 1 97.94 233 GLN B CA 1
ATOM 5027 C C . GLN B 1 233 ? 7.609 -16.547 -10.461 1 97.94 233 GLN B C 1
ATOM 5029 O O . GLN B 1 233 ? 8.383 -16.828 -11.375 1 97.94 233 GLN B O 1
ATOM 5034 N N . LEU B 1 234 ? 7.605 -15.422 -9.867 1 98 234 LEU B N 1
ATOM 5035 C CA . LEU B 1 234 ? 8.688 -14.469 -10.055 1 98 234 LEU B CA 1
ATOM 5036 C C . LEU B 1 234 ? 9.539 -14.352 -8.789 1 98 234 LEU B C 1
ATOM 5038 O O . LEU B 1 234 ? 9 -14.336 -7.684 1 98 234 LEU B O 1
ATOM 5042 N N . TYR B 1 235 ? 10.836 -14.383 -8.984 1 98.31 235 TYR B N 1
ATOM 5043 C CA . TYR B 1 235 ? 11.82 -14.047 -7.957 1 98.31 235 TYR B CA 1
ATOM 5044 C C . TYR B 1 235 ? 12.758 -12.945 -8.43 1 98.31 235 TYR B C 1
ATOM 5046 O O . TYR B 1 235 ? 13.398 -13.078 -9.477 1 98.31 235 TYR B O 1
ATOM 5054 N N . ARG B 1 236 ? 12.703 -11.859 -7.758 1 98.31 236 ARG B N 1
ATOM 5055 C CA . ARG B 1 236 ? 13.703 -10.836 -8.016 1 98.31 236 ARG B CA 1
ATOM 5056 C C . ARG B 1 236 ? 14.938 -11.039 -7.145 1 98.31 236 ARG B C 1
ATOM 5058 O O . ARG B 1 236 ? 14.859 -10.938 -5.918 1 98.31 236 ARG B O 1
ATOM 5065 N N . SER B 1 237 ? 16.016 -11.219 -7.707 1 98.38 237 SER B N 1
ATOM 5066 C CA . SER B 1 237 ? 17.25 -11.594 -7.016 1 98.38 237 SER B CA 1
ATOM 5067 C C . SER B 1 237 ? 17.656 -10.523 -6 1 98.38 237 SER B C 1
ATOM 5069 O O . SER B 1 237 ? 17.703 -9.336 -6.32 1 98.38 237 SER B O 1
ATOM 5071 N N . VAL B 1 238 ? 17.922 -10.945 -4.816 1 97.31 238 VAL B N 1
ATOM 5072 C CA . VAL B 1 238 ? 18.375 -10.07 -3.74 1 97.31 238 VAL B CA 1
ATOM 5073 C C . VAL B 1 238 ? 19.812 -9.648 -3.99 1 97.31 238 VAL B C 1
ATOM 5075 O O . VAL B 1 238 ? 20.312 -8.703 -3.367 1 97.31 238 VAL B O 1
ATOM 5078 N N . LYS B 1 239 ? 20.438 -10.273 -4.938 1 96.38 239 LYS B N 1
ATOM 5079 C CA . LYS B 1 239 ? 21.844 -9.992 -5.207 1 96.38 239 LYS B CA 1
ATOM 5080 C C . LYS B 1 239 ? 21.984 -8.914 -6.281 1 96.38 239 LYS B C 1
ATOM 5082 O O . LYS B 1 239 ? 22.812 -8.016 -6.156 1 96.38 239 LYS B O 1
ATOM 5087 N N . ASN B 1 240 ? 21.125 -8.992 -7.312 1 95.62 240 ASN B N 1
ATOM 5088 C CA . ASN B 1 240 ? 21.391 -8.094 -8.438 1 95.62 240 ASN B CA 1
ATOM 5089 C C . ASN B 1 240 ? 20.094 -7.52 -9.008 1 95.62 240 ASN B C 1
ATOM 5091 O O . ASN B 1 240 ? 20.109 -6.859 -10.047 1 95.62 240 ASN B O 1
ATOM 5095 N N . ASN B 1 241 ? 18.922 -7.867 -8.5 1 96.75 241 ASN B N 1
ATOM 5096 C CA . ASN B 1 241 ? 17.609 -7.324 -8.844 1 96.75 241 ASN B CA 1
ATOM 5097 C C . ASN B 1 241 ? 17.109 -7.875 -10.172 1 96.75 241 ASN B C 1
ATOM 5099 O O . ASN B 1 241 ? 16.109 -7.391 -10.711 1 96.75 241 ASN B O 1
ATOM 5103 N N . GLU B 1 242 ? 17.781 -8.883 -10.641 1 97 242 GLU B N 1
ATOM 5104 C CA . GLU B 1 242 ? 17.266 -9.539 -11.836 1 97 242 GLU B CA 1
ATOM 5105 C C . GLU B 1 242 ? 15.961 -10.289 -11.539 1 97 242 GLU B C 1
ATOM 5107 O O . GLU B 1 242 ? 15.844 -10.938 -10.5 1 97 242 GLU B O 1
ATOM 5112 N N . ILE B 1 243 ? 15.047 -10.172 -12.445 1 97.94 243 ILE B N 1
ATOM 5113 C CA . ILE B 1 243 ? 13.797 -10.898 -12.289 1 97.94 243 ILE B CA 1
ATOM 5114 C C . ILE B 1 243 ? 13.906 -12.266 -12.969 1 97.94 243 ILE B C 1
ATOM 5116 O O . ILE B 1 243 ? 14.219 -12.352 -14.156 1 97.94 243 ILE B O 1
ATOM 5120 N N . ILE B 1 244 ? 13.617 -13.312 -12.203 1 97.56 244 ILE B N 1
ATOM 5121 C CA . ILE B 1 244 ? 13.734 -14.688 -12.656 1 97.56 244 ILE B CA 1
ATOM 5122 C C . ILE B 1 244 ? 12.383 -15.391 -12.523 1 97.56 244 ILE B C 1
ATOM 5124 O O . ILE B 1 244 ? 11.539 -14.992 -11.719 1 97.56 244 ILE B O 1
ATOM 5128 N N . ILE B 1 245 ? 12.211 -16.344 -13.406 1 97.88 245 ILE B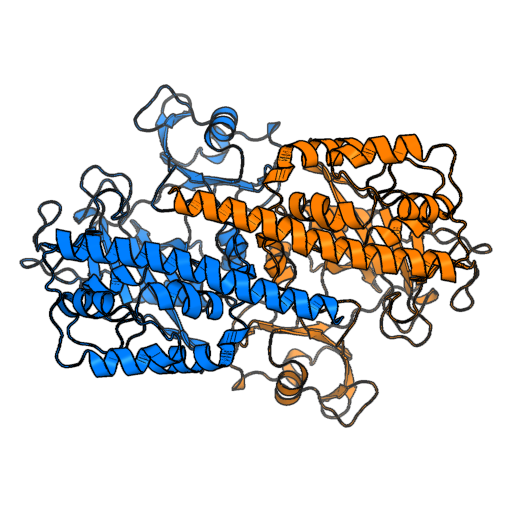 N 1
ATOM 5129 C CA . ILE B 1 245 ? 11.055 -17.219 -13.32 1 97.88 245 ILE B CA 1
ATOM 5130 C C . ILE B 1 245 ? 11.508 -18.625 -12.922 1 97.88 245 ILE B C 1
ATOM 5132 O O . ILE B 1 245 ? 11.852 -19.438 -13.781 1 97.88 245 ILE B O 1
ATOM 5136 N N . PRO B 1 246 ? 11.438 -18.938 -11.648 1 97.19 246 PRO B N 1
ATOM 5137 C CA . PRO B 1 246 ? 11.914 -20.25 -11.219 1 97.19 246 PRO B CA 1
ATOM 5138 C C . PRO B 1 246 ? 10.977 -21.391 -11.641 1 97.19 246 PRO B C 1
ATOM 5140 O O . PRO B 1 246 ? 11.438 -22.484 -11.953 1 97.19 246 PRO B O 1
ATOM 5143 N N . ASN B 1 247 ? 9.742 -21.141 -11.516 1 97.5 247 ASN B N 1
ATOM 5144 C CA . ASN B 1 247 ? 8.766 -22.203 -11.766 1 97.5 247 ASN B CA 1
ATOM 5145 C C . ASN B 1 247 ? 7.527 -21.672 -12.477 1 97.5 247 ASN B C 1
ATOM 5147 O O . ASN B 1 247 ? 7.152 -20.516 -12.289 1 97.5 247 ASN B O 1
ATOM 5151 N N . ILE B 1 248 ? 6.957 -22.516 -13.281 1 98.19 248 ILE B N 1
ATOM 5152 C CA . ILE B 1 248 ? 5.652 -22.281 -13.898 1 98.19 248 ILE B CA 1
ATOM 5153 C C . ILE B 1 248 ? 4.809 -23.547 -13.82 1 98.19 248 ILE B C 1
ATOM 5155 O O . ILE B 1 248 ? 5.309 -24.641 -14.055 1 98.19 248 ILE B O 1
ATOM 5159 N N . ILE B 1 249 ? 3.594 -23.359 -13.422 1 98.12 249 ILE B N 1
ATOM 5160 C CA . ILE B 1 249 ? 2.643 -24.469 -13.5 1 98.12 249 ILE B CA 1
ATOM 5161 C C . ILE B 1 249 ? 1.376 -24 -14.219 1 98.12 249 ILE B C 1
ATOM 5163 O O . ILE B 1 249 ? 1.148 -22.812 -14.375 1 98.12 249 ILE B O 1
ATOM 5167 N N . MET B 1 250 ? 0.69 -24.922 -14.711 1 98.31 250 MET B N 1
ATOM 5168 C CA . MET B 1 250 ? -0.633 -24.656 -15.266 1 98.31 250 MET B CA 1
ATOM 5169 C C . MET B 1 250 ? -1.728 -25.188 -14.344 1 98.31 250 MET B C 1
ATOM 5171 O O . MET B 1 250 ? -1.688 -26.344 -13.938 1 98.31 250 MET B O 1
ATOM 5175 N N . ARG B 1 251 ? -2.623 -24.344 -13.984 1 97.31 251 ARG B N 1
ATOM 5176 C CA . ARG B 1 251 ? -3.797 -24.734 -13.219 1 97.31 251 ARG B CA 1
ATOM 5177 C C . ARG B 1 251 ? -4.957 -25.094 -14.133 1 97.31 251 ARG B C 1
ATOM 5179 O O . ARG B 1 251 ? -5.238 -24.391 -15.102 1 97.31 251 ARG B O 1
ATOM 5186 N N . ILE B 1 252 ? -5.57 -26.203 -13.844 1 97.44 252 ILE B N 1
ATOM 5187 C CA . ILE B 1 252 ? -6.668 -26.719 -14.656 1 97.44 252 ILE B CA 1
ATOM 5188 C C . ILE B 1 252 ? -7.902 -26.922 -13.781 1 97.44 252 ILE B C 1
ATOM 5190 O O . ILE B 1 252 ? -7.855 -27.672 -12.797 1 97.44 252 ILE B O 1
ATOM 5194 N N . GLY B 1 253 ? -8.945 -26.281 -14.164 1 95.31 253 GLY B N 1
ATOM 5195 C CA . GLY B 1 253 ? -10.188 -26.5 -13.445 1 95.31 253 GLY B CA 1
ATOM 5196 C C . GLY B 1 253 ? -10.797 -27.859 -13.688 1 95.31 253 GLY B C 1
ATOM 5197 O O . GLY B 1 253 ? -10.531 -28.5 -14.719 1 95.31 253 GLY B O 1
ATOM 5198 N N . LYS B 1 254 ? -11.57 -28.297 -12.734 1 93.88 254 LYS B N 1
ATOM 5199 C CA . LYS B 1 254 ? -12.367 -29.5 -12.953 1 93.88 254 LYS B CA 1
ATOM 5200 C C . LYS B 1 254 ? -13.508 -29.234 -13.93 1 93.88 254 LYS B C 1
ATOM 5202 O O . LYS B 1 254 ? -14.133 -28.172 -13.891 1 93.88 254 LYS B O 1
ATOM 5207 N N . SER B 1 255 ? -13.742 -30.25 -14.758 1 92.5 255 SER B N 1
ATOM 5208 C CA . SER B 1 255 ? -14.852 -30.109 -15.688 1 92.5 255 SER B CA 1
ATOM 5209 C C . SER B 1 255 ? -16.125 -29.688 -14.961 1 92.5 255 SER B C 1
ATOM 5211 O O . SER B 1 255 ? -16.5 -30.281 -13.945 1 92.5 255 SER B O 1
ATOM 5213 N N . GLY B 1 256 ? -16.688 -28.578 -15.445 1 89.25 256 GLY B N 1
ATOM 5214 C CA . GLY B 1 256 ? -17.906 -28.078 -14.828 1 89.25 256 GLY B CA 1
ATOM 5215 C C . GLY B 1 256 ? -17.656 -26.938 -13.859 1 89.25 256 GLY B C 1
ATOM 5216 O O . GLY B 1 256 ? -18.594 -26.203 -13.508 1 89.25 256 GLY B O 1
ATOM 5217 N N . SER B 1 257 ? -16.453 -26.812 -13.422 1 85.75 257 SER B N 1
ATOM 5218 C CA . SER B 1 257 ? -16.109 -25.75 -12.484 1 85.75 257 SER B CA 1
ATOM 5219 C C . SER B 1 257 ? -15.945 -24.422 -13.195 1 85.75 257 SER B C 1
ATOM 5221 O O . SER B 1 257 ? -15.594 -24.375 -14.383 1 85.75 257 SER B O 1
ATOM 5223 N N . LEU B 1 258 ? -16.156 -23.328 -12.469 1 84.31 258 LEU B N 1
ATOM 5224 C CA . LEU B 1 258 ? -16 -21.984 -13.031 1 84.31 258 LEU B CA 1
ATOM 5225 C C . LEU B 1 258 ? -14.648 -21.391 -12.656 1 84.31 258 LEU B C 1
ATOM 5227 O O . LEU B 1 258 ? -14.281 -20.312 -13.141 1 84.31 258 LEU B O 1
ATOM 5231 N N . VAL B 1 259 ? -13.914 -22.094 -11.797 1 83.81 259 VAL B N 1
ATOM 5232 C CA . VAL B 1 259 ? -12.602 -21.625 -11.383 1 83.81 259 VAL B CA 1
ATOM 5233 C C . VAL B 1 259 ? -11.57 -22.734 -11.57 1 83.81 259 VAL B C 1
ATOM 5235 O O . VAL B 1 259 ? -11.922 -23.922 -11.641 1 83.81 259 VAL B O 1
ATOM 5238 N N . ASP B 1 260 ? -10.273 -22.344 -11.586 1 83.69 260 ASP B N 1
ATOM 5239 C CA . ASP B 1 260 ? -9.234 -23.328 -11.898 1 83.69 260 ASP B CA 1
ATOM 5240 C C . ASP B 1 260 ? -8.461 -23.734 -10.648 1 83.69 260 ASP B C 1
ATOM 5242 O O . ASP B 1 260 ? -7.43 -24.391 -10.734 1 83.69 260 ASP B O 1
ATOM 5246 N N . ASN B 1 261 ? -8.914 -23.328 -9.461 1 83.62 261 ASN B N 1
ATOM 5247 C CA . ASN B 1 261 ? -8.164 -23.547 -8.227 1 83.62 261 ASN B CA 1
ATOM 5248 C C . ASN B 1 261 ? -8.242 -25 -7.773 1 83.62 261 ASN B C 1
ATOM 5250 O O . ASN B 1 261 ? -9.305 -25.625 -7.871 1 83.62 261 ASN B O 1
ATOM 5254 N N . ALA B 1 262 ? -7.152 -25.469 -7.289 1 80.75 262 ALA B N 1
ATOM 5255 C CA . ALA B 1 262 ? -7.098 -26.828 -6.766 1 80.75 262 ALA B CA 1
ATOM 5256 C C . ALA B 1 262 ? -8.047 -27 -5.582 1 80.75 262 ALA B C 1
ATOM 5258 O O . ALA B 1 262 ? -8.609 -28.078 -5.379 1 80.75 262 ALA B O 1
ATOM 5259 N N . HIS B 1 263 ? -8.242 -26 -4.918 1 79.25 263 HIS B N 1
ATOM 5260 C CA . HIS B 1 263 ? -9.109 -26.031 -3.748 1 79.25 263 HIS B CA 1
ATOM 5261 C C . HIS B 1 263 ? -10.562 -26.297 -4.145 1 79.25 263 HIS B C 1
ATOM 5263 O O . HIS B 1 263 ? -11.375 -26.703 -3.314 1 79.25 263 HIS B O 1
ATOM 5269 N N . ALA B 1 264 ? -10.828 -26.062 -5.453 1 78.5 264 ALA B N 1
ATOM 5270 C CA . ALA B 1 264 ? -12.172 -26.297 -5.973 1 78.5 264 ALA B CA 1
ATOM 5271 C C . ALA B 1 264 ? -12.242 -27.594 -6.754 1 78.5 264 ALA B C 1
ATOM 5273 O O . ALA B 1 264 ? -13.133 -27.781 -7.582 1 78.5 264 ALA B O 1
ATOM 5274 N N . GLY B 1 265 ? -11.234 -28.453 -6.57 1 86.25 265 GLY B N 1
ATOM 5275 C CA . GLY B 1 265 ? -11.219 -29.766 -7.211 1 86.25 265 GLY B CA 1
ATOM 5276 C C . GLY B 1 265 ? -10.352 -29.812 -8.453 1 86.25 265 GLY B C 1
ATOM 5277 O O . GLY B 1 265 ? -10.219 -30.859 -9.086 1 86.25 265 GLY B O 1
ATOM 5278 N N . GLY B 1 266 ? -9.781 -28.688 -8.766 1 93.31 266 GLY B N 1
ATOM 5279 C CA . GLY B 1 266 ? -8.883 -28.641 -9.906 1 93.31 266 GLY B CA 1
ATOM 5280 C C . GLY B 1 266 ? -7.551 -29.328 -9.648 1 93.31 266 GLY B C 1
ATOM 5281 O O . GLY B 1 266 ? -7.332 -29.875 -8.57 1 93.31 266 GLY B O 1
ATOM 5282 N N . CYS B 1 267 ? -6.801 -29.406 -10.688 1 96.38 267 CYS B N 1
ATOM 5283 C CA . CYS B 1 267 ? -5.445 -29.938 -10.594 1 96.38 267 CYS B CA 1
ATOM 5284 C C . CYS B 1 267 ? -4.441 -28.969 -11.219 1 96.38 267 CYS B C 1
ATOM 5286 O O . CYS B 1 267 ? -4.82 -27.891 -11.68 1 96.38 267 CYS B O 1
ATOM 5288 N N . PHE B 1 268 ? -3.203 -29.297 -11.062 1 97.62 268 PHE B N 1
ATOM 5289 C CA . PHE B 1 268 ? -2.143 -28.5 -11.672 1 97.62 268 PHE B CA 1
ATOM 5290 C C . PHE B 1 268 ? -1.043 -29.391 -12.227 1 97.62 268 PHE B C 1
ATOM 5292 O O . PHE B 1 268 ? -0.906 -30.547 -11.82 1 97.62 268 PHE B O 1
ATOM 5299 N N . VAL B 1 269 ? -0.329 -28.875 -13.188 1 98.31 269 VAL B N 1
ATOM 5300 C CA . VAL B 1 269 ? 0.72 -29.609 -13.883 1 98.31 269 VAL B CA 1
ATOM 5301 C C . VAL B 1 269 ? 1.904 -28.688 -14.156 1 98.31 269 VAL B C 1
ATOM 5303 O O . VAL B 1 269 ? 1.724 -27.5 -14.422 1 98.31 269 VAL B O 1
ATOM 5306 N N . GLY B 1 270 ? 3.082 -29.234 -14.039 1 98.31 270 GLY B N 1
ATOM 5307 C CA . GLY B 1 270 ? 4.277 -28.438 -14.289 1 98.31 270 GLY B CA 1
ATOM 5308 C C . GLY B 1 270 ? 4.426 -28.016 -15.742 1 98.31 270 GLY B C 1
ATOM 5309 O O . GLY B 1 270 ? 3.961 -28.719 -16.641 1 98.31 270 GLY B O 1
ATOM 5310 N N . VAL B 1 271 ? 5.035 -26.906 -15.961 1 98.62 271 VAL B N 1
ATOM 5311 C CA . VAL B 1 271 ? 5.402 -26.422 -17.281 1 98.62 271 VAL B CA 1
ATOM 5312 C C . VAL B 1 271 ? 6.898 -26.141 -17.344 1 98.62 271 VAL B C 1
ATOM 5314 O O . VAL B 1 271 ? 7.43 -25.406 -16.484 1 98.62 271 VAL B O 1
ATOM 5317 N N . GLY B 1 272 ? 7.547 -26.672 -18.297 1 97.38 272 GLY B N 1
ATOM 5318 C CA . GLY B 1 272 ? 8.977 -26.469 -18.453 1 97.38 272 GLY B CA 1
ATOM 5319 C C . GLY B 1 272 ? 9.336 -25.094 -18.969 1 97.38 272 GLY B C 1
ATOM 5320 O O . GLY B 1 272 ? 8.469 -24.344 -19.422 1 97.38 272 GLY B O 1
ATOM 5321 N N . ALA B 1 273 ? 10.586 -24.766 -18.891 1 93.31 273 ALA B N 1
ATOM 5322 C CA . ALA B 1 273 ? 11.094 -23.469 -19.328 1 93.31 273 ALA B CA 1
ATOM 5323 C C . ALA B 1 273 ? 10.859 -23.266 -20.812 1 93.31 273 ALA B C 1
ATOM 5325 O O . ALA B 1 273 ? 10.914 -22.141 -21.312 1 93.31 273 ALA B O 1
ATOM 5326 N N . ASP B 1 274 ? 10.617 -24.344 -21.484 1 95.19 274 ASP B N 1
ATOM 5327 C CA . ASP B 1 274 ? 10.391 -24.266 -22.922 1 95.19 274 ASP B CA 1
ATOM 5328 C C . ASP B 1 274 ? 8.898 -24.234 -23.234 1 95.19 274 ASP B C 1
ATOM 5330 O O . ASP B 1 274 ? 8.508 -24.219 -24.406 1 95.19 274 ASP B O 1
ATOM 5334 N N . GLY B 1 275 ? 8.055 -24.266 -22.25 1 97.81 275 GLY B N 1
ATOM 5335 C CA . GLY B 1 275 ? 6.621 -24.219 -22.469 1 97.81 275 GLY B CA 1
ATOM 5336 C C . GLY B 1 275 ? 5.984 -25.594 -22.531 1 97.81 275 GLY B C 1
ATOM 5337 O O . GLY B 1 275 ? 4.766 -25.719 -22.672 1 97.81 275 GLY B O 1
ATOM 5338 N N . LEU B 1 276 ? 6.836 -26.625 -22.422 1 98.19 276 LEU B N 1
ATOM 5339 C CA . LEU B 1 276 ? 6.328 -27.984 -22.469 1 98.19 276 LEU B CA 1
ATOM 5340 C C . LEU B 1 276 ? 5.543 -28.312 -21.203 1 98.19 276 LEU B C 1
ATOM 5342 O O . LEU B 1 276 ? 6.047 -28.141 -20.094 1 98.19 276 LEU B O 1
ATOM 5346 N N . VAL B 1 277 ? 4.312 -28.797 -21.359 1 98.5 277 VAL B N 1
ATOM 5347 C CA . VAL B 1 277 ? 3.492 -29.25 -20.234 1 98.5 277 VAL B CA 1
ATOM 5348 C C . VAL B 1 277 ? 3.918 -30.656 -19.812 1 98.5 277 VAL B C 1
ATOM 5350 O O . VAL B 1 277 ? 4.055 -31.547 -20.656 1 98.5 277 VAL B O 1
ATOM 5353 N N . HIS B 1 278 ? 4.105 -30.844 -18.562 1 98 278 HIS B N 1
ATOM 5354 C CA . HIS B 1 278 ? 4.547 -32.125 -18.062 1 98 278 HIS B CA 1
ATOM 5355 C C . HIS B 1 278 ? 3.422 -33.156 -18.141 1 98 278 HIS B C 1
ATOM 5357 O O . HIS B 1 278 ? 2.303 -32.844 -18.531 1 98 278 HIS B O 1
ATOM 5363 N N . ASN B 1 279 ? 3.744 -34.375 -17.719 1 96.94 279 ASN B N 1
ATOM 5364 C CA . ASN B 1 279 ? 2.803 -35.438 -18.031 1 96.94 279 ASN B CA 1
ATOM 5365 C C . ASN B 1 279 ? 2.111 -35.938 -16.766 1 96.94 279 ASN B C 1
ATOM 5367 O O . ASN B 1 279 ? 1.408 -36.969 -16.812 1 96.94 279 ASN B O 1
ATOM 5371 N N . ARG B 1 280 ? 2.322 -35.281 -15.711 1 96.31 280 ARG B N 1
ATOM 5372 C CA . ARG B 1 280 ? 1.692 -35.688 -14.461 1 96.31 280 ARG B CA 1
ATOM 5373 C C . ARG B 1 280 ? 0.938 -34.5 -13.836 1 96.31 280 ARG B C 1
ATOM 5375 O O . ARG B 1 280 ? 1.522 -33.469 -13.57 1 96.31 280 ARG B O 1
ATOM 5382 N N . VAL B 1 281 ? -0.301 -34.75 -13.57 1 97.19 281 VAL B N 1
ATOM 5383 C CA . VAL B 1 281 ? -1.118 -33.75 -12.891 1 97.19 281 VAL B CA 1
ATOM 5384 C C . VAL B 1 281 ? -1.191 -34.062 -11.398 1 97.19 281 VAL B C 1
ATOM 5386 O O . VAL B 1 281 ? -1.082 -35.219 -10.992 1 97.19 281 VAL B O 1
ATOM 5389 N N . CYS B 1 282 ? -1.294 -33 -10.641 1 96.56 282 CYS B N 1
ATOM 5390 C CA . CYS B 1 282 ? -1.325 -33.125 -9.188 1 96.56 282 CYS B CA 1
ATOM 5391 C C . CYS B 1 282 ? -2.51 -32.375 -8.602 1 96.56 282 CYS B C 1
ATOM 5393 O O . CYS B 1 282 ? -2.939 -31.344 -9.148 1 96.56 282 CYS B O 1
ATOM 5395 N N . ASN B 1 283 ? -3.043 -32.844 -7.484 1 95 283 ASN B N 1
ATOM 5396 C CA . ASN B 1 283 ? -4.062 -32.094 -6.762 1 95 283 ASN B CA 1
ATOM 5397 C C . ASN B 1 283 ? -3.502 -31.484 -5.477 1 95 283 ASN B C 1
ATOM 5399 O O . ASN B 1 283 ? -2.301 -31.562 -5.219 1 95 283 ASN B O 1
ATOM 5403 N N . GLN B 1 284 ? -4.305 -30.828 -4.676 1 91.31 284 GLN B N 1
ATOM 5404 C CA . GLN B 1 284 ? -3.855 -30.047 -3.523 1 91.31 284 GLN B CA 1
ATOM 5405 C C . GLN B 1 284 ? -3.271 -30.953 -2.441 1 91.31 284 GLN B C 1
ATOM 5407 O O . GLN B 1 284 ? -2.576 -30.469 -1.541 1 91.31 284 GLN B O 1
ATOM 5412 N N . TYR B 1 285 ? -3.447 -32.25 -2.529 1 91.19 285 TYR B N 1
ATOM 5413 C CA . TYR B 1 285 ? -2.977 -33.156 -1.51 1 91.19 285 TYR B CA 1
ATOM 5414 C C . TYR B 1 285 ? -1.751 -33.938 -1.993 1 91.19 285 TYR B C 1
ATOM 5416 O O . TYR B 1 285 ? -1.267 -34.844 -1.31 1 91.19 285 TYR B O 1
ATOM 5424 N N . GLY B 1 286 ? -1.347 -33.656 -3.191 1 93.44 286 GLY B N 1
ATOM 5425 C CA . GLY B 1 286 ? -0.156 -34.281 -3.725 1 93.44 286 GLY B CA 1
ATOM 5426 C C . GLY B 1 286 ? -0.456 -35.594 -4.473 1 93.44 286 GLY B C 1
ATOM 5427 O O . GLY B 1 286 ? 0.461 -36.281 -4.91 1 93.44 286 GLY B O 1
ATOM 5428 N N . GLU B 1 287 ? -1.693 -35.875 -4.578 1 95.81 287 GLU B N 1
ATOM 5429 C CA . GLU B 1 287 ? -2.035 -37.031 -5.398 1 95.81 287 GLU B CA 1
ATOM 5430 C C . GLU B 1 287 ? -1.774 -36.781 -6.875 1 95.81 287 GLU B C 1
ATOM 5432 O O . GLU B 1 287 ? -2.035 -35.656 -7.363 1 95.81 287 GLU B O 1
ATOM 5437 N N . THR B 1 288 ? -1.232 -37.781 -7.539 1 95.94 288 THR B N 1
ATOM 5438 C CA . THR B 1 288 ? -0.846 -37.594 -8.93 1 95.94 288 THR B CA 1
ATOM 5439 C C . THR B 1 288 ? -1.63 -38.531 -9.844 1 95.94 288 THR B C 1
ATOM 5441 O O . THR B 1 288 ? -2.121 -39.562 -9.398 1 95.94 288 THR B O 1
ATOM 5444 N N . SER B 1 289 ? -1.81 -38.094 -11.016 1 96.5 289 SER B N 1
ATOM 5445 C CA . SER B 1 289 ? -2.428 -38.844 -12.086 1 96.5 289 SER B CA 1
ATOM 5446 C C . SER B 1 289 ? -1.897 -38.438 -13.453 1 96.5 289 SER B C 1
ATOM 5448 O O . SER B 1 289 ? -1.322 -37.344 -13.586 1 96.5 289 SER B O 1
ATOM 5450 N N . HIS B 1 290 ? -2.025 -39.312 -14.383 1 97.69 290 HIS B N 1
ATOM 5451 C CA . HIS B 1 290 ? -1.654 -38.969 -15.75 1 97.69 290 HIS B CA 1
ATOM 5452 C C . HIS B 1 290 ? -2.877 -38.562 -16.562 1 97.69 290 HIS B C 1
ATOM 5454 O O . HIS B 1 290 ? -2.748 -38.156 -17.719 1 97.69 290 HIS B O 1
ATOM 5460 N N . VAL B 1 291 ? -4.023 -38.719 -15.945 1 97.56 291 VAL B N 1
ATOM 5461 C CA . VAL B 1 291 ? -5.27 -38.406 -16.625 1 97.56 291 VAL B CA 1
ATOM 5462 C C . VAL B 1 291 ? -6.098 -37.438 -15.781 1 97.56 291 VAL B C 1
ATOM 5464 O O . VAL B 1 291 ? -6.23 -37.625 -14.57 1 97.56 291 VAL B O 1
ATOM 5467 N N . PHE B 1 292 ? -6.574 -36.469 -16.422 1 97 292 PHE B N 1
ATOM 5468 C CA . PHE B 1 292 ? -7.48 -35.5 -15.789 1 97 292 PHE B CA 1
ATOM 5469 C C . PHE B 1 292 ? -8.43 -34.906 -16.812 1 97 292 PHE B C 1
ATOM 5471 O O . PHE B 1 292 ? -8.016 -34.531 -17.922 1 97 292 PHE B O 1
ATOM 5478 N N . ASN B 1 293 ? -9.734 -34.844 -16.531 1 97.06 293 ASN B N 1
ATOM 5479 C CA . ASN B 1 293 ? -10.758 -34.344 -17.453 1 97.06 293 ASN B CA 1
ATOM 5480 C C . ASN B 1 293 ? -10.703 -35.094 -18.781 1 97.06 293 ASN B C 1
ATOM 5482 O O . ASN B 1 293 ? -10.781 -34.469 -19.844 1 97.06 293 ASN B O 1
ATOM 5486 N N . ASP B 1 294 ? -10.328 -36.375 -18.734 1 96 294 ASP B N 1
ATOM 5487 C CA . ASP B 1 294 ? -10.305 -37.281 -19.875 1 96 294 ASP B CA 1
ATOM 5488 C C . ASP B 1 294 ? -9.148 -36.969 -20.812 1 96 294 ASP B C 1
ATOM 5490 O O . ASP B 1 294 ? -9.195 -37.312 -22 1 96 294 ASP B O 1
ATOM 5494 N N . ILE B 1 295 ? -8.258 -36.219 -20.359 1 97.06 295 ILE B N 1
ATOM 5495 C CA . ILE B 1 295 ? -7.051 -35.906 -21.109 1 97.06 295 ILE B CA 1
ATOM 5496 C C . ILE B 1 295 ? -5.891 -36.75 -20.578 1 97.06 295 ILE B C 1
ATOM 5498 O O . ILE B 1 295 ? -5.613 -36.75 -19.375 1 97.06 295 ILE B O 1
ATOM 5502 N N . ASP B 1 296 ? -5.277 -37.438 -21.406 1 97.94 296 ASP B N 1
ATOM 5503 C CA . ASP B 1 296 ? -4.109 -38.219 -21.031 1 97.94 296 ASP B CA 1
ATOM 5504 C C . ASP B 1 296 ? -2.816 -37.469 -21.297 1 97.94 296 ASP B C 1
ATOM 5506 O O . ASP B 1 296 ? -2.4 -37.312 -22.453 1 97.94 296 ASP B O 1
ATOM 5510 N N . PHE B 1 297 ? -2.158 -37.062 -20.328 1 97.44 297 PHE B N 1
ATOM 5511 C CA . PHE B 1 297 ? -0.974 -36.219 -20.406 1 97.44 297 PHE B CA 1
ATOM 5512 C C . PHE B 1 297 ? 0.257 -37.031 -20.781 1 97.44 297 PHE B C 1
ATOM 5514 O O . PHE B 1 297 ? 1.292 -36.5 -21.156 1 97.44 297 PHE B O 1
ATOM 5521 N N . GLN B 1 298 ? 0.186 -38.312 -20.656 1 95.81 298 GLN B N 1
ATOM 5522 C CA . GLN B 1 298 ? 1.301 -39.156 -21.031 1 95.81 298 GLN B CA 1
ATOM 5523 C C . GLN B 1 298 ? 1.274 -39.469 -22.531 1 95.81 298 GLN B C 1
ATOM 5525 O O . GLN B 1 298 ? 2.324 -39.625 -23.156 1 95.81 298 GLN B O 1
ATOM 5530 N N . LYS B 1 299 ? 0.121 -39.5 -23.031 1 96.25 299 LYS B N 1
ATOM 5531 C CA . LYS B 1 299 ? -0.043 -39.875 -24.438 1 96.25 299 LYS B CA 1
ATOM 5532 C C . LYS B 1 299 ? -0.023 -38.656 -25.359 1 96.25 299 LYS B C 1
ATOM 5534 O O . LYS B 1 299 ? 0.069 -38.812 -26.578 1 96.25 299 LYS B O 1
ATOM 5539 N N . ASN B 1 300 ? -0.168 -37.531 -24.812 1 96 300 ASN B N 1
ATOM 5540 C CA . ASN B 1 300 ? -0.193 -36.312 -25.578 1 96 300 ASN B CA 1
ATOM 5541 C C . ASN B 1 300 ? 0.938 -35.375 -25.172 1 96 300 ASN B C 1
ATOM 5543 O O . ASN B 1 300 ? 1.385 -35.375 -24.031 1 96 300 ASN B O 1
ATOM 5547 N N . THR B 1 301 ? 1.429 -34.656 -26.188 1 97.12 301 THR B N 1
ATOM 5548 C CA . THR B 1 301 ? 2.41 -33.594 -25.938 1 97.12 301 THR B CA 1
ATOM 5549 C C . THR B 1 301 ? 1.783 -32.219 -26.094 1 97.12 301 THR B C 1
ATOM 5551 O O . THR B 1 301 ? 1.177 -31.922 -27.125 1 97.12 301 THR B O 1
ATOM 5554 N N . PHE B 1 302 ? 1.865 -31.453 -25.078 1 98.06 302 PHE B N 1
ATOM 5555 C CA . PHE B 1 302 ? 1.316 -30.094 -25.109 1 98.06 302 PHE B CA 1
ATOM 5556 C C . PHE B 1 302 ? 2.414 -29.062 -24.891 1 98.06 302 PHE B C 1
ATOM 5558 O O . PHE B 1 302 ? 3.225 -29.188 -23.969 1 98.06 302 PHE B O 1
ATOM 5565 N N . ILE B 1 303 ? 2.469 -28.078 -25.75 1 97.94 303 ILE B N 1
ATOM 5566 C CA . ILE B 1 303 ? 3.379 -26.953 -25.609 1 97.94 303 ILE B CA 1
ATOM 5567 C C . ILE B 1 303 ? 2.582 -25.641 -25.562 1 97.94 303 ILE B C 1
ATOM 5569 O O . ILE B 1 303 ? 1.766 -25.375 -26.453 1 97.94 303 ILE B O 1
ATOM 5573 N N . ILE B 1 304 ? 2.713 -24.844 -24.531 1 98.25 304 ILE B N 1
ATOM 5574 C CA . ILE B 1 304 ? 2.008 -23.562 -24.391 1 98.25 304 ILE B CA 1
ATOM 5575 C C . ILE B 1 304 ? 2.322 -22.672 -25.594 1 98.25 304 ILE B C 1
ATOM 5577 O O . ILE B 1 304 ? 3.486 -22.344 -25.844 1 98.25 304 ILE B O 1
ATOM 5581 N N . PRO B 1 305 ? 1.346 -22.172 -26.266 1 96.19 305 PRO B N 1
ATOM 5582 C CA . PRO B 1 305 ? 1.607 -21.297 -27.406 1 96.19 305 PRO B CA 1
ATOM 5583 C C . PRO B 1 305 ? 2.162 -19.938 -26.984 1 96.19 305 PRO B C 1
ATOM 5585 O O . PRO B 1 305 ? 1.758 -19.391 -25.969 1 96.19 305 PRO B O 1
ATOM 5588 N N . GLU B 1 306 ? 3.082 -19.406 -27.875 1 93.88 306 GLU B N 1
ATOM 5589 C CA . GLU B 1 306 ? 3.672 -18.094 -27.656 1 93.88 306 GLU B CA 1
ATOM 5590 C C . GLU B 1 306 ? 4.141 -17.938 -26.219 1 93.88 306 GLU B C 1
ATOM 5592 O O . GLU B 1 306 ? 3.863 -16.922 -25.578 1 93.88 306 GLU B O 1
ATOM 5597 N N . PHE B 1 307 ? 4.746 -18.969 -25.75 1 97.56 307 PHE B N 1
ATOM 5598 C CA . PHE B 1 307 ? 5.188 -19.078 -24.359 1 97.56 307 PHE B CA 1
ATOM 5599 C C . PHE B 1 307 ? 6.117 -17.922 -24 1 97.56 307 PHE B C 1
ATOM 5601 O O . PHE B 1 307 ? 6.098 -17.453 -22.859 1 97.56 307 PHE B O 1
ATOM 5608 N N . ASP B 1 308 ? 6.848 -17.406 -24.906 1 97.56 308 ASP B N 1
ATOM 5609 C CA . ASP B 1 308 ? 7.77 -16.297 -24.656 1 97.56 308 ASP B CA 1
ATOM 5610 C C . ASP B 1 308 ? 7.008 -15.039 -24.266 1 97.56 308 ASP B C 1
ATOM 5612 O O . ASP B 1 308 ? 7.496 -14.242 -23.469 1 97.56 308 ASP B O 1
ATOM 5616 N N . LYS B 1 309 ? 5.867 -14.867 -24.844 1 97.5 309 LYS B N 1
ATOM 5617 C CA . LYS B 1 309 ? 5.059 -13.695 -24.5 1 97.5 309 LYS B CA 1
ATOM 5618 C C . LYS B 1 309 ? 4.57 -13.773 -23.062 1 97.5 309 LYS B C 1
ATOM 5620 O O . LYS B 1 309 ? 4.441 -12.75 -22.391 1 97.5 309 LYS B O 1
ATOM 5625 N N . VAL B 1 310 ? 4.297 -14.984 -22.625 1 98.25 310 VAL B N 1
ATOM 5626 C CA . VAL B 1 310 ? 3.893 -15.203 -21.234 1 98.25 310 VAL B CA 1
ATOM 5627 C C . VAL B 1 310 ? 5.027 -14.797 -20.297 1 98.25 310 VAL B C 1
ATOM 5629 O O . VAL B 1 310 ? 4.816 -14.047 -19.344 1 98.25 310 VAL B O 1
ATOM 5632 N N . ARG B 1 311 ? 6.188 -15.281 -20.594 1 98.31 311 ARG B N 1
ATOM 5633 C CA . ARG B 1 311 ? 7.363 -14.984 -19.781 1 98.31 311 ARG B CA 1
ATOM 5634 C C . ARG B 1 311 ? 7.664 -13.492 -19.781 1 98.31 311 ARG B C 1
ATOM 5636 O O . ARG B 1 311 ? 7.957 -12.914 -18.719 1 98.31 311 ARG B O 1
ATOM 5643 N N . GLN B 1 312 ? 7.59 -12.883 -20.922 1 97.5 312 GLN B N 1
ATOM 5644 C CA . GLN B 1 312 ? 7.859 -11.453 -21.047 1 97.5 312 GLN B CA 1
ATOM 5645 C C . GLN B 1 312 ? 6.855 -10.633 -20.234 1 97.5 312 GLN B C 1
ATOM 5647 O O . GLN B 1 312 ? 7.234 -9.719 -19.5 1 97.5 312 GLN B O 1
ATOM 5652 N N . LEU B 1 313 ? 5.566 -10.961 -20.375 1 97.81 313 LEU B N 1
ATOM 5653 C CA . LEU B 1 313 ? 4.543 -10.281 -19.594 1 97.81 313 LEU B CA 1
ATOM 5654 C C . LEU B 1 313 ? 4.836 -10.391 -18.094 1 97.81 313 LEU B C 1
ATOM 5656 O O . LEU B 1 313 ? 4.762 -9.398 -17.375 1 97.81 313 LEU B O 1
ATOM 5660 N N . ALA B 1 314 ? 5.195 -11.586 -17.719 1 98.38 314 ALA B N 1
ATOM 5661 C CA . ALA B 1 314 ? 5.465 -11.828 -16.297 1 98.38 314 ALA B CA 1
ATOM 5662 C C . ALA B 1 314 ? 6.598 -10.945 -15.789 1 98.38 314 ALA B C 1
ATOM 5664 O O . ALA B 1 314 ? 6.473 -10.297 -14.75 1 98.38 314 ALA B O 1
ATOM 5665 N N . MET B 1 315 ? 7.648 -10.906 -16.531 1 97.81 315 MET B N 1
ATOM 5666 C CA . MET B 1 315 ? 8.812 -10.125 -16.125 1 97.81 315 MET B CA 1
ATOM 5667 C C . MET B 1 315 ? 8.477 -8.641 -16.047 1 97.81 315 MET B C 1
ATOM 5669 O O . MET B 1 315 ? 8.875 -7.957 -15.102 1 97.81 315 MET B O 1
ATOM 5673 N N . GLU B 1 316 ? 7.707 -8.164 -16.984 1 97.44 316 GLU B N 1
ATOM 5674 C CA . GLU B 1 316 ? 7.32 -6.754 -17 1 97.44 316 GLU B CA 1
ATOM 5675 C C . GLU B 1 316 ? 6.414 -6.414 -15.828 1 97.44 316 GLU B C 1
ATOM 5677 O O . GLU B 1 316 ? 6.535 -5.344 -15.234 1 97.44 316 GLU B O 1
ATOM 5682 N N . VAL B 1 317 ? 5.484 -7.32 -15.508 1 97.75 317 VAL B N 1
ATOM 5683 C CA . VAL B 1 317 ? 4.641 -7.109 -14.336 1 97.75 317 VAL B CA 1
ATOM 5684 C C . VAL B 1 317 ? 5.508 -7.031 -13.078 1 97.75 317 VAL B C 1
ATOM 5686 O O . VAL B 1 317 ? 5.266 -6.199 -12.203 1 97.75 317 VAL B O 1
ATOM 5689 N N . GLY B 1 318 ? 6.527 -7.891 -13.008 1 97.69 318 GLY B N 1
ATOM 5690 C CA . GLY B 1 318 ? 7.438 -7.887 -11.875 1 97.69 318 GLY B CA 1
ATOM 5691 C C . GLY B 1 318 ? 8.109 -6.543 -11.648 1 97.69 318 GLY B C 1
ATOM 5692 O O . GLY B 1 318 ? 8.336 -6.141 -10.508 1 97.69 318 GLY B O 1
ATOM 5693 N N . LYS B 1 319 ? 8.383 -5.789 -12.711 1 97.31 319 LYS B N 1
ATOM 5694 C CA . LYS B 1 319 ? 9.047 -4.492 -12.625 1 97.31 319 LYS B CA 1
ATOM 5695 C C . LYS B 1 319 ? 8.133 -3.449 -11.992 1 97.31 319 LYS B C 1
ATOM 5697 O O . LYS B 1 319 ? 8.602 -2.4 -11.539 1 97.31 319 LYS B O 1
ATOM 5702 N N . CYS B 1 320 ? 6.867 -3.74 -11.906 1 97 320 CYS B N 1
ATOM 5703 C CA . CYS B 1 320 ? 5.887 -2.77 -11.438 1 97 320 CYS B CA 1
ATOM 5704 C C . CYS B 1 320 ? 5.641 -2.922 -9.938 1 97 320 CYS B C 1
ATOM 5706 O O . CYS B 1 320 ? 4.898 -2.137 -9.344 1 97 320 CYS B O 1
ATOM 5708 N N . ILE B 1 321 ? 6.23 -3.906 -9.305 1 97.19 321 ILE B N 1
ATOM 5709 C CA . ILE B 1 321 ? 5.996 -4.195 -7.895 1 97.19 321 ILE B CA 1
ATOM 5710 C C . ILE B 1 321 ? 7.328 -4.246 -7.148 1 97.19 321 ILE B C 1
ATOM 5712 O O . ILE B 1 321 ? 7.699 -5.289 -6.602 1 97.19 321 ILE B O 1
ATOM 5716 N N . PRO B 1 322 ? 7.918 -3.17 -7.066 1 97.5 322 PRO B N 1
ATOM 5717 C CA . PRO B 1 322 ? 9.312 -3.145 -6.625 1 97.5 322 PRO B CA 1
ATOM 5718 C C . PRO B 1 322 ? 9.469 -3.516 -5.152 1 97.5 322 PRO B C 1
ATOM 5720 O O . PRO B 1 322 ? 10.555 -3.92 -4.727 1 97.5 322 PRO B O 1
ATOM 5723 N N . HIS B 1 323 ? 8.453 -3.416 -4.32 1 97.12 323 HIS B N 1
ATOM 5724 C CA . HIS B 1 323 ? 8.586 -3.654 -2.887 1 97.12 323 HIS B CA 1
ATOM 5725 C C . HIS B 1 323 ? 8.578 -5.148 -2.574 1 97.12 323 HIS B C 1
ATOM 5727 O O . HIS B 1 323 ? 8.914 -5.555 -1.459 1 97.12 323 HIS B O 1
ATOM 5733 N N . CYS B 1 324 ? 8.164 -5.961 -3.549 1 96.62 324 CYS B N 1
ATOM 5734 C CA . CYS B 1 324 ? 8.047 -7.402 -3.359 1 96.62 324 CYS B CA 1
ATOM 5735 C C . CYS B 1 324 ? 8.961 -8.156 -4.316 1 96.62 324 CYS B C 1
ATOM 5737 O O . CYS B 1 324 ? 9.023 -7.84 -5.504 1 96.62 324 CYS B O 1
ATOM 5739 N N . ARG B 1 325 ? 9.609 -9.203 -3.756 1 97.38 325 ARG B N 1
ATOM 5740 C CA . ARG B 1 325 ? 10.602 -9.898 -4.562 1 97.38 325 ARG B CA 1
ATOM 5741 C C . ARG B 1 325 ? 10.125 -11.297 -4.93 1 97.38 325 ARG B C 1
ATOM 5743 O O . ARG B 1 325 ? 10.742 -11.969 -5.758 1 97.38 325 ARG B O 1
ATOM 5750 N N . CYS B 1 326 ? 9.102 -11.75 -4.309 1 96.38 326 CYS B N 1
ATOM 5751 C CA . CYS B 1 326 ? 8.492 -13.031 -4.633 1 96.38 326 CYS B CA 1
ATOM 5752 C C . CYS B 1 326 ? 7.012 -12.867 -4.957 1 96.38 326 CYS B C 1
ATOM 5754 O O . CYS B 1 326 ? 6.203 -12.586 -4.066 1 96.38 326 CYS B O 1
ATOM 5756 N N . ILE B 1 327 ? 6.68 -13.07 -6.211 1 96.81 327 ILE B N 1
ATOM 5757 C CA . ILE B 1 327 ? 5.324 -12.828 -6.688 1 96.81 327 ILE B CA 1
ATOM 5758 C C . ILE B 1 327 ? 4.848 -14.016 -7.512 1 96.81 327 ILE B C 1
ATOM 5760 O O . ILE B 1 327 ? 5.645 -14.672 -8.188 1 96.81 327 ILE B O 1
ATOM 5764 N N . ALA B 1 328 ? 3.629 -14.352 -7.359 1 97.06 328 ALA B N 1
ATOM 5765 C CA . ALA B 1 328 ? 3.004 -15.359 -8.211 1 97.06 328 ALA B CA 1
ATOM 5766 C C . ALA B 1 328 ? 1.92 -14.742 -9.086 1 97.06 328 ALA B C 1
ATOM 5768 O O . ALA B 1 328 ? 1.001 -14.094 -8.586 1 97.06 328 ALA B O 1
ATOM 5769 N N . LEU B 1 329 ? 2.055 -14.938 -10.367 1 97.5 329 LEU B N 1
ATOM 5770 C CA . LEU B 1 329 ? 1.12 -14.375 -11.336 1 97.5 329 LEU B CA 1
ATOM 5771 C C . LEU B 1 329 ? 0.198 -15.461 -11.891 1 97.5 329 LEU B C 1
ATOM 5773 O O . LEU B 1 329 ? 0.639 -16.578 -12.164 1 97.5 329 LEU B O 1
ATOM 5777 N N . ASP B 1 330 ? -1.031 -15.18 -11.984 1 97 330 ASP B N 1
ATOM 5778 C CA . ASP B 1 330 ? -1.979 -15.984 -12.742 1 97 330 ASP B CA 1
ATOM 5779 C C . ASP B 1 330 ? -2.24 -15.367 -14.117 1 97 330 ASP B C 1
ATOM 5781 O O . ASP B 1 330 ? -2.895 -14.328 -14.227 1 97 330 ASP B O 1
ATOM 5785 N N . ILE B 1 331 ? -1.728 -16.047 -15.094 1 98.19 331 ILE B N 1
ATOM 5786 C CA . ILE B 1 331 ? -1.781 -15.539 -16.453 1 98.19 331 ILE B CA 1
ATOM 5787 C C . ILE B 1 331 ? -2.615 -16.469 -17.328 1 98.19 331 ILE B C 1
ATOM 5789 O O . ILE B 1 331 ? -2.426 -17.688 -17.297 1 98.19 331 ILE B O 1
ATOM 5793 N N . MET B 1 332 ? -3.535 -15.969 -17.984 1 97.75 332 MET B N 1
ATOM 5794 C CA . MET B 1 332 ? -4.289 -16.75 -18.969 1 97.75 332 MET B CA 1
ATOM 5795 C C . MET B 1 332 ? -3.871 -16.375 -20.391 1 97.75 332 MET B C 1
ATOM 5797 O O . MET B 1 332 ? -3.145 -15.406 -20.594 1 97.75 332 MET B O 1
ATOM 5801 N N . ILE B 1 333 ? -4.172 -17.203 -21.297 1 98 333 ILE B N 1
ATOM 5802 C CA . ILE B 1 333 ? -4.039 -16.922 -22.719 1 98 333 ILE B CA 1
ATOM 5803 C C . ILE B 1 333 ? -5.418 -16.703 -23.344 1 98 333 ILE B C 1
ATOM 5805 O O . ILE B 1 333 ? -6.25 -17.609 -23.344 1 98 333 ILE B O 1
ATOM 5809 N N . ASP B 1 334 ? -5.621 -15.531 -23.812 1 96.94 334 ASP B N 1
ATOM 5810 C CA . ASP B 1 334 ? -6.969 -15.195 -24.266 1 96.94 334 ASP B CA 1
ATOM 5811 C C . ASP B 1 334 ? -7.234 -15.75 -25.672 1 96.94 334 ASP B C 1
ATOM 5813 O O . ASP B 1 334 ? -6.379 -16.422 -26.25 1 96.94 334 ASP B O 1
ATOM 5817 N N . SER B 1 335 ? -8.406 -15.477 -26.203 1 96.62 335 SER B N 1
ATOM 5818 C CA . SER B 1 335 ? -8.875 -16.062 -27.453 1 96.62 335 SER B CA 1
ATOM 5819 C C . SER B 1 335 ? -8.039 -15.586 -28.641 1 96.62 335 SER B C 1
ATOM 5821 O O . SER B 1 335 ? -8.023 -16.219 -29.688 1 96.62 335 SER B O 1
ATOM 5823 N N . SER B 1 336 ? -7.324 -14.461 -28.469 1 95.44 336 SER B N 1
ATOM 5824 C CA . SER B 1 336 ? -6.457 -13.945 -29.531 1 95.44 336 SER B CA 1
ATOM 5825 C C . SER B 1 336 ? -5.043 -14.5 -29.391 1 95.44 336 SER B C 1
ATOM 5827 O O . SER B 1 336 ? -4.164 -14.172 -30.188 1 95.44 336 SER B O 1
ATOM 5829 N N . GLY B 1 337 ? -4.824 -15.273 -28.344 1 95.62 337 GLY B N 1
ATOM 5830 C CA . GLY B 1 337 ? -3.518 -15.875 -28.125 1 95.62 337 GLY B CA 1
ATOM 5831 C C . GLY B 1 337 ? -2.586 -15 -27.297 1 95.62 337 GLY B C 1
ATOM 5832 O O . GLY B 1 337 ? -1.391 -15.289 -27.203 1 95.62 337 GLY B O 1
ATOM 5833 N N . MET B 1 338 ? -3.102 -13.969 -26.766 1 95.94 338 MET B N 1
ATOM 5834 C CA . MET B 1 338 ? -2.289 -13.039 -25.984 1 95.94 338 MET B CA 1
ATOM 5835 C C . MET B 1 338 ? -2.391 -13.336 -24.5 1 95.94 338 MET B C 1
ATOM 5837 O O . MET B 1 338 ? -3.475 -13.641 -23.984 1 95.94 338 MET B O 1
ATOM 5841 N N . PRO B 1 339 ? -1.249 -13.32 -23.812 1 97.81 339 PRO B N 1
ATOM 5842 C CA . PRO B 1 339 ? -1.314 -13.477 -22.359 1 97.81 339 PRO B CA 1
ATOM 5843 C C . PRO B 1 339 ? -1.98 -12.297 -21.656 1 97.81 339 PRO B C 1
ATOM 5845 O O . PRO B 1 339 ? -1.804 -11.148 -22.078 1 97.81 339 PRO B O 1
ATOM 5848 N N . ARG B 1 340 ? -2.762 -12.578 -20.672 1 97.44 340 ARG B N 1
ATOM 5849 C CA . ARG B 1 340 ? -3.438 -11.594 -19.828 1 97.44 340 ARG B CA 1
ATOM 5850 C C . ARG B 1 340 ? -3.232 -11.906 -18.359 1 97.44 340 ARG B C 1
ATOM 5852 O O . ARG B 1 340 ? -3.283 -13.07 -17.938 1 97.44 340 ARG B O 1
ATOM 5859 N N . LEU B 1 341 ? -2.973 -10.898 -17.625 1 97.81 341 LEU B N 1
ATOM 5860 C CA . LEU B 1 341 ? -2.816 -11.055 -16.172 1 97.81 341 LEU B CA 1
ATOM 5861 C C . LEU B 1 341 ? -4.172 -11.047 -15.477 1 97.81 341 LEU B C 1
ATOM 5863 O O . LEU B 1 341 ? -4.863 -10.031 -15.469 1 97.81 341 LEU B O 1
ATOM 5867 N N . ILE B 1 342 ? -4.531 -12.109 -14.867 1 96.12 342 ILE B N 1
ATOM 5868 C CA . ILE B 1 342 ? -5.785 -12.211 -14.125 1 96.12 342 ILE B CA 1
ATOM 5869 C C . ILE B 1 342 ? -5.594 -11.656 -12.711 1 96.12 342 ILE B C 1
ATOM 5871 O O . ILE B 1 342 ? -6.438 -10.906 -12.211 1 96.12 342 ILE B O 1
ATOM 5875 N N . GLU B 1 343 ? -4.453 -12.094 -12.125 1 94.62 343 GLU B N 1
ATOM 5876 C CA . GLU B 1 343 ? -4.141 -11.664 -10.766 1 94.62 343 GLU B CA 1
ATOM 5877 C C . GLU B 1 343 ? -2.666 -11.883 -10.445 1 94.62 343 GLU B C 1
ATOM 5879 O O . GLU B 1 343 ? -1.991 -12.68 -11.102 1 94.62 343 GLU B O 1
ATOM 5884 N N . TYR B 1 344 ? -2.182 -11.086 -9.617 1 96.06 344 TYR B N 1
ATOM 5885 C CA . TYR B 1 344 ? -0.898 -11.414 -9.008 1 96.06 344 TYR B CA 1
ATOM 5886 C C . TYR B 1 344 ? -1.025 -11.516 -7.492 1 96.06 344 TYR B C 1
ATOM 5888 O O . TYR B 1 344 ? -1.857 -10.836 -6.883 1 96.06 344 TYR B O 1
ATOM 5896 N N . ASN B 1 345 ? -0.249 -12.359 -6.91 1 93.81 345 ASN B N 1
ATOM 5897 C CA . ASN B 1 345 ? -0.219 -12.602 -5.469 1 93.81 345 ASN B CA 1
ATOM 5898 C C . ASN B 1 345 ? 1.129 -12.219 -4.867 1 93.81 345 ASN B C 1
ATOM 5900 O O . ASN B 1 345 ? 2.174 -12.688 -5.324 1 93.81 345 ASN B O 1
ATOM 5904 N N . VAL B 1 346 ? 1.06 -11.414 -3.783 1 94.12 346 VAL B N 1
ATOM 5905 C CA . VAL B 1 346 ? 2.301 -10.938 -3.182 1 94.12 346 VAL B CA 1
ATOM 5906 C C . VAL B 1 346 ? 2.436 -11.492 -1.765 1 94.12 346 VAL B C 1
ATOM 5908 O O . VAL B 1 346 ? 3.451 -11.273 -1.102 1 94.12 346 VAL B O 1
ATOM 5911 N N . SER B 1 347 ? 1.531 -12.172 -1.11 1 84.25 347 SER B N 1
ATOM 5912 C CA . SER B 1 347 ? 1.577 -12.664 0.262 1 84.25 347 SER B CA 1
ATOM 5913 C C . SER B 1 347 ? 1.856 -14.164 0.302 1 84.25 347 SER B C 1
ATOM 5915 O O . SER B 1 347 ? 2.5 -14.656 1.231 1 84.25 347 SER B O 1
ATOM 5917 N N . VAL B 1 348 ? 1.266 -14.906 -0.492 1 77.31 348 VAL B N 1
ATOM 5918 C CA . VAL B 1 348 ? 1.439 -16.359 -0.539 1 77.31 348 VAL B CA 1
ATOM 5919 C C . VAL B 1 348 ? 1.625 -16.812 -1.985 1 77.31 348 VAL B C 1
ATOM 5921 O O . VAL B 1 348 ? 0.659 -16.875 -2.748 1 77.31 348 VAL B O 1
ATOM 5924 N N . PHE B 1 349 ? 2.939 -17.094 -2.182 1 76.25 349 PHE B N 1
ATOM 5925 C CA . PHE B 1 349 ? 3.129 -17.516 -3.568 1 76.25 349 PHE B CA 1
ATOM 5926 C C . PHE B 1 349 ? 2.965 -19.016 -3.711 1 76.25 349 PHE B C 1
ATOM 5928 O O . PHE B 1 349 ? 3.053 -19.547 -4.816 1 76.25 349 PHE B O 1
ATOM 5935 N N . SER B 1 350 ? 2.559 -19.734 -2.609 1 82.81 350 SER B N 1
ATOM 5936 C CA . SER B 1 350 ? 2.178 -21.141 -2.625 1 82.81 350 SER B CA 1
ATOM 5937 C C . SER B 1 350 ? 3.281 -22 -3.225 1 82.81 350 SER B C 1
ATOM 5939 O O . SER B 1 350 ? 3.055 -22.719 -4.203 1 82.81 350 SER B O 1
ATOM 5941 N N . LEU B 1 351 ? 4.391 -22.062 -2.557 1 91.31 351 LEU B N 1
ATOM 5942 C CA . LEU B 1 351 ? 5.57 -22.766 -3.049 1 91.31 351 LEU B CA 1
ATOM 5943 C C . LEU B 1 351 ? 5.277 -24.266 -3.219 1 91.31 351 LEU B C 1
ATOM 5945 O O . LEU B 1 351 ? 5.945 -24.938 -3.998 1 91.31 351 LEU B O 1
ATOM 5949 N N . TRP B 1 352 ? 4.262 -24.797 -2.471 1 91.94 352 TRP B N 1
ATOM 5950 C CA . TRP B 1 352 ? 3.955 -26.219 -2.523 1 91.94 352 TRP B CA 1
ATOM 5951 C C . TRP B 1 352 ? 3.535 -26.625 -3.93 1 91.94 352 TRP B C 1
ATOM 5953 O O . TRP B 1 352 ? 3.818 -27.75 -4.367 1 91.94 352 TRP B O 1
ATOM 5963 N N . LEU B 1 353 ? 2.936 -25.75 -4.645 1 94.56 353 LEU B N 1
ATOM 5964 C CA . LEU B 1 353 ? 2.525 -26.031 -6.016 1 94.56 353 LEU B CA 1
ATOM 5965 C C . LEU B 1 353 ? 3.727 -26.422 -6.871 1 94.56 353 LEU B C 1
ATOM 5967 O O . LEU B 1 353 ? 3.656 -27.375 -7.648 1 94.56 353 LEU B O 1
ATOM 5971 N N . PHE B 1 354 ? 4.773 -25.734 -6.715 1 96.88 354 PHE B N 1
ATOM 5972 C CA . PHE B 1 354 ? 5.973 -25.938 -7.516 1 96.88 354 PHE B CA 1
ATOM 5973 C C . PHE B 1 354 ? 6.742 -27.172 -7.035 1 96.88 354 PHE B C 1
ATOM 5975 O O . PHE B 1 354 ? 7.25 -27.938 -7.848 1 96.88 354 PHE B O 1
ATOM 5982 N N . GLN B 1 355 ? 6.723 -27.391 -5.77 1 97.5 355 GLN B N 1
ATOM 5983 C CA . GLN B 1 355 ? 7.523 -28.469 -5.188 1 97.5 355 GLN B CA 1
ATOM 5984 C C . GLN B 1 355 ? 6.812 -29.812 -5.312 1 97.5 355 GLN B C 1
ATOM 5986 O O . GLN B 1 355 ? 7.418 -30.859 -5.082 1 97.5 355 GLN B O 1
ATOM 5991 N N . PHE B 1 356 ? 5.566 -29.812 -5.793 1 96.94 356 PHE B N 1
ATOM 5992 C CA . PHE B 1 356 ? 4.863 -31.031 -6.195 1 96.94 356 PHE B CA 1
ATOM 5993 C C . PHE B 1 356 ? 5.129 -31.344 -7.66 1 96.94 356 PHE B C 1
ATOM 5995 O O . PHE B 1 356 ? 4.836 -32.438 -8.125 1 96.94 356 PHE B O 1
ATOM 6002 N N . THR B 1 357 ? 5.672 -30.359 -8.383 1 96.62 357 THR B N 1
ATOM 6003 C CA . THR B 1 357 ? 5.613 -30.516 -9.836 1 96.62 357 THR B CA 1
ATOM 6004 C C . THR B 1 357 ? 6.977 -30.266 -10.469 1 96.62 357 THR B C 1
ATOM 6006 O O . THR B 1 357 ? 7.656 -31.188 -10.898 1 96.62 357 THR B O 1
ATOM 6009 N N . THR B 1 358 ? 7.461 -29.078 -10.367 1 95.56 358 THR B N 1
ATOM 6010 C CA . THR B 1 358 ? 8.547 -28.625 -11.227 1 95.56 358 THR B CA 1
ATOM 6011 C C . THR B 1 358 ? 9.883 -28.688 -10.5 1 95.56 358 THR B C 1
ATOM 6013 O O . THR B 1 358 ? 10.906 -29.062 -11.086 1 95.56 358 THR B O 1
ATOM 6016 N N . GLY B 1 359 ? 9.875 -28.281 -9.25 1 96 359 GLY B N 1
ATOM 6017 C CA . GLY B 1 359 ? 11.125 -28.234 -8.508 1 96 359 GLY B CA 1
ATOM 6018 C C . GLY B 1 359 ? 11.031 -27.422 -7.23 1 96 359 GLY B C 1
ATOM 6019 O O . GLY B 1 359 ? 9.938 -27.047 -6.801 1 96 359 GLY B O 1
ATOM 6020 N N . SER B 1 360 ? 12.273 -27.281 -6.613 1 97.19 360 SER B N 1
ATOM 6021 C CA . SER B 1 360 ? 12.312 -26.453 -5.414 1 97.19 360 SER B CA 1
ATOM 6022 C C . SER B 1 360 ? 11.945 -25 -5.727 1 97.19 360 SER B C 1
ATOM 6024 O O . SER B 1 360 ? 12.125 -24.547 -6.855 1 97.19 360 SER B O 1
ATOM 6026 N N . ALA B 1 361 ? 11.469 -24.328 -4.828 1 97 361 ALA B N 1
ATOM 6027 C CA . ALA B 1 361 ? 10.828 -23.031 -5.02 1 97 361 ALA B CA 1
ATOM 6028 C C . ALA B 1 361 ? 11.797 -22.031 -5.641 1 97 361 ALA B C 1
ATOM 6030 O O . ALA B 1 361 ? 11.422 -21.234 -6.512 1 97 361 ALA B O 1
ATOM 6031 N N . PHE B 1 362 ? 13.094 -22.047 -5.266 1 98 362 PHE B N 1
ATOM 6032 C CA . PHE B 1 362 ? 14.031 -21.031 -5.73 1 98 362 PHE B CA 1
ATOM 6033 C C . PHE B 1 362 ? 15.133 -21.656 -6.57 1 98 362 PHE B C 1
ATOM 6035 O O . PHE B 1 362 ? 16.016 -20.953 -7.07 1 98 362 PHE B O 1
ATOM 6042 N N . GLY B 1 363 ? 15.125 -22.984 -6.703 1 96.81 363 GLY B N 1
ATOM 6043 C CA . GLY B 1 363 ? 16.156 -23.656 -7.477 1 96.81 363 GLY B CA 1
ATOM 6044 C C . GLY B 1 363 ? 17.562 -23.25 -7.078 1 96.81 363 GLY B C 1
ATOM 6045 O O . GLY B 1 363 ? 17.922 -23.297 -5.895 1 96.81 363 GLY B O 1
ATOM 6046 N N . SER B 1 364 ? 18.344 -22.844 -8.07 1 96.88 364 SER B N 1
ATOM 6047 C CA . SER B 1 364 ? 19.75 -22.5 -7.875 1 96.88 364 SER B CA 1
ATOM 6048 C C . SER B 1 364 ? 19.891 -21.188 -7.109 1 96.88 364 SER B C 1
ATOM 6050 O O . SER B 1 364 ? 20.984 -20.844 -6.672 1 96.88 364 SER B O 1
ATOM 6052 N N . TYR B 1 365 ? 18.828 -20.5 -6.836 1 98.19 365 TYR B N 1
ATOM 6053 C CA . TYR B 1 365 ? 18.891 -19.203 -6.148 1 98.19 365 TYR B CA 1
ATOM 6054 C C . TYR B 1 365 ? 18.641 -19.375 -4.656 1 98.19 365 TYR B C 1
ATOM 6056 O O . TYR B 1 365 ? 18.625 -18.391 -3.908 1 98.19 365 TYR B O 1
ATOM 6064 N N . THR B 1 366 ? 18.453 -20.578 -4.176 1 98.56 366 THR B N 1
ATOM 6065 C CA . THR B 1 366 ? 18.109 -20.859 -2.785 1 98.56 366 THR B CA 1
ATOM 6066 C C . THR B 1 366 ? 19.172 -20.297 -1.844 1 98.56 366 THR B C 1
ATOM 6068 O O . THR B 1 366 ? 18.844 -19.672 -0.838 1 98.56 366 THR B O 1
ATOM 6071 N N . ASP B 1 367 ? 20.406 -20.438 -2.178 1 98.56 367 ASP B N 1
ATOM 6072 C CA . ASP B 1 367 ? 21.469 -20.016 -1.28 1 98.56 367 ASP B CA 1
ATOM 6073 C C . ASP B 1 367 ? 21.484 -18.5 -1.107 1 98.56 367 ASP B C 1
ATOM 6075 O O . ASP B 1 367 ? 21.656 -18 0.005 1 98.56 367 ASP B O 1
ATOM 6079 N N . GLU B 1 368 ? 21.312 -17.734 -2.18 1 98.5 368 GLU B N 1
ATOM 6080 C CA . GLU B 1 368 ? 21.328 -16.281 -2.025 1 98.5 368 GLU B CA 1
ATOM 6081 C C . GLU B 1 368 ? 20.125 -15.797 -1.211 1 98.5 368 GLU B C 1
ATOM 6083 O O . GLU B 1 368 ? 20.234 -14.82 -0.469 1 98.5 368 GLU B O 1
ATOM 6088 N N . VAL B 1 369 ? 19.016 -16.484 -1.359 1 98.25 369 VAL B N 1
ATOM 6089 C CA . VAL B 1 369 ? 17.828 -16.141 -0.57 1 98.25 369 VAL B CA 1
ATOM 6090 C C . VAL B 1 369 ? 18.109 -16.391 0.91 1 98.25 369 VAL B C 1
ATOM 6092 O O . VAL B 1 369 ? 17.828 -15.539 1.753 1 98.25 369 VAL B O 1
ATOM 6095 N N . ILE B 1 370 ? 18.703 -17.562 1.201 1 98.12 370 ILE B N 1
ATOM 6096 C CA . ILE B 1 370 ? 19.031 -17.906 2.582 1 98.12 370 ILE B CA 1
ATOM 6097 C C . ILE B 1 370 ? 20 -16.875 3.158 1 98.12 370 ILE B C 1
ATOM 6099 O O . ILE B 1 370 ? 19.781 -16.344 4.246 1 98.12 370 ILE B O 1
ATOM 6103 N N . GLU B 1 371 ? 21.047 -16.578 2.455 1 98.12 371 GLU B N 1
ATOM 6104 C CA . GLU B 1 371 ? 22.047 -15.625 2.912 1 98.12 371 GLU B CA 1
ATOM 6105 C C . GLU B 1 371 ? 21.438 -14.258 3.199 1 98.12 371 GLU B C 1
ATOM 6107 O O . GLU B 1 371 ? 21.734 -13.641 4.223 1 98.12 371 GLU B O 1
ATOM 6112 N N . TYR B 1 372 ? 20.656 -13.844 2.32 1 97.25 372 TYR B N 1
ATOM 6113 C CA . TYR B 1 372 ? 20 -12.562 2.484 1 97.25 372 TYR B CA 1
ATOM 6114 C C . TYR B 1 372 ? 19.094 -12.562 3.717 1 97.25 372 TYR B C 1
ATOM 6116 O O . TYR B 1 372 ? 19.109 -11.617 4.504 1 97.25 372 TYR B O 1
ATOM 6124 N N . CYS B 1 373 ? 18.312 -13.594 3.895 1 95.06 373 CYS B N 1
ATOM 6125 C CA . CYS B 1 373 ? 17.375 -13.68 5.008 1 95.06 373 CYS B CA 1
ATOM 6126 C C . CYS B 1 373 ? 18.125 -13.742 6.34 1 95.06 373 CYS B C 1
ATOM 6128 O O . CYS B 1 373 ? 17.656 -13.188 7.34 1 95.06 373 CYS B O 1
ATOM 6130 N N . VAL B 1 374 ? 19.234 -14.422 6.348 1 94.31 374 VAL B N 1
ATOM 6131 C CA . VAL B 1 374 ? 20.047 -14.484 7.555 1 94.31 374 VAL B CA 1
ATOM 6132 C C . VAL B 1 374 ? 20.469 -13.07 7.965 1 94.31 374 VAL B C 1
ATOM 6134 O O . VAL B 1 374 ? 20.391 -12.711 9.141 1 94.31 374 VAL B O 1
ATOM 6137 N N . LYS B 1 375 ? 20.812 -12.234 7.008 1 93.19 375 LYS B N 1
ATOM 6138 C CA . LYS B 1 375 ? 21.297 -10.875 7.258 1 93.19 375 LYS B CA 1
ATOM 6139 C C . LYS B 1 375 ? 20.141 -9.953 7.652 1 93.19 375 LYS B C 1
ATOM 6141 O O . LYS B 1 375 ? 20.359 -8.914 8.289 1 93.19 375 LYS B O 1
ATOM 6146 N N . HIS B 1 376 ? 18.969 -10.312 7.27 1 89.88 376 HIS B N 1
ATOM 6147 C CA . HIS B 1 376 ? 17.844 -9.406 7.445 1 89.88 376 HIS B CA 1
ATOM 6148 C C . HIS B 1 376 ? 16.797 -9.992 8.391 1 89.88 376 HIS B C 1
ATOM 6150 O O . HIS B 1 376 ? 15.617 -9.625 8.328 1 89.88 376 HIS B O 1
ATOM 6156 N N . LYS B 1 377 ? 17.172 -10.812 9.141 1 77.69 377 LYS B N 1
ATOM 6157 C CA . LYS B 1 377 ? 16.266 -11.523 10.047 1 77.69 377 LYS B CA 1
ATOM 6158 C C . LYS B 1 377 ? 15.5 -10.555 10.938 1 77.69 377 LYS B C 1
ATOM 6160 O O . LYS B 1 377 ? 14.328 -10.781 11.242 1 77.69 377 LYS B O 1
ATOM 6165 N N . LYS B 1 378 ? 16.172 -9.406 11.188 1 67.88 378 LYS B N 1
ATOM 6166 C CA . LYS B 1 378 ? 15.547 -8.445 12.102 1 67.88 378 LYS B CA 1
ATOM 6167 C C . LYS B 1 378 ? 14.477 -7.625 11.391 1 67.88 378 LYS B C 1
ATOM 6169 O O . LYS B 1 378 ? 13.633 -7 12.031 1 67.88 378 LYS B O 1
ATOM 6174 N N . GLU B 1 379 ? 14.594 -7.609 10.055 1 65.25 379 GLU B N 1
ATOM 6175 C CA . GLU B 1 379 ? 13.625 -6.844 9.266 1 65.25 379 GLU B CA 1
ATOM 6176 C C . GLU B 1 379 ? 12.297 -7.582 9.148 1 65.25 379 GLU B C 1
ATOM 6178 O O . GLU B 1 379 ? 11.281 -6.984 8.805 1 65.25 379 GLU B O 1
ATOM 6183 N N . ALA B 1 380 ? 12.484 -8.852 9.266 1 57.28 380 ALA B N 1
ATOM 6184 C CA . ALA B 1 380 ? 11.242 -9.609 9.188 1 57.28 380 ALA B CA 1
ATOM 6185 C C . ALA B 1 380 ? 10.242 -9.125 10.234 1 57.28 380 ALA B C 1
ATOM 6187 O O . ALA B 1 380 ? 10.453 -9.312 11.438 1 57.28 380 ALA B O 1
ATOM 6188 N N . SER B 1 381 ? 9.992 -7.82 10.078 1 52.84 381 SER B N 1
ATOM 6189 C CA . SER B 1 381 ? 9.031 -7.246 11.016 1 52.84 381 SER B CA 1
ATOM 6190 C C . SER B 1 381 ? 7.652 -7.867 10.844 1 52.84 381 SER B C 1
ATOM 6192 O O . SER B 1 381 ? 7.164 -8.008 9.719 1 52.84 381 SER B O 1
ATOM 6194 N N . ARG B 1 382 ? 7.359 -8.969 11.336 1 47.84 382 ARG B N 1
ATOM 6195 C CA . ARG B 1 382 ? 5.992 -9.477 11.219 1 47.84 382 ARG B CA 1
ATOM 6196 C C . ARG B 1 382 ? 4.988 -8.453 11.75 1 47.84 382 ARG B C 1
ATOM 6198 O O . ARG B 1 382 ? 5.152 -7.934 12.859 1 47.84 382 ARG B O 1
ATOM 6205 N N . ILE B 1 383 ? 4.73 -7.457 10.836 1 43.12 383 ILE B N 1
ATOM 6206 C CA . ILE B 1 383 ? 3.484 -6.805 11.227 1 43.12 383 ILE B CA 1
ATOM 6207 C C . ILE B 1 383 ? 2.471 -7.855 11.68 1 43.12 383 ILE B C 1
ATOM 6209 O O . ILE B 1 383 ? 2.205 -8.82 10.961 1 43.12 383 ILE B O 1
ATOM 6213 N N . PHE B 1 384 ? 2.436 -8.258 12.82 1 37.31 384 PHE B N 1
ATOM 6214 C CA . PHE B 1 384 ? 1.401 -9.188 13.273 1 37.31 384 PHE B CA 1
ATOM 6215 C C . PHE B 1 384 ? 0.061 -8.852 12.625 1 37.31 384 PHE B C 1
ATOM 6217 O O . PHE B 1 384 ? -0.399 -7.711 12.688 1 37.31 384 PHE B O 1
ATOM 6224 N N . VAL B 1 385 ? -0.07 -9.266 11.344 1 33.75 385 VAL B N 1
ATOM 6225 C CA . VAL B 1 385 ? -1.432 -9.375 10.828 1 33.75 385 VAL B CA 1
ATOM 6226 C C . VAL B 1 385 ? -2.336 -10 11.891 1 33.75 385 VAL B C 1
ATOM 6228 O O . VAL B 1 385 ? -2.014 -11.047 12.445 1 33.75 385 VAL B O 1
ATOM 6231 N N . THR B 1 386 ? -2.83 -9.164 12.695 1 30.17 386 THR B N 1
ATOM 6232 C CA . THR B 1 386 ? -3.91 -9.766 13.461 1 30.17 386 THR B CA 1
ATOM 6233 C C . THR B 1 386 ? -4.754 -10.688 12.586 1 30.17 386 THR B C 1
ATOM 6235 O O . THR B 1 386 ? -5.246 -10.266 11.539 1 30.17 386 THR B O 1
ATOM 6238 N N . PHE B 1 387 ? -4.297 -11.938 12.289 1 25.91 387 PHE B N 1
ATOM 6239 C CA . PHE B 1 387 ? -5.258 -12.883 11.727 1 25.91 387 PHE B CA 1
ATOM 6240 C C . PHE B 1 387 ? -6.582 -12.82 12.477 1 25.91 387 PHE B C 1
ATOM 6242 O O . PHE B 1 387 ? -6.598 -12.656 13.703 1 25.91 387 PHE B O 1
#

InterPro domains:
  IPR039523 Alpha-L-glutamate ligase-related protein, ATP-grasp domain [PF14397] (96-361)

Foldseek 3Di:
DDPVVVVVLVVLVVVCCCVVLVVLVVVLVVLLVLLCVVQVFDPDDDDCLVVLCVQCCLQPVDDDSSQQSRLCVFFNNDSLADRPSSCQQFLLCQQQPPVQAFQCQQQVCVCVLCVVLDPDAQAFQWAWAFDPNWIAGSVRDTDDLVPDDPCVSCVVAQKKWKDARGPDDQCPPIWMWGADVPATATVVGRVHHDDPVSCCVSHVTGMTMGGDFAFAPQQCVLEVQEFKWKKWKWAQAPVPRQIDTPFIKIFGCAHPDHYRGLVNVIWIFTADPQQKTAQWIAGPSLDIDRDGPRDGSVVDIDGQPPVVQVVVVVRSSCVSRSSHRIKIWTWGQGHVRHIHTHRMHSNPSPQVNCSSHPHRSQPPSSNSSSVVSSVCRVVSPCPVPVD/DDPVVVVVLVVLVVCCCCPVLVVLVVVLVVLLVLLCVVQVFDPDDDDCLVVLCVQCCLQPVDDDSSQQSRLCVFFNNDSLADRPSSCQQFLQCQQQPPVQAFQCQQQVCVCVLCVVLDPDAQAFQWAWAFDPNWIAGSVRDTDDLVPDDPCVSCVVAQKKWKDARGPDDQCPPIWMWGADVPATATVVGRVHHDDPVSCCVSHVTGMTMGGDFAFAPQQCVLEVQEFKWKKWKWAQAPVPRQIDTPFIKIFGCAHPDHYRGLVNVIWIFTADPQQKTAQWIAGPSLDIDRDGPRDGSVVDIDGQPPVVQVVVVVRSSCVSRSSHRIKIWTWGQGHVRHIHTHRMHSNPSPQVNCSSHPHRSQPPSSNSSSVVSSVCRVVSSPPVPVD

pLDDT: mean 90.34, std 13.63, range [25.91, 98.62]

Organism: NCBI:txid997887

Radius of gyration: 28.13 Å; Cα contacts (8 Å, |Δi|>4): 1515; chains: 2; bounding box: 67×87×66 Å

Solvent-accessible surface area (backbone atoms only — not comparable to full-atom values): 41298 Å² total; per-residue (Å²): 128,57,70,65,50,49,53,50,26,51,51,46,49,49,47,46,47,48,51,54,48,45,49,46,41,52,52,45,49,51,52,53,49,49,28,30,61,74,48,66,47,67,89,61,88,59,92,61,46,65,61,27,46,58,64,52,38,73,78,31,90,77,67,71,60,64,46,54,47,51,34,28,74,50,51,42,92,48,68,48,53,68,47,65,49,53,38,65,69,44,46,42,29,51,43,25,37,53,52,48,36,52,51,69,49,22,59,79,42,47,58,54,54,41,52,80,76,42,94,60,86,45,50,68,56,46,58,35,33,30,47,74,71,40,39,23,40,67,78,64,48,76,47,58,75,92,73,65,51,65,64,70,74,45,59,92,51,60,44,36,32,37,34,55,22,54,98,60,61,87,71,53,69,56,44,46,30,34,57,51,96,92,41,38,19,31,66,97,42,75,85,43,57,74,42,71,69,50,47,39,73,74,56,59,46,28,30,35,34,26,53,60,81,53,55,16,73,75,52,30,73,59,19,74,56,17,64,38,27,33,42,38,34,38,38,37,38,91,84,78,62,49,75,40,70,68,43,36,32,38,29,32,15,31,78,82,30,71,46,22,39,37,92,74,65,8,30,34,27,21,32,45,98,83,24,39,47,50,42,51,35,30,37,84,50,63,44,71,39,44,59,57,78,90,39,50,33,71,82,46,87,49,63,53,73,67,42,66,55,46,54,50,51,49,53,56,55,53,67,50,39,57,74,44,28,48,36,23,32,33,32,31,42,24,65,85,62,45,62,30,45,76,47,65,32,54,84,64,63,57,54,64,64,33,25,59,44,66,28,38,58,46,48,93,48,36,63,63,52,51,54,50,44,60,75,36,54,81,61,36,45,63,42,47,62,69,98,126,56,70,65,51,50,51,48,30,50,53,46,49,48,46,46,49,51,52,53,47,44,51,46,40,52,53,44,49,53,52,52,49,51,28,31,60,75,50,67,48,65,89,63,88,58,93,60,45,64,62,28,46,60,65,52,39,75,78,31,88,75,68,71,60,64,48,56,47,51,35,26,74,51,50,42,93,50,68,48,53,68,44,64,48,54,38,64,68,44,47,40,28,53,41,23,38,53,51,46,36,51,51,68,46,21,59,78,41,46,56,56,54,42,53,81,75,40,94,59,86,45,49,68,56,46,58,35,31,28,47,74,70,39,38,22,40,67,77,64,46,76,47,58,75,91,73,64,51,65,65,69,74,43,60,92,52,60,44,36,33,35,34,56,22,52,97,61,59,84,69,54,72,57,44,46,29,35,57,50,96,93,41,39,21,31,66,98,40,77,84,43,56,72,43,70,68,50,48,39,74,74,58,57,48,29,29,36,34,27,53,61,82,53,55,14,72,77,52,31,71,57,20,74,54,17,64,38,27,34,41,37,34,37,38,38,40,90,84,77,62,48,74,40,70,70,42,36,32,36,30,30,16,33,77,80,30,70,46,22,38,37,92,74,65,7,31,33,28,21,33,45,98,83,24,38,47,50,42,50,35,31,36,83,50,63,46,71,38,46,59,55,79,90,39,48,33,72,83,46,89,50,63,54,74,68,41,64,56,44,53,50,52,51,52,56,54,52,68,50,40,58,73,44,29,45,36,23,32,32,30,31,42,26,65,88,62,46,61,31,44,76,44,66,32,55,84,66,62,56,53,64,65,34,25,58,43,67,26,38,57,47,48,93,49,36,62,61,52,50,55,50,44,59,76,38,54,80,62,36,47,65,44,46,66,67,95